Protein AF-A0A3D4JMH8-F1 (afdb_monomer)

Solvent-accessible surface area (backbone atoms only — not comparable to full-atom values): 23017 Å² total; per-residue (Å²): 132,85,78,59,63,65,58,55,50,51,52,48,51,66,68,70,44,74,54,68,67,54,54,30,59,76,67,73,50,52,75,71,54,49,52,52,48,52,53,50,50,53,49,49,52,51,52,51,32,57,75,72,70,37,49,74,92,42,66,59,25,31,51,51,42,47,49,59,51,32,78,76,44,38,76,38,65,66,57,52,50,53,48,39,54,59,50,28,42,64,40,81,80,59,52,75,80,43,86,83,57,48,74,66,53,54,50,53,32,47,54,55,27,52,53,48,39,49,54,52,50,54,49,50,50,54,51,48,53,39,32,51,49,50,54,49,50,62,58,55,62,74,52,91,83,69,71,52,96,61,91,53,69,68,62,46,53,53,50,52,59,58,51,68,76,29,74,75,53,86,75,100,59,94,49,62,40,29,53,55,24,49,45,54,48,51,28,47,30,67,42,32,74,77,46,30,25,34,40,61,43,51,54,44,46,46,54,73,75,38,36,71,49,40,56,70,36,76,87,45,76,82,65,67,70,66,61,81,40,74,47,89,72,72,82,86,62,80,78,62,65,57,54,56,40,51,51,33,54,51,54,50,45,53,52,40,50,66,73,47,67,82,40,89,68,44,40,62,70,46,23,35,47,49,53,21,73,31,26,62,61,37,61,44,43,66,74,76,48,85,81,60,87,82,60,47,66,44,68,36,56,52,48,65,69,56,29,44,95,63,49,58,71,88,73,48,64,77,86,46,65,93,65,53,67,67,60,46,37,67,79,36,42,74,58,46,52,53,49,60,72,62,61,42,73,70,56,45,51,52,52,46,52,37,43,43,74,69,48,78,59,64,71,65,27,58,72,39,88,64,21,95,80,37,51,69,61,38,40,53,51,50,50,55,52,40,31,52,53,53,37,50,54,54,42,58,56,46,55,56,54,50,72,130

Mean predicted aligned error: 7.85 Å

pLDDT: mean 87.48, std 12.64, range [29.75, 98.56]

Radius of gyration: 26.18 Å; Cα contacts (8 Å, |Δi|>4): 394; chains: 1; bounding box: 70×50×74 Å

Structure (mmCIF, N/CA/C/O backbone):
data_AF-A0A3D4JMH8-F1
#
_entry.id   AF-A0A3D4JMH8-F1
#
loop_
_atom_site.group_PDB
_atom_site.id
_atom_site.type_symbol
_atom_site.label_atom_id
_atom_site.label_alt_id
_atom_site.label_comp_id
_atom_site.label_asym_id
_atom_site.label_entity_id
_atom_site.label_seq_id
_atom_site.pdbx_PDB_ins_code
_atom_site.Cartn_x
_atom_site.Cartn_y
_atom_site.Cartn_z
_atom_site.occupancy
_atom_site.B_iso_or_equiv
_atom_site.auth_seq_id
_atom_site.auth_comp_id
_atom_site.auth_asym_id
_atom_site.auth_atom_id
_atom_site.pdbx_PDB_model_num
ATOM 1 N N . MET A 1 1 ? 44.170 19.935 -13.100 1.00 33.12 1 MET A N 1
ATOM 2 C CA . MET A 1 1 ? 43.776 18.674 -12.444 1.00 33.12 1 MET A CA 1
ATOM 3 C C . MET A 1 1 ? 42.295 18.791 -12.177 1.00 33.12 1 MET A C 1
ATOM 5 O O . MET A 1 1 ? 41.921 19.465 -11.226 1.00 33.12 1 MET A O 1
ATOM 9 N N . GLU A 1 2 ? 41.477 18.277 -13.092 1.00 29.75 2 GLU A N 1
ATOM 10 C CA . GLU A 1 2 ? 40.038 18.151 -12.862 1.00 29.75 2 GLU A CA 1
ATOM 11 C C . GLU A 1 2 ? 39.829 17.232 -11.661 1.00 29.75 2 GLU A C 1
ATOM 13 O O . GLU A 1 2 ? 40.366 16.126 -11.607 1.00 29.75 2 GLU A O 1
ATOM 18 N N . TYR A 1 3 ? 39.131 17.753 -10.658 1.00 35.09 3 TYR A N 1
ATOM 19 C CA . TYR A 1 3 ? 38.701 16.995 -9.496 1.00 35.09 3 TYR A CA 1
ATOM 20 C C . TYR A 1 3 ? 37.553 16.101 -9.965 1.00 35.09 3 TYR A C 1
ATOM 22 O O . TYR A 1 3 ? 36.456 16.589 -10.233 1.00 35.09 3 TYR A O 1
ATOM 30 N N . ASP A 1 4 ? 37.835 14.814 -10.148 1.00 43.47 4 ASP A N 1
ATOM 31 C CA . ASP A 1 4 ? 36.862 13.842 -10.635 1.00 43.47 4 ASP A CA 1
ATOM 32 C C . ASP A 1 4 ? 35.854 13.519 -9.521 1.00 43.47 4 ASP A C 1
ATOM 34 O O . ASP A 1 4 ? 36.053 12.633 -8.687 1.00 43.47 4 ASP A O 1
ATOM 38 N N . LEU A 1 5 ? 34.779 14.307 -9.476 1.00 36.25 5 LEU A N 1
ATOM 39 C CA . LEU A 1 5 ? 33.674 14.169 -8.527 1.00 36.25 5 LEU A CA 1
ATOM 40 C C . LEU A 1 5 ? 33.048 12.762 -8.591 1.00 36.25 5 LEU A C 1
ATOM 42 O O . LEU A 1 5 ? 32.576 12.255 -7.575 1.00 36.25 5 LEU A O 1
ATOM 46 N N . ASN A 1 6 ? 33.112 12.092 -9.750 1.00 43.91 6 ASN A N 1
ATOM 47 C CA . ASN A 1 6 ? 32.627 10.721 -9.902 1.00 43.91 6 ASN A CA 1
ATOM 48 C C . ASN A 1 6 ? 33.507 9.723 -9.147 1.00 43.91 6 ASN A C 1
ATOM 50 O O . ASN A 1 6 ? 32.989 8.768 -8.577 1.00 43.91 6 ASN A O 1
ATOM 54 N N . TYR A 1 7 ? 34.818 9.956 -9.076 1.00 49.31 7 TYR A N 1
ATOM 55 C CA . TYR A 1 7 ? 35.739 9.090 -8.344 1.00 49.31 7 TYR A CA 1
ATOM 56 C C . TYR A 1 7 ? 35.560 9.203 -6.821 1.00 49.31 7 TYR A C 1
ATOM 58 O O . TYR A 1 7 ? 35.633 8.196 -6.118 1.00 49.31 7 TYR A O 1
ATOM 66 N N . GLU A 1 8 ? 35.262 10.395 -6.298 1.00 41.50 8 GLU A N 1
ATOM 67 C CA . GLU A 1 8 ? 34.910 10.586 -4.881 1.00 41.50 8 GLU A CA 1
ATOM 68 C C . GLU A 1 8 ? 33.553 9.946 -4.545 1.00 41.50 8 GLU A C 1
ATOM 70 O O . GLU A 1 8 ? 33.460 9.254 -3.534 1.00 41.50 8 GLU A O 1
ATOM 75 N N . ILE A 1 9 ? 32.538 10.074 -5.414 1.00 48.47 9 ILE A N 1
ATOM 76 C CA . ILE A 1 9 ? 31.231 9.413 -5.243 1.00 48.47 9 ILE A CA 1
ATOM 77 C C . ILE A 1 9 ? 31.380 7.888 -5.277 1.00 48.47 9 ILE A C 1
ATOM 79 O O . ILE A 1 9 ? 30.885 7.217 -4.376 1.00 48.47 9 ILE A O 1
ATOM 83 N N . PHE A 1 10 ? 32.116 7.330 -6.244 1.00 46.47 10 PHE A N 1
ATOM 84 C CA . PHE A 1 10 ? 32.396 5.890 -6.300 1.00 46.47 10 PHE A CA 1
ATOM 85 C C . PHE A 1 10 ? 33.136 5.408 -5.054 1.00 46.47 10 PHE A C 1
ATOM 87 O O . PHE A 1 10 ? 32.767 4.395 -4.471 1.00 46.47 10 PHE A O 1
ATOM 94 N N . ARG A 1 11 ? 34.143 6.158 -4.593 1.00 37.44 11 ARG A N 1
ATOM 95 C CA . ARG A 1 11 ? 34.919 5.812 -3.399 1.00 37.44 11 ARG A CA 1
ATOM 96 C C . ARG A 1 11 ? 34.089 5.924 -2.113 1.00 37.44 11 ARG A C 1
ATOM 98 O O . ARG A 1 11 ? 34.354 5.175 -1.175 1.00 37.44 11 ARG A O 1
ATOM 105 N N . TYR A 1 12 ? 33.120 6.837 -2.048 1.00 40.03 12 TYR A N 1
ATOM 106 C CA . TYR A 1 12 ? 32.199 6.974 -0.915 1.00 40.03 12 TYR A CA 1
ATOM 107 C C . TYR A 1 12 ? 31.144 5.861 -0.922 1.00 40.03 12 TYR A C 1
ATOM 109 O O . TYR A 1 12 ? 30.914 5.235 0.107 1.00 40.03 12 TYR A O 1
ATOM 117 N N . VAL A 1 13 ? 30.587 5.533 -2.093 1.00 51.38 13 VAL A N 1
ATOM 118 C CA . VAL A 1 13 ? 29.658 4.408 -2.280 1.00 51.38 13 VAL A CA 1
ATOM 119 C C . VAL A 1 13 ? 30.342 3.076 -1.963 1.00 51.38 13 VAL A C 1
ATOM 121 O O . VAL A 1 13 ? 29.757 2.281 -1.239 1.00 51.38 13 VAL A O 1
ATOM 124 N N . ASP A 1 14 ? 31.588 2.849 -2.387 1.00 47.72 14 ASP A N 1
ATOM 125 C CA . ASP A 1 14 ? 32.359 1.632 -2.063 1.00 47.72 14 ASP A CA 1
ATOM 126 C C . ASP A 1 14 ? 32.824 1.559 -0.597 1.00 47.72 14 ASP A C 1
ATOM 128 O O . ASP A 1 14 ? 33.088 0.472 -0.080 1.00 47.72 14 ASP A O 1
ATOM 132 N N . LYS A 1 15 ? 32.966 2.701 0.091 1.00 43.69 15 LYS A N 1
ATOM 133 C CA . LYS A 1 15 ? 33.338 2.733 1.518 1.00 43.69 15 LYS A CA 1
ATOM 134 C C . LYS A 1 15 ? 32.143 2.578 2.458 1.00 43.69 15 LYS A C 1
ATOM 136 O O . LYS A 1 15 ? 32.326 2.008 3.531 1.00 43.69 15 LYS A O 1
ATOM 141 N N . GLU A 1 16 ? 30.967 3.065 2.062 1.00 44.97 16 GLU A N 1
ATOM 142 C CA . GLU A 1 16 ? 29.727 3.029 2.854 1.00 44.97 16 GLU A CA 1
ATOM 143 C C . GLU A 1 16 ? 28.804 1.853 2.486 1.00 44.97 16 GLU A C 1
ATOM 145 O O . GLU A 1 16 ? 27.922 1.496 3.264 1.00 44.97 16 GLU A O 1
ATOM 150 N N . THR A 1 17 ? 28.994 1.195 1.334 1.00 53.66 17 THR A N 1
ATOM 151 C CA . THR A 1 17 ? 28.324 -0.086 1.083 1.00 53.66 17 THR A CA 1
ATOM 152 C C . THR A 1 17 ? 28.982 -1.170 1.923 1.00 53.66 17 THR A C 1
ATOM 154 O O . THR A 1 17 ? 30.189 -1.399 1.842 1.00 53.66 17 THR A O 1
ATOM 157 N N . ASP A 1 18 ? 28.183 -1.881 2.725 1.00 54.19 18 ASP A N 1
ATOM 158 C CA . ASP A 1 18 ? 28.651 -3.074 3.427 1.00 54.19 18 ASP A CA 1
ATOM 159 C C . ASP A 1 18 ? 29.430 -3.956 2.449 1.00 54.19 18 ASP A C 1
ATOM 161 O O . ASP A 1 18 ? 28.927 -4.306 1.374 1.00 54.19 18 ASP A O 1
ATOM 165 N N . LYS A 1 19 ? 30.684 -4.276 2.793 1.00 62.28 19 LYS A N 1
ATOM 166 C CA . LYS A 1 19 ? 31.485 -5.233 2.025 1.00 62.28 19 LYS A CA 1
ATOM 167 C C . LYS A 1 19 ? 30.644 -6.488 1.820 1.00 62.28 19 LYS A C 1
ATOM 169 O O . LYS A 1 19 ? 29.988 -6.943 2.751 1.00 62.28 19 LYS A O 1
ATOM 174 N N . TYR A 1 20 ? 30.682 -7.052 0.623 1.00 61.94 20 TYR A N 1
ATOM 175 C CA . TYR A 1 20 ? 29.920 -8.241 0.246 1.00 61.94 20 TYR A CA 1
ATOM 176 C C . TYR A 1 20 ? 29.986 -9.379 1.275 1.00 61.94 20 TYR A C 1
ATOM 178 O O . TYR A 1 20 ? 28.976 -10.007 1.574 1.00 61.94 20 TYR A O 1
ATOM 186 N N . GLU A 1 21 ? 31.153 -9.567 1.888 1.00 66.88 21 GLU A N 1
ATOM 187 C CA . GLU A 1 21 ? 31.393 -10.516 2.979 1.00 66.88 21 GLU A CA 1
ATOM 188 C C . GLU A 1 21 ? 30.518 -10.224 4.212 1.00 66.88 21 GLU A C 1
ATOM 190 O O . GLU A 1 21 ? 29.874 -11.128 4.728 1.00 66.88 21 GLU A O 1
ATOM 195 N N . LYS A 1 22 ? 30.373 -8.953 4.615 1.00 68.06 22 LYS A N 1
ATOM 196 C CA . LYS A 1 22 ? 29.480 -8.548 5.714 1.00 68.06 22 LYS A CA 1
ATOM 197 C C . LYS A 1 22 ? 28.007 -8.791 5.396 1.00 68.06 22 LYS A C 1
ATOM 199 O O . LYS A 1 22 ? 27.240 -9.106 6.299 1.00 68.06 22 LYS A O 1
ATOM 204 N N . ILE A 1 23 ? 27.598 -8.632 4.134 1.00 68.00 23 ILE A N 1
ATOM 205 C CA . ILE A 1 23 ? 26.216 -8.900 3.709 1.00 68.00 23 ILE A CA 1
ATOM 206 C C . ILE A 1 23 ? 25.926 -10.402 3.798 1.00 68.00 23 ILE A C 1
ATOM 208 O O . ILE A 1 23 ? 24.862 -10.783 4.282 1.00 68.00 23 ILE A O 1
ATOM 212 N N . LEU A 1 24 ? 26.868 -11.248 3.370 1.00 71.62 24 LEU A N 1
ATOM 213 C CA . LEU A 1 24 ? 26.758 -12.702 3.504 1.00 71.62 24 LEU A CA 1
ATOM 214 C C . LEU A 1 24 ? 26.724 -13.132 4.975 1.00 71.62 24 LEU A C 1
ATOM 216 O O . LEU A 1 24 ? 25.839 -13.898 5.350 1.00 71.62 24 LEU A O 1
ATOM 220 N N . ASP A 1 25 ? 27.611 -12.579 5.807 1.00 73.19 25 ASP A N 1
ATOM 221 C CA . ASP A 1 25 ? 27.670 -12.861 7.246 1.00 73.19 25 ASP A CA 1
ATOM 222 C C . ASP A 1 25 ? 26.383 -12.430 7.962 1.00 73.19 25 ASP A C 1
ATOM 224 O O . ASP A 1 25 ? 25.819 -13.200 8.738 1.00 73.19 25 ASP A O 1
ATOM 228 N N . LYS A 1 26 ? 25.862 -11.232 7.657 1.00 75.44 26 LYS A N 1
ATOM 229 C CA . LYS A 1 26 ? 24.594 -10.722 8.210 1.00 75.44 26 LYS A CA 1
ATOM 230 C C . LYS A 1 26 ? 23.408 -11.620 7.857 1.00 75.44 26 LYS A C 1
ATOM 232 O O . LYS A 1 26 ? 22.503 -11.777 8.669 1.00 75.44 26 LYS A O 1
ATOM 237 N N . ASN A 1 27 ? 23.410 -12.187 6.653 1.00 73.00 27 ASN A N 1
ATOM 238 C CA . ASN A 1 27 ? 22.358 -13.087 6.189 1.00 73.00 27 ASN A CA 1
ATOM 239 C C . ASN A 1 27 ? 22.608 -14.555 6.573 1.00 73.00 27 ASN A C 1
ATOM 241 O O . ASN A 1 27 ? 21.738 -15.390 6.348 1.00 73.00 27 ASN A O 1
ATOM 245 N N . GLY A 1 28 ? 23.775 -14.887 7.136 1.00 79.69 28 GLY A N 1
ATOM 246 C CA . GLY A 1 28 ? 24.138 -16.250 7.523 1.00 79.69 28 GLY A CA 1
ATOM 247 C C . GLY A 1 28 ? 24.205 -17.243 6.357 1.00 79.69 28 GLY A C 1
ATOM 248 O O . GLY A 1 28 ? 23.985 -18.433 6.571 1.00 79.69 28 GLY A O 1
ATOM 249 N N . VAL A 1 29 ? 24.478 -16.776 5.131 1.00 81.06 29 VAL A N 1
ATOM 250 C CA . VAL A 1 29 ? 24.420 -17.592 3.902 1.00 81.06 29 VAL A CA 1
ATOM 251 C C . VAL A 1 29 ? 25.747 -17.627 3.157 1.00 81.06 29 VAL A C 1
ATOM 253 O O . VAL A 1 29 ? 26.489 -16.649 3.093 1.00 81.06 29 VAL A O 1
ATOM 256 N N . SER A 1 30 ? 26.023 -18.761 2.512 1.00 83.25 30 SER A N 1
ATOM 257 C CA . SER A 1 30 ? 27.174 -18.899 1.608 1.00 83.25 30 SER A CA 1
ATOM 258 C C . SER A 1 30 ? 26.861 -18.417 0.185 1.00 83.25 30 SER A C 1
ATOM 260 O O . SER A 1 30 ? 25.713 -18.415 -0.256 1.00 83.25 30 SER A O 1
ATOM 262 N N . ILE A 1 31 ? 27.894 -18.092 -0.598 1.00 82.25 31 ILE A N 1
ATOM 263 C CA . ILE A 1 31 ? 27.746 -17.685 -2.009 1.00 82.25 31 ILE A CA 1
ATOM 264 C C . ILE A 1 31 ? 26.979 -18.733 -2.831 1.00 82.25 31 ILE A C 1
ATOM 266 O O . ILE A 1 31 ? 26.093 -18.393 -3.617 1.00 82.25 31 ILE A O 1
ATOM 270 N N . ASP A 1 32 ? 27.325 -20.012 -2.680 1.00 85.06 32 ASP A N 1
ATOM 271 C CA . ASP A 1 32 ? 26.710 -21.089 -3.463 1.00 85.06 32 ASP A CA 1
ATOM 272 C C . ASP A 1 32 ? 25.274 -21.377 -3.024 1.00 85.06 32 ASP A C 1
ATOM 274 O O . ASP A 1 32 ? 24.436 -21.786 -3.829 1.00 85.06 32 ASP A O 1
ATOM 278 N N . GLU A 1 33 ? 24.953 -21.112 -1.762 1.00 87.25 33 GLU A N 1
ATOM 279 C CA . GLU A 1 33 ? 23.576 -21.102 -1.295 1.00 87.25 33 GLU A CA 1
ATOM 280 C C . GLU A 1 33 ? 22.768 -19.974 -1.931 1.00 87.25 33 GLU A C 1
ATOM 282 O O . GLU A 1 33 ? 21.701 -20.250 -2.480 1.00 87.25 33 GLU A O 1
ATOM 287 N N . VAL A 1 34 ? 23.291 -18.743 -1.963 1.00 87.69 34 VAL A N 1
ATOM 288 C CA . VAL A 1 34 ? 22.575 -17.624 -2.588 1.00 87.69 34 VAL A CA 1
ATOM 289 C C . VAL A 1 34 ? 22.338 -17.870 -4.076 1.00 87.69 34 VAL A C 1
ATOM 291 O O . VAL A 1 34 ? 21.231 -17.643 -4.552 1.00 87.69 34 VAL A O 1
ATOM 294 N N . LYS A 1 35 ? 23.318 -18.405 -4.816 1.00 87.94 35 LYS A N 1
ATOM 295 C CA . LYS A 1 35 ? 23.120 -18.771 -6.232 1.00 87.94 35 LYS A CA 1
ATOM 296 C C . LYS A 1 35 ? 21.971 -19.762 -6.413 1.00 87.94 35 LYS A C 1
ATOM 298 O O . LYS A 1 35 ? 21.085 -19.528 -7.227 1.00 87.94 35 LYS A O 1
ATOM 303 N N . ARG A 1 36 ? 21.940 -20.832 -5.608 1.00 91.69 36 ARG A N 1
ATOM 304 C CA . ARG A 1 36 ? 20.831 -21.800 -5.638 1.00 91.69 36 ARG A CA 1
ATOM 305 C C . ARG A 1 36 ? 19.498 -21.142 -5.292 1.00 91.69 36 ARG A C 1
ATOM 307 O O . ARG A 1 36 ? 18.471 -21.531 -5.841 1.00 91.69 36 ARG A O 1
ATOM 314 N N . ASN A 1 37 ? 19.499 -20.169 -4.387 1.00 94.00 37 ASN A N 1
ATOM 315 C CA . ASN A 1 37 ? 18.295 -19.440 -4.010 1.00 94.00 37 ASN A CA 1
ATOM 316 C C . ASN A 1 37 ? 17.816 -18.500 -5.127 1.00 94.00 37 ASN A C 1
ATOM 318 O O . ASN A 1 37 ? 16.617 -18.463 -5.380 1.00 94.00 37 ASN A O 1
ATOM 322 N N . ILE A 1 38 ? 18.723 -17.851 -5.866 1.00 93.56 38 ILE A N 1
ATOM 323 C CA . ILE A 1 38 ? 18.396 -17.085 -7.081 1.00 93.56 38 ILE A CA 1
ATOM 324 C C . ILE A 1 38 ? 17.719 -17.990 -8.118 1.00 93.56 38 ILE A C 1
ATOM 326 O O . ILE A 1 38 ? 16.661 -17.643 -8.642 1.00 93.56 38 ILE A O 1
ATOM 330 N N . ASP A 1 39 ? 18.284 -19.171 -8.383 1.00 94.12 39 ASP A N 1
ATOM 331 C CA . ASP A 1 39 ? 17.712 -20.110 -9.355 1.00 94.12 39 ASP A CA 1
ATOM 332 C C . ASP A 1 39 ? 16.325 -20.601 -8.914 1.00 94.12 39 ASP A C 1
ATOM 334 O O . ASP A 1 39 ? 15.383 -20.634 -9.709 1.00 94.12 39 ASP A O 1
ATOM 338 N N . LYS A 1 40 ? 16.163 -20.927 -7.625 1.00 96.31 40 LYS A N 1
ATOM 339 C CA . LYS A 1 40 ? 14.863 -21.296 -7.041 1.00 96.31 40 LYS A CA 1
ATOM 340 C C . LYS A 1 40 ? 13.850 -20.160 -7.133 1.00 96.31 40 LYS A C 1
ATOM 342 O O . LYS A 1 40 ? 12.694 -20.415 -7.458 1.00 96.31 40 LYS A O 1
ATOM 347 N N . PHE A 1 41 ? 14.270 -18.930 -6.856 1.00 97.06 41 PHE A N 1
ATOM 348 C CA . PHE A 1 41 ? 13.433 -17.739 -6.941 1.00 97.06 41 PHE A CA 1
ATOM 349 C C . PHE A 1 41 ? 12.915 -17.533 -8.365 1.00 97.06 41 PHE A C 1
ATOM 351 O O . PHE A 1 41 ? 11.703 -17.462 -8.572 1.00 97.06 41 PHE A O 1
ATOM 358 N N . LYS A 1 42 ? 13.811 -17.556 -9.359 1.00 95.69 42 LYS A N 1
ATOM 359 C CA . LYS A 1 42 ? 13.445 -17.464 -10.779 1.00 95.69 42 LYS A CA 1
ATOM 360 C C . LYS A 1 42 ? 12.526 -18.604 -11.203 1.00 95.69 42 LYS A C 1
ATOM 362 O O . LYS A 1 42 ? 11.529 -18.369 -11.876 1.00 95.69 42 LYS A O 1
ATOM 367 N N . CYS A 1 43 ? 12.823 -19.832 -10.778 1.00 97.19 43 CYS A N 1
ATOM 368 C CA . CYS A 1 43 ? 11.988 -20.997 -11.058 1.00 97.19 43 CYS A CA 1
ATOM 369 C C . CYS A 1 43 ? 10.575 -20.833 -10.477 1.00 97.19 43 CYS A C 1
ATOM 371 O O . CYS A 1 43 ? 9.593 -21.034 -11.189 1.00 97.19 43 CYS A O 1
ATOM 373 N N . LYS A 1 44 ? 10.457 -20.384 -9.221 1.00 98.00 44 LYS A N 1
ATOM 374 C CA . LYS A 1 44 ? 9.168 -20.108 -8.577 1.00 98.00 44 LYS A CA 1
ATOM 375 C C . LYS A 1 44 ? 8.396 -19.020 -9.322 1.00 98.00 44 LYS A C 1
ATOM 377 O O . LYS A 1 44 ? 7.230 -19.232 -9.640 1.00 98.00 44 LYS A O 1
ATOM 382 N N . PHE A 1 45 ? 9.034 -17.891 -9.628 1.00 97.81 45 PHE A N 1
ATOM 383 C CA . PHE A 1 45 ? 8.410 -16.803 -10.385 1.00 97.81 45 PHE A CA 1
ATOM 384 C C . PHE A 1 45 ? 7.903 -17.286 -11.753 1.00 97.81 45 PHE A C 1
ATOM 386 O O . PHE A 1 45 ? 6.757 -17.037 -12.128 1.00 97.81 45 PHE A O 1
ATOM 393 N N . ASN A 1 46 ? 8.722 -18.060 -12.465 1.00 96.94 46 ASN A N 1
ATOM 394 C CA . ASN A 1 46 ? 8.387 -18.632 -13.767 1.00 96.94 46 ASN A CA 1
ATOM 395 C C . ASN A 1 46 ? 7.223 -19.627 -13.707 1.00 96.94 46 ASN A C 1
ATOM 397 O O . ASN A 1 46 ? 6.326 -19.573 -14.541 1.00 96.94 46 ASN A O 1
ATOM 401 N N . MET A 1 47 ? 7.217 -20.508 -12.710 1.00 98.25 47 MET A N 1
ATOM 402 C CA . MET A 1 47 ? 6.138 -21.471 -12.502 1.00 98.25 47 MET A CA 1
ATOM 403 C C . MET A 1 47 ? 4.813 -20.766 -12.184 1.00 98.25 47 MET A C 1
ATOM 405 O O . MET A 1 47 ? 3.764 -21.160 -12.689 1.00 98.25 47 MET A O 1
ATOM 409 N N . LEU A 1 48 ? 4.844 -19.723 -11.347 1.00 98.44 48 LEU A N 1
ATOM 410 C CA . LEU A 1 48 ? 3.640 -18.978 -10.982 1.00 98.44 48 LEU A CA 1
ATOM 411 C C . LEU A 1 48 ? 3.097 -18.170 -12.164 1.00 98.44 48 LEU A C 1
ATOM 413 O O . LEU A 1 48 ? 1.907 -18.243 -12.452 1.00 98.44 48 LEU A O 1
ATOM 417 N N . THR A 1 49 ? 3.951 -17.446 -12.884 1.00 98.12 49 THR A N 1
ATOM 418 C CA . THR A 1 49 ? 3.522 -16.695 -14.077 1.00 98.12 49 THR A CA 1
ATOM 419 C C . THR A 1 49 ? 2.918 -17.616 -15.139 1.00 98.12 49 THR A C 1
ATOM 421 O O . THR A 1 49 ? 1.865 -17.301 -15.686 1.00 98.12 49 THR A O 1
ATOM 424 N N . GLU A 1 50 ? 3.490 -18.803 -15.357 1.00 98.00 50 GLU A N 1
ATOM 425 C CA . GLU A 1 50 ? 2.912 -19.819 -16.244 1.00 98.00 50 GLU A CA 1
ATOM 426 C C . GLU A 1 50 ? 1.554 -20.336 -15.744 1.00 98.00 50 GLU A C 1
ATOM 428 O O . GLU A 1 50 ? 0.589 -20.353 -16.508 1.00 98.00 50 GLU A O 1
ATOM 433 N N . LYS A 1 51 ? 1.442 -20.673 -14.450 1.00 98.19 51 LYS A N 1
ATOM 434 C CA . LYS A 1 51 ? 0.190 -21.130 -13.820 1.00 98.19 51 LYS A CA 1
ATOM 435 C C . LYS A 1 51 ? -0.974 -20.159 -14.049 1.00 98.19 51 LYS A C 1
ATOM 437 O O . LYS A 1 51 ? -2.099 -20.608 -14.258 1.00 98.19 51 LYS A O 1
ATOM 442 N N . TYR A 1 52 ? -0.721 -18.851 -13.996 1.00 98.12 52 TYR A N 1
ATOM 443 C CA . TYR A 1 52 ? -1.757 -17.823 -14.160 1.00 98.12 52 TYR A CA 1
ATOM 444 C C . TYR A 1 52 ? -1.891 -17.296 -15.597 1.00 98.12 52 TYR A C 1
ATOM 446 O O . TYR A 1 52 ? -2.765 -16.463 -15.859 1.00 98.12 52 TYR A O 1
ATOM 454 N N . GLY A 1 53 ? -1.080 -17.797 -16.536 1.00 97.19 53 GLY A N 1
ATOM 455 C CA . GLY A 1 53 ? -1.065 -17.336 -17.925 1.00 97.19 53 GLY A CA 1
ATOM 456 C C . GLY A 1 53 ? -0.627 -15.877 -18.057 1.00 97.19 53 GLY A C 1
ATOM 457 O O . GLY A 1 53 ? -1.217 -15.139 -18.838 1.00 97.19 53 GLY A O 1
ATOM 458 N N . ILE A 1 54 ? 0.343 -15.456 -17.245 1.00 98.00 54 ILE A N 1
ATOM 459 C CA . ILE A 1 54 ? 0.952 -14.124 -17.281 1.00 98.00 54 ILE A CA 1
ATOM 460 C C . ILE A 1 54 ? 2.074 -14.149 -18.321 1.00 98.00 54 ILE A C 1
ATOM 462 O O . ILE A 1 54 ? 3.010 -14.951 -18.229 1.00 98.00 54 ILE A O 1
ATOM 466 N N . GLY A 1 55 ? 1.963 -13.286 -19.328 1.00 94.69 55 GLY A N 1
ATOM 467 C CA . GLY A 1 55 ? 2.945 -13.130 -20.385 1.00 94.69 55 GLY A CA 1
ATOM 468 C C . GLY A 1 55 ? 4.281 -12.625 -19.849 1.00 94.69 55 GLY A C 1
ATOM 469 O O . GLY A 1 55 ? 4.344 -11.850 -18.902 1.00 94.69 55 GLY A O 1
ATOM 470 N N . ARG A 1 56 ? 5.371 -13.099 -20.457 1.00 91.25 56 ARG A N 1
ATOM 471 C CA . ARG A 1 56 ? 6.756 -12.796 -20.054 1.00 91.25 56 ARG A CA 1
ATOM 472 C C . ARG A 1 56 ? 7.609 -12.291 -21.216 1.00 91.25 56 ARG A C 1
ATOM 474 O O . ARG A 1 56 ? 8.832 -12.358 -21.149 1.00 91.25 56 ARG A O 1
ATOM 481 N N . LYS A 1 57 ? 6.990 -11.831 -22.313 1.00 90.06 57 LYS A N 1
ATOM 482 C CA . LYS A 1 57 ? 7.733 -11.319 -23.478 1.00 90.06 57 LYS A CA 1
ATOM 483 C C . LYS A 1 57 ? 8.577 -10.104 -23.093 1.00 90.06 57 LYS A C 1
ATOM 485 O O . LYS A 1 57 ? 9.703 -9.962 -23.555 1.00 90.06 57 LYS A O 1
ATOM 490 N N . ASN A 1 58 ? 8.011 -9.235 -22.263 1.00 90.69 58 ASN A N 1
ATOM 491 C CA . ASN A 1 58 ? 8.663 -8.067 -21.694 1.00 90.69 58 ASN A CA 1
ATOM 492 C C . ASN A 1 58 ? 8.006 -7.708 -20.349 1.00 90.69 58 ASN A C 1
ATOM 4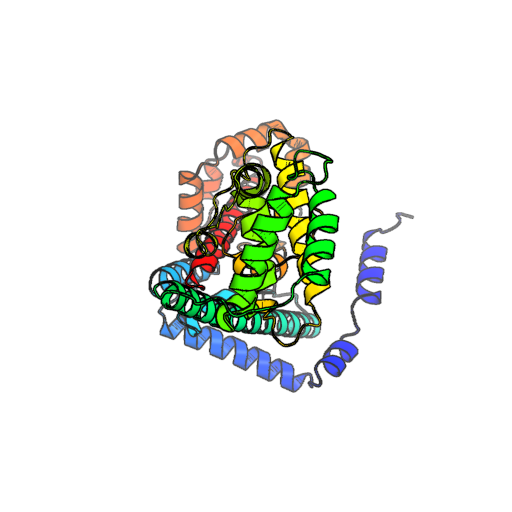94 O O . ASN A 1 58 ? 6.959 -8.253 -19.977 1.00 90.69 58 ASN A O 1
ATOM 498 N N . ILE A 1 59 ? 8.627 -6.784 -19.616 1.00 93.00 59 ILE A N 1
ATOM 499 C CA . ILE A 1 59 ? 8.162 -6.378 -18.288 1.00 93.00 59 ILE A CA 1
ATOM 500 C C . ILE A 1 59 ? 6.808 -5.657 -18.324 1.00 93.00 59 ILE A C 1
ATOM 502 O O . ILE A 1 59 ? 6.008 -5.850 -17.414 1.00 93.00 59 ILE A O 1
ATOM 506 N N . VAL A 1 60 ? 6.512 -4.891 -19.383 1.00 94.31 60 VAL A N 1
ATOM 507 C CA . VAL A 1 60 ? 5.232 -4.180 -19.536 1.00 94.31 60 VAL A CA 1
ATOM 508 C C . VAL A 1 60 ? 4.092 -5.188 -19.612 1.00 94.31 60 VAL A C 1
ATOM 510 O O . VAL A 1 60 ? 3.166 -5.108 -18.810 1.00 94.31 60 VAL A O 1
ATOM 513 N N . GLN A 1 61 ? 4.208 -6.196 -20.480 1.00 95.00 61 GLN A N 1
ATOM 514 C CA . GLN A 1 61 ? 3.256 -7.305 -20.558 1.00 95.00 61 GLN A CA 1
ATOM 515 C C . GLN A 1 61 ? 3.109 -8.022 -19.213 1.00 95.00 61 GLN A C 1
ATOM 517 O O . GLN A 1 61 ? 1.991 -8.243 -18.755 1.00 95.00 61 GLN A O 1
ATOM 522 N N . THR A 1 62 ? 4.229 -8.337 -18.556 1.00 96.69 62 THR A N 1
ATOM 523 C CA . THR A 1 62 ? 4.213 -9.064 -17.277 1.00 96.69 62 THR A CA 1
ATOM 524 C C . THR A 1 62 ? 3.458 -8.282 -16.197 1.00 96.69 62 THR A C 1
ATOM 526 O O . THR A 1 62 ? 2.630 -8.853 -15.486 1.00 96.69 62 THR A O 1
ATOM 529 N N . CYS A 1 63 ? 3.703 -6.973 -16.085 1.00 96.75 63 CYS A N 1
ATOM 530 C CA . CYS A 1 63 ? 2.998 -6.094 -15.152 1.00 96.75 63 CYS A CA 1
ATOM 531 C C . CYS A 1 63 ? 1.508 -5.974 -15.495 1.00 96.75 63 CYS A C 1
ATOM 533 O O . CYS A 1 63 ? 0.674 -6.149 -14.611 1.00 96.75 63 CYS A O 1
ATOM 535 N N . TYR A 1 64 ? 1.164 -5.729 -16.762 1.00 95.06 64 TYR A N 1
ATOM 536 C CA . TYR A 1 64 ? -0.227 -5.593 -17.207 1.00 95.06 64 TYR A CA 1
ATOM 537 C C . TYR A 1 64 ? -1.055 -6.846 -16.960 1.00 95.06 64 TYR A C 1
ATOM 539 O O . TYR A 1 64 ? -2.123 -6.774 -16.353 1.00 95.06 64 TYR A O 1
ATOM 547 N N . ASP A 1 65 ? -0.547 -8.001 -17.382 1.00 97.50 65 ASP A N 1
ATOM 548 C CA . ASP A 1 65 ? -1.235 -9.265 -17.161 1.00 97.50 65 ASP A CA 1
ATOM 549 C C . ASP A 1 65 ? -1.389 -9.520 -15.654 1.00 97.50 65 ASP A C 1
ATOM 551 O O . ASP A 1 65 ? -2.453 -9.945 -15.213 1.00 97.50 65 ASP A O 1
ATOM 555 N N . THR A 1 66 ? -0.379 -9.192 -14.839 1.00 98.12 66 THR A N 1
ATOM 556 C CA . THR A 1 66 ? -0.464 -9.302 -13.371 1.00 98.12 66 THR A CA 1
ATOM 557 C C . THR A 1 66 ? -1.564 -8.409 -12.788 1.00 98.12 66 THR A C 1
ATOM 559 O O . THR A 1 66 ? -2.349 -8.897 -11.973 1.00 98.12 66 THR A O 1
ATOM 562 N N . ILE A 1 67 ? -1.670 -7.145 -13.222 1.00 97.38 67 ILE A N 1
ATOM 563 C CA . ILE A 1 67 ? -2.746 -6.221 -12.814 1.00 97.38 67 ILE A CA 1
ATOM 564 C C . ILE A 1 67 ? -4.111 -6.844 -13.120 1.00 97.38 67 ILE A C 1
ATOM 566 O O . ILE A 1 67 ? -4.921 -7.007 -12.210 1.00 97.38 67 ILE A O 1
ATOM 570 N N . ILE A 1 68 ? -4.328 -7.296 -14.360 1.00 97.06 68 ILE A N 1
ATOM 571 C CA . ILE A 1 68 ? -5.596 -7.904 -14.795 1.00 97.06 68 ILE A CA 1
ATOM 572 C C . ILE A 1 68 ? -5.933 -9.144 -13.955 1.00 97.06 68 ILE A C 1
ATOM 574 O O . ILE A 1 68 ? -7.090 -9.376 -13.599 1.00 97.06 68 ILE A O 1
ATOM 578 N N . LYS A 1 69 ? -4.947 -9.984 -13.619 1.00 98.06 69 LYS A N 1
ATOM 579 C CA . LYS A 1 69 ? -5.197 -11.160 -12.769 1.00 98.06 69 LYS A CA 1
ATOM 580 C C . LYS A 1 69 ? -5.586 -10.758 -11.348 1.00 98.06 69 LYS A C 1
ATOM 582 O O . LYS A 1 69 ? -6.492 -11.374 -10.792 1.00 98.06 69 LYS A O 1
ATOM 587 N N . ILE A 1 70 ? -4.951 -9.733 -10.785 1.00 98.06 70 ILE A N 1
ATOM 588 C CA . ILE A 1 70 ? -5.261 -9.226 -9.443 1.00 98.06 70 ILE A CA 1
ATOM 589 C C . ILE A 1 70 ? -6.643 -8.577 -9.398 1.00 98.06 70 ILE A C 1
ATOM 591 O O . ILE A 1 70 ? -7.373 -8.820 -8.448 1.00 98.06 70 ILE A O 1
ATOM 595 N N . GLU A 1 71 ? -7.047 -7.824 -10.422 1.00 96.56 71 GLU A N 1
ATOM 596 C CA . GLU A 1 71 ? -8.403 -7.255 -10.503 1.00 96.56 71 GLU A CA 1
ATOM 597 C C . GLU A 1 71 ? -9.492 -8.330 -10.365 1.00 96.56 71 GLU A C 1
ATOM 599 O O . GLU A 1 71 ? -10.545 -8.086 -9.777 1.00 96.56 71 GLU A O 1
ATOM 604 N N . ASN A 1 72 ? -9.223 -9.536 -10.875 1.00 96.00 72 ASN A N 1
ATOM 605 C CA . ASN A 1 72 ? -10.146 -10.665 -10.805 1.00 96.00 72 ASN A CA 1
ATOM 606 C C . ASN A 1 72 ? -10.057 -11.456 -9.487 1.00 96.00 72 ASN A C 1
ATOM 608 O O . ASN A 1 72 ? -11.073 -11.982 -9.031 1.00 96.00 72 ASN A O 1
ATOM 612 N N . ASP A 1 73 ? -8.869 -11.577 -8.888 1.00 96.44 73 ASP A N 1
ATOM 613 C CA . ASP A 1 73 ? -8.642 -12.344 -7.653 1.00 96.44 73 ASP A CA 1
ATOM 614 C C . ASP A 1 73 ? -7.593 -11.662 -6.745 1.00 96.44 73 ASP A C 1
ATOM 616 O O . ASP A 1 73 ? -6.451 -12.125 -6.628 1.00 96.44 73 ASP A O 1
ATOM 620 N N . PRO A 1 74 ? -7.951 -10.542 -6.085 1.00 95.75 74 PRO A N 1
ATOM 621 C CA . PRO A 1 74 ? -6.978 -9.675 -5.417 1.00 95.75 74 PRO A CA 1
ATOM 622 C C . PRO A 1 74 ? -6.401 -10.260 -4.124 1.00 95.75 74 PRO A C 1
ATOM 624 O O . PRO A 1 74 ? -5.377 -9.789 -3.627 1.00 95.75 74 PRO A O 1
ATOM 627 N N . TYR A 1 75 ? -7.034 -11.306 -3.587 1.00 95.38 75 TYR A N 1
ATOM 628 C CA . TYR A 1 75 ? -6.627 -11.991 -2.357 1.00 95.38 75 TYR A CA 1
ATOM 629 C C . TYR A 1 75 ? -5.794 -13.252 -2.626 1.00 95.38 75 TYR A C 1
ATOM 631 O O . TYR A 1 75 ? -5.429 -13.981 -1.698 1.00 95.38 75 TYR A O 1
ATOM 639 N N . ASN A 1 76 ? -5.489 -13.532 -3.895 1.00 97.31 76 ASN A N 1
ATOM 640 C CA . ASN A 1 76 ? -4.672 -14.668 -4.271 1.00 97.31 76 ASN A CA 1
ATOM 641 C C . ASN A 1 76 ? -3.212 -14.457 -3.858 1.00 97.31 76 ASN A C 1
ATOM 643 O O . ASN A 1 76 ? -2.505 -13.611 -4.408 1.00 97.31 76 ASN A O 1
ATOM 647 N N . LYS A 1 77 ? -2.733 -15.287 -2.929 1.00 97.00 77 LYS A N 1
ATOM 648 C CA . LYS A 1 77 ? -1.369 -15.186 -2.391 1.00 97.00 77 LYS A CA 1
ATOM 649 C C . LYS A 1 77 ? -0.281 -15.344 -3.454 1.00 97.00 77 LYS A C 1
ATOM 651 O O . LYS A 1 77 ? 0.773 -14.724 -3.332 1.00 97.00 77 LYS A O 1
ATOM 656 N N . ASP A 1 78 ? -0.514 -16.148 -4.492 1.00 98.38 78 ASP A N 1
ATOM 657 C CA . ASP A 1 78 ? 0.469 -16.298 -5.566 1.00 98.38 78 ASP A CA 1
ATOM 658 C C . ASP A 1 78 ? 0.534 -15.034 -6.432 1.00 98.38 78 ASP A C 1
ATOM 660 O O . ASP A 1 78 ? 1.630 -14.603 -6.785 1.00 98.38 78 ASP A O 1
ATOM 664 N N . LEU A 1 79 ? -0.614 -14.424 -6.756 1.00 98.44 79 LEU A N 1
ATOM 665 C CA . LEU A 1 79 ? -0.662 -13.180 -7.535 1.00 98.44 79 LEU A CA 1
ATOM 666 C C . LEU A 1 79 ? -0.056 -12.007 -6.757 1.00 98.44 79 LEU A C 1
ATOM 668 O O . LEU A 1 79 ? 0.732 -11.248 -7.315 1.00 98.44 79 LEU A O 1
ATOM 672 N N . GLN A 1 80 ? -0.345 -11.906 -5.458 1.00 98.31 80 GLN A N 1
ATOM 673 C CA . GLN A 1 80 ? 0.282 -10.928 -4.563 1.00 98.31 80 GLN A CA 1
ATOM 674 C C . GLN A 1 80 ? 1.806 -11.124 -4.500 1.00 98.31 80 GLN A C 1
ATOM 676 O O . GLN A 1 80 ? 2.565 -10.160 -4.581 1.00 98.31 80 GLN A O 1
ATOM 681 N N . TYR A 1 81 ? 2.274 -12.377 -4.439 1.00 98.56 81 TYR A N 1
ATOM 682 C CA . TYR A 1 81 ? 3.703 -12.688 -4.488 1.00 98.56 81 TYR A CA 1
ATOM 683 C C . TYR A 1 81 ? 4.346 -12.295 -5.826 1.00 98.56 81 TYR A C 1
ATOM 685 O O . TYR A 1 81 ? 5.419 -11.692 -5.823 1.00 98.56 81 TYR A O 1
ATOM 693 N N . ILE A 1 82 ? 3.703 -12.600 -6.962 1.00 98.50 82 ILE A N 1
ATOM 694 C CA . ILE A 1 82 ? 4.164 -12.176 -8.296 1.00 98.50 82 ILE A CA 1
ATOM 695 C C . ILE A 1 82 ? 4.260 -10.648 -8.357 1.00 98.50 82 ILE A C 1
ATOM 697 O O . ILE A 1 82 ? 5.278 -10.114 -8.793 1.00 98.50 82 ILE A O 1
ATOM 701 N N . TYR A 1 83 ? 3.244 -9.941 -7.865 1.00 98.50 83 TYR A N 1
ATOM 702 C CA . TYR A 1 83 ? 3.252 -8.485 -7.805 1.00 98.50 83 TYR A CA 1
ATOM 703 C C . TYR A 1 83 ? 4.423 -7.950 -6.975 1.00 98.50 83 TYR A C 1
ATOM 705 O O . TYR A 1 83 ? 5.143 -7.072 -7.443 1.00 98.50 83 TYR A O 1
ATOM 713 N N . PHE A 1 84 ? 4.668 -8.485 -5.774 1.00 98.38 84 PHE A N 1
ATOM 714 C CA . PHE A 1 84 ? 5.793 -8.038 -4.946 1.00 98.38 84 PHE A CA 1
ATOM 715 C C . PHE A 1 84 ? 7.140 -8.339 -5.593 1.00 98.38 84 PHE A C 1
ATOM 717 O O . PHE A 1 84 ? 8.047 -7.512 -5.511 1.00 98.38 84 PHE A O 1
ATOM 724 N N . CYS A 1 85 ? 7.256 -9.470 -6.291 1.00 97.38 85 CYS A N 1
ATOM 725 C CA . CYS A 1 85 ? 8.431 -9.799 -7.087 1.00 97.38 85 CYS A CA 1
ATOM 726 C C . CYS A 1 85 ? 8.723 -8.715 -8.135 1.00 97.38 85 CYS A C 1
ATOM 728 O O . CYS A 1 85 ? 9.864 -8.271 -8.228 1.00 97.38 85 CYS A O 1
ATOM 730 N N . LEU A 1 86 ? 7.697 -8.252 -8.858 1.00 96.62 86 LEU A N 1
ATOM 731 C CA . LEU A 1 86 ? 7.807 -7.173 -9.844 1.00 96.62 86 LEU A CA 1
ATOM 732 C C . LEU A 1 86 ? 8.110 -5.822 -9.181 1.00 96.62 86 LEU A C 1
ATOM 734 O O . LEU A 1 86 ? 9.080 -5.165 -9.546 1.00 96.62 86 LEU A O 1
ATOM 738 N N . ALA A 1 87 ? 7.322 -5.428 -8.178 1.00 96.50 87 ALA A N 1
ATOM 739 C CA . ALA A 1 87 ? 7.409 -4.129 -7.505 1.00 96.50 87 ALA A CA 1
ATOM 740 C C . ALA A 1 87 ? 8.746 -3.881 -6.798 1.00 96.50 87 ALA A C 1
ATOM 742 O O . ALA A 1 87 ? 9.141 -2.735 -6.586 1.00 96.50 87 ALA A O 1
ATOM 743 N N . THR A 1 88 ? 9.450 -4.952 -6.436 1.00 95.31 88 THR A N 1
ATOM 744 C CA . THR A 1 88 ? 10.750 -4.896 -5.760 1.00 95.31 88 THR A CA 1
ATOM 745 C C . THR A 1 88 ? 11.910 -5.296 -6.670 1.00 95.31 88 THR A C 1
ATOM 747 O O . THR A 1 88 ? 13.012 -5.512 -6.171 1.00 95.31 88 THR A O 1
ATOM 750 N N . ASP A 1 89 ? 11.701 -5.402 -7.986 1.00 92.94 89 ASP A N 1
ATOM 751 C CA . ASP A 1 89 ? 12.707 -5.965 -8.881 1.00 92.94 89 ASP A CA 1
ATOM 752 C C . ASP A 1 89 ? 13.956 -5.093 -9.034 1.00 92.94 89 ASP A C 1
ATOM 754 O O . ASP A 1 89 ? 13.921 -3.982 -9.561 1.00 92.94 89 ASP A O 1
ATOM 758 N N . PHE A 1 90 ? 15.095 -5.651 -8.627 1.00 87.81 90 PHE A N 1
ATOM 759 C CA . PHE A 1 90 ? 16.426 -5.084 -8.838 1.00 87.81 90 PHE A CA 1
ATOM 760 C C . PHE A 1 90 ? 17.094 -5.725 -10.056 1.00 87.81 90 PHE A C 1
ATOM 762 O O . PHE A 1 90 ? 18.266 -6.087 -9.987 1.00 87.81 90 PHE A O 1
ATOM 769 N N . GLY A 1 91 ? 16.310 -5.923 -11.124 1.00 87.19 91 GLY A N 1
ATOM 770 C CA . GLY A 1 91 ? 16.640 -6.611 -12.377 1.00 87.19 91 GLY A CA 1
ATOM 771 C C . GLY A 1 91 ? 17.133 -8.049 -12.222 1.00 87.19 91 GLY A C 1
ATOM 772 O O . GLY A 1 91 ? 17.949 -8.523 -13.011 1.00 87.19 91 GLY A O 1
ATOM 773 N N . ILE A 1 92 ? 16.638 -8.755 -11.201 1.00 89.81 92 ILE A N 1
ATOM 774 C CA . ILE A 1 92 ? 16.781 -10.215 -11.117 1.00 89.81 92 ILE A CA 1
ATOM 775 C C . ILE A 1 92 ? 15.760 -10.885 -12.036 1.00 89.81 92 ILE A C 1
ATOM 777 O O . ILE A 1 92 ? 16.057 -11.935 -12.605 1.00 89.81 92 ILE A O 1
ATOM 781 N N . ILE A 1 93 ? 14.569 -10.294 -12.167 1.00 91.12 93 ILE A N 1
ATOM 782 C CA . ILE A 1 93 ? 13.513 -10.748 -13.076 1.00 91.12 93 ILE A CA 1
ATOM 783 C C . ILE A 1 93 ? 13.655 -10.039 -14.419 1.00 91.12 93 ILE A C 1
ATOM 785 O O . ILE A 1 93 ? 13.709 -10.692 -15.460 1.00 91.12 93 ILE A O 1
ATOM 789 N N . ASN A 1 94 ? 13.728 -8.709 -14.397 1.00 88.88 94 ASN A N 1
ATOM 790 C CA . ASN A 1 94 ? 13.851 -7.896 -15.591 1.00 88.88 94 ASN A CA 1
ATOM 791 C C . ASN A 1 94 ? 15.322 -7.611 -15.917 1.00 88.88 94 ASN A C 1
ATOM 793 O O . ASN A 1 94 ? 15.919 -6.636 -15.465 1.00 88.88 94 ASN A O 1
ATOM 797 N N . GLU A 1 95 ? 15.910 -8.479 -16.732 1.00 84.00 95 GLU A N 1
ATOM 798 C CA . GLU A 1 95 ? 17.347 -8.494 -17.017 1.00 84.00 95 GLU A CA 1
ATOM 799 C C . GLU A 1 95 ? 17.821 -7.450 -18.056 1.00 84.00 95 GLU A C 1
ATOM 801 O O . GLU A 1 95 ? 18.982 -7.504 -18.467 1.00 84.00 95 GLU A O 1
ATOM 806 N N . ILE A 1 96 ? 16.976 -6.480 -18.447 1.00 79.31 96 ILE A N 1
ATOM 807 C CA . ILE A 1 96 ? 17.222 -5.500 -19.535 1.00 79.31 96 ILE A CA 1
ATOM 808 C C . ILE A 1 96 ? 18.565 -4.758 -19.411 1.00 79.31 96 ILE A C 1
ATOM 810 O O . ILE A 1 96 ? 19.199 -4.491 -20.425 1.00 79.31 96 ILE A O 1
ATOM 814 N N . ASN A 1 97 ? 19.020 -4.450 -18.193 1.00 75.56 97 ASN A N 1
ATOM 815 C CA . ASN A 1 97 ? 20.288 -3.749 -17.933 1.00 75.56 97 ASN A CA 1
ATOM 816 C C . ASN A 1 97 ? 21.259 -4.592 -17.080 1.00 75.56 97 ASN A C 1
ATOM 818 O O . ASN A 1 97 ? 22.033 -4.052 -16.292 1.00 75.56 97 ASN A O 1
ATOM 822 N N . SER A 1 98 ? 21.174 -5.926 -17.174 1.00 72.25 98 SER A N 1
ATOM 823 C CA . SER A 1 98 ? 21.900 -6.855 -16.288 1.00 72.25 98 SER A CA 1
ATOM 824 C C . SER A 1 98 ? 23.132 -7.530 -16.911 1.00 72.25 98 SER A C 1
ATOM 826 O O . SER A 1 98 ? 23.819 -8.304 -16.230 1.00 72.25 98 SER A O 1
ATOM 828 N N . SER A 1 99 ? 23.420 -7.255 -18.189 1.00 71.56 99 SER A N 1
ATOM 829 C CA . SER A 1 99 ? 24.518 -7.866 -18.957 1.00 71.56 99 SER A CA 1
ATOM 830 C C . SER A 1 99 ? 25.887 -7.633 -18.322 1.00 71.56 99 SER A C 1
ATOM 832 O O . SER A 1 99 ? 26.692 -8.562 -18.257 1.00 71.56 99 SER A O 1
ATOM 834 N N . ASP A 1 100 ? 26.106 -6.441 -17.770 1.00 70.62 100 ASP A N 1
ATOM 835 C CA . ASP A 1 100 ? 27.392 -6.037 -17.194 1.00 70.62 100 ASP A CA 1
ATOM 836 C C . ASP A 1 100 ? 27.493 -6.289 -15.686 1.00 70.62 100 ASP A C 1
ATOM 838 O O . ASP A 1 100 ? 28.486 -5.934 -15.046 1.00 70.62 100 ASP A O 1
ATOM 842 N N . TRP A 1 101 ? 26.478 -6.916 -15.081 1.00 80.31 101 TRP A N 1
ATOM 843 C CA . TRP A 1 101 ? 26.481 -7.114 -13.639 1.00 80.31 101 TRP A CA 1
ATOM 844 C C . TRP A 1 101 ? 27.478 -8.171 -13.202 1.00 80.31 101 TRP A C 1
ATOM 846 O O . TRP A 1 101 ? 27.427 -9.340 -13.607 1.00 80.31 101 TRP A O 1
ATOM 856 N N . THR A 1 102 ? 28.324 -7.780 -12.255 1.00 82.44 102 THR A N 1
ATOM 857 C CA . THR A 1 102 ? 29.206 -8.705 -11.559 1.00 82.44 102 THR A CA 1
ATOM 858 C C . THR A 1 102 ? 28.389 -9.724 -10.758 1.00 82.44 102 THR A C 1
ATOM 860 O O . THR A 1 102 ? 27.229 -9.515 -10.390 1.00 82.44 102 THR A O 1
ATOM 863 N N . LYS A 1 103 ? 29.011 -10.863 -10.435 1.00 80.06 103 LYS A N 1
ATOM 864 C CA . LYS A 1 103 ? 28.394 -11.888 -9.571 1.00 80.06 103 LYS A CA 1
ATOM 865 C C . LYS A 1 103 ? 27.983 -11.319 -8.209 1.00 80.06 103 LYS A C 1
ATOM 867 O O . LYS A 1 103 ? 26.961 -11.718 -7.658 1.00 80.06 103 LYS A O 1
ATOM 872 N N . GLU A 1 104 ? 28.774 -10.385 -7.693 1.00 80.31 104 GLU A N 1
ATOM 873 C CA . GLU A 1 104 ? 28.513 -9.683 -6.442 1.00 80.31 104 GLU A CA 1
ATOM 874 C C . GLU A 1 104 ? 27.258 -8.806 -6.534 1.00 80.31 104 GLU A C 1
ATOM 876 O O . GLU A 1 104 ? 26.392 -8.902 -5.666 1.00 80.31 104 GLU A O 1
ATOM 881 N N . GLN A 1 105 ? 27.112 -8.020 -7.606 1.00 83.38 105 GLN A N 1
ATOM 882 C CA . GLN A 1 105 ? 25.925 -7.187 -7.831 1.00 83.38 105 GLN A CA 1
ATOM 883 C C . GLN A 1 105 ? 24.649 -8.032 -7.915 1.00 83.38 105 GLN A C 1
ATOM 885 O O . GLN A 1 105 ? 23.664 -7.713 -7.254 1.00 83.38 105 GLN A O 1
ATOM 890 N N . LYS A 1 106 ? 24.684 -9.167 -8.630 1.00 85.44 106 LYS A N 1
ATOM 891 C CA . LYS A 1 106 ? 23.540 -10.097 -8.717 1.00 85.44 106 LYS A CA 1
ATOM 892 C C . LYS A 1 106 ? 23.116 -10.630 -7.347 1.00 85.44 106 LYS A C 1
ATOM 894 O O . LYS A 1 106 ? 21.928 -10.706 -7.054 1.00 85.44 106 LYS A O 1
ATOM 899 N N . ILE A 1 107 ? 24.079 -10.970 -6.493 1.00 85.56 107 ILE A N 1
ATOM 900 C CA . ILE A 1 107 ? 23.799 -11.470 -5.143 1.00 85.56 107 ILE A CA 1
ATOM 901 C C . ILE A 1 107 ? 23.254 -10.362 -4.238 1.00 85.56 107 ILE A C 1
ATOM 903 O O . ILE A 1 107 ? 22.254 -10.585 -3.561 1.00 85.56 107 ILE A O 1
ATOM 907 N N . ARG A 1 108 ? 23.854 -9.165 -4.256 1.00 86.12 108 ARG A N 1
ATOM 908 C CA . ARG A 1 108 ? 23.358 -8.012 -3.486 1.00 86.12 108 ARG A CA 1
ATOM 909 C C . ARG A 1 108 ? 21.924 -7.647 -3.888 1.00 86.12 108 ARG A C 1
ATOM 911 O O . ARG A 1 108 ? 21.080 -7.467 -3.014 1.00 86.12 108 ARG A O 1
ATOM 918 N N . ASN A 1 109 ? 21.644 -7.591 -5.190 1.00 88.38 109 ASN A N 1
ATOM 919 C CA . ASN A 1 109 ? 20.316 -7.283 -5.722 1.00 88.38 109 ASN A CA 1
ATOM 920 C C . ASN A 1 109 ? 19.287 -8.342 -5.316 1.00 88.38 109 ASN A C 1
ATOM 922 O O . ASN A 1 109 ? 18.207 -7.981 -4.856 1.00 88.38 109 ASN A O 1
ATOM 926 N N . TYR A 1 110 ? 19.639 -9.629 -5.403 1.00 91.94 110 TYR A N 1
ATOM 927 C CA . TYR A 1 110 ? 18.763 -10.709 -4.954 1.00 91.94 110 TYR A CA 1
ATOM 928 C C . TYR A 1 110 ? 18.445 -10.626 -3.460 1.00 91.94 110 TYR A C 1
ATOM 930 O O . TYR A 1 110 ? 17.276 -10.685 -3.096 1.00 91.94 110 TYR A O 1
ATOM 938 N N . LEU A 1 111 ? 19.458 -10.481 -2.597 1.00 90.31 111 LEU A N 1
ATOM 939 C CA . LEU A 1 111 ? 19.240 -10.414 -1.148 1.00 90.31 111 LEU A CA 1
ATOM 940 C C . LEU A 1 111 ? 18.343 -9.222 -0.796 1.00 90.31 111 LEU A C 1
ATOM 942 O O . LEU A 1 111 ? 17.335 -9.389 -0.119 1.00 90.31 111 LEU A O 1
ATOM 946 N N . ARG A 1 112 ? 18.625 -8.047 -1.373 1.00 90.19 112 ARG A N 1
ATOM 947 C CA . ARG A 1 112 ? 17.804 -6.845 -1.191 1.00 90.19 112 ARG A CA 1
ATOM 948 C C . ARG A 1 112 ? 16.362 -7.030 -1.669 1.00 90.19 112 ARG A C 1
ATOM 950 O O . ARG A 1 112 ? 15.441 -6.565 -1.002 1.00 90.19 112 ARG A O 1
ATOM 957 N N . GLN A 1 113 ? 16.161 -7.655 -2.828 1.00 93.25 113 GLN A N 1
ATOM 958 C CA . GLN A 1 113 ? 14.828 -7.941 -3.359 1.00 93.25 113 GLN A CA 1
ATOM 959 C C . GLN A 1 113 ? 14.081 -8.924 -2.458 1.00 93.25 113 GLN A C 1
ATOM 961 O O . GLN A 1 113 ? 12.937 -8.674 -2.094 1.00 93.25 113 GLN A O 1
ATOM 966 N N . ASN A 1 114 ? 14.736 -10.011 -2.054 1.00 94.94 114 ASN A N 1
ATOM 967 C CA . ASN A 1 114 ? 14.155 -11.033 -1.193 1.00 94.94 114 ASN A CA 1
ATOM 968 C C . ASN A 1 114 ? 13.734 -10.463 0.170 1.00 94.94 114 ASN A C 1
ATOM 970 O O . ASN A 1 114 ? 12.620 -10.729 0.612 1.00 94.94 114 ASN A O 1
ATOM 974 N N . ASP A 1 115 ? 14.574 -9.631 0.790 1.00 94.12 115 ASP A N 1
ATOM 975 C CA . ASP A 1 115 ? 14.252 -8.957 2.053 1.00 94.12 115 ASP A CA 1
ATOM 976 C C . ASP A 1 115 ? 13.007 -8.073 1.910 1.00 94.12 115 ASP A C 1
ATOM 978 O O . ASP A 1 115 ? 12.084 -8.163 2.716 1.00 94.12 115 ASP A O 1
ATOM 982 N N . ARG A 1 116 ? 12.927 -7.282 0.832 1.00 95.94 116 ARG A N 1
ATOM 983 C CA . ARG A 1 116 ? 11.777 -6.405 0.549 1.00 95.94 116 ARG A CA 1
ATOM 984 C C . ARG A 1 116 ? 10.496 -7.181 0.259 1.00 95.94 116 ARG A C 1
ATOM 986 O O . ARG A 1 116 ? 9.424 -6.751 0.673 1.00 95.94 116 ARG A O 1
ATOM 993 N N . ILE A 1 117 ? 10.587 -8.312 -0.444 1.00 97.81 117 ILE A N 1
ATOM 994 C CA . ILE A 1 117 ? 9.436 -9.193 -0.679 1.00 97.81 117 ILE A CA 1
ATOM 995 C C . ILE A 1 117 ? 8.915 -9.733 0.652 1.00 97.81 117 ILE A C 1
ATOM 997 O O . ILE A 1 117 ? 7.710 -9.690 0.880 1.00 97.81 117 ILE A O 1
ATOM 1001 N N . ASN A 1 118 ? 9.800 -10.216 1.528 1.00 97.38 118 ASN A N 1
ATOM 1002 C CA . ASN A 1 118 ? 9.398 -10.739 2.833 1.00 97.38 118 ASN A CA 1
ATOM 1003 C C . ASN A 1 118 ? 8.776 -9.642 3.702 1.00 97.38 118 ASN A C 1
ATOM 1005 O O . ASN A 1 118 ? 7.694 -9.846 4.236 1.00 97.38 118 ASN A O 1
ATOM 1009 N N . GLU A 1 119 ? 9.376 -8.450 3.735 1.00 97.62 119 GLU A N 1
ATOM 1010 C CA . GLU A 1 119 ? 8.820 -7.300 4.454 1.00 97.62 119 GLU A CA 1
ATOM 1011 C C . GLU A 1 119 ? 7.409 -6.930 3.958 1.00 97.62 119 GLU A C 1
ATOM 1013 O O . GLU A 1 119 ? 6.521 -6.647 4.761 1.00 97.62 119 GLU A O 1
ATOM 1018 N N . LEU A 1 120 ? 7.165 -6.973 2.642 1.00 98.31 120 LEU A N 1
ATOM 1019 C CA . LEU A 1 120 ? 5.837 -6.726 2.068 1.00 98.31 120 LEU A CA 1
ATOM 1020 C C . LEU A 1 120 ? 4.834 -7.846 2.366 1.00 98.31 120 LEU A C 1
ATOM 1022 O O . LEU A 1 120 ? 3.660 -7.556 2.597 1.00 98.31 120 LEU A O 1
ATOM 1026 N N . LEU A 1 121 ? 5.270 -9.108 2.368 1.00 98.06 121 LEU A N 1
ATOM 1027 C CA . LEU A 1 121 ? 4.424 -10.250 2.725 1.00 98.06 121 LEU A CA 1
ATOM 1028 C C . LEU A 1 121 ? 4.016 -10.204 4.200 1.00 98.06 121 LEU A C 1
ATOM 1030 O O . LEU A 1 121 ? 2.835 -10.381 4.500 1.00 98.06 121 LEU A O 1
ATOM 1034 N N . ASP A 1 122 ? 4.963 -9.925 5.096 1.00 97.62 122 ASP A N 1
ATOM 1035 C CA . ASP A 1 122 ? 4.718 -9.798 6.533 1.00 97.62 122 ASP A CA 1
ATOM 1036 C C . ASP A 1 122 ? 3.774 -8.626 6.808 1.00 97.62 122 ASP A C 1
ATOM 1038 O O . ASP A 1 122 ? 2.754 -8.781 7.484 1.00 97.62 122 ASP A O 1
ATOM 1042 N N . PHE A 1 123 ? 4.044 -7.471 6.188 1.00 97.38 123 PHE A N 1
ATOM 1043 C CA . PHE A 1 123 ? 3.176 -6.304 6.289 1.00 97.38 123 PHE A CA 1
ATOM 1044 C C . PHE A 1 123 ? 1.758 -6.610 5.790 1.00 97.38 123 PHE A C 1
ATOM 1046 O O . PHE A 1 123 ? 0.785 -6.321 6.485 1.00 97.38 123 PHE A O 1
ATOM 1053 N N . LEU A 1 124 ? 1.610 -7.238 4.618 1.00 97.75 124 LEU A N 1
ATOM 1054 C CA . LEU A 1 124 ? 0.298 -7.608 4.083 1.00 97.75 124 LEU A CA 1
ATOM 1055 C C . LEU A 1 124 ? -0.429 -8.628 4.976 1.00 97.75 124 LEU A C 1
ATOM 1057 O O . LEU A 1 124 ? -1.651 -8.553 5.110 1.00 97.75 124 LEU A O 1
ATOM 1061 N N . SER A 1 125 ? 0.291 -9.561 5.606 1.00 96.69 125 SER A N 1
ATOM 1062 C CA . SER A 1 125 ? -0.296 -10.501 6.570 1.00 96.69 125 SER A CA 1
ATOM 1063 C C . SER A 1 125 ? -0.924 -9.755 7.747 1.00 96.69 125 SER A C 1
ATOM 1065 O O . SER A 1 125 ? -2.105 -9.954 8.030 1.00 96.69 125 SER A O 1
ATOM 1067 N N . ILE A 1 126 ? -0.181 -8.824 8.353 1.00 96.81 126 ILE A N 1
ATOM 1068 C CA . ILE A 1 126 ? -0.663 -7.988 9.464 1.00 96.81 126 ILE A CA 1
ATOM 1069 C C . ILE A 1 126 ? -1.880 -7.154 9.034 1.00 96.81 126 ILE A C 1
ATOM 1071 O O . ILE A 1 126 ? -2.881 -7.080 9.748 1.00 96.81 126 ILE A O 1
ATOM 1075 N N . GLN A 1 127 ? -1.844 -6.558 7.837 1.00 97.06 127 GLN A N 1
ATOM 1076 C CA . GLN A 1 127 ? -2.976 -5.785 7.312 1.00 97.06 127 GLN A CA 1
ATOM 1077 C C . GLN A 1 127 ? -4.236 -6.649 7.121 1.00 97.06 127 GLN A C 1
ATOM 1079 O O . GLN A 1 127 ? -5.339 -6.208 7.444 1.00 97.06 127 GLN A O 1
ATOM 1084 N N . ASN A 1 128 ? -4.094 -7.885 6.637 1.00 95.81 128 ASN A N 1
ATOM 1085 C CA . ASN A 1 128 ? -5.220 -8.810 6.484 1.00 95.81 128 ASN A CA 1
ATOM 1086 C C . ASN A 1 128 ? -5.795 -9.253 7.836 1.00 95.81 128 ASN A C 1
ATOM 1088 O O . ASN A 1 128 ? -7.014 -9.299 8.000 1.00 95.81 128 ASN A O 1
ATOM 1092 N N . GLU A 1 129 ? -4.943 -9.526 8.824 1.00 97.00 129 GLU A N 1
ATOM 1093 C CA . GLU A 1 129 ? -5.390 -9.831 10.187 1.00 97.00 129 GLU A CA 1
ATOM 1094 C C . GLU A 1 129 ? -6.185 -8.665 10.787 1.00 97.00 129 GLU A C 1
ATOM 1096 O O . GLU A 1 129 ? -7.277 -8.856 11.328 1.00 97.00 129 GLU A O 1
ATOM 1101 N N . ASN A 1 130 ? -5.690 -7.437 10.629 1.00 97.81 130 ASN A N 1
ATOM 1102 C CA . ASN A 1 130 ? -6.358 -6.241 11.133 1.00 97.81 130 ASN A CA 1
ATOM 1103 C C . ASN A 1 130 ? -7.652 -5.905 10.369 1.00 97.81 130 ASN A C 1
ATOM 1105 O O . ASN A 1 130 ? -8.622 -5.442 10.974 1.00 97.81 130 ASN A O 1
ATOM 1109 N N . SER A 1 131 ? -7.731 -6.218 9.075 1.00 96.94 131 SER A N 1
ATOM 1110 C CA . SER A 1 131 ? -8.982 -6.177 8.307 1.00 96.94 131 SER A CA 1
ATOM 1111 C C . SER A 1 131 ? -10.048 -7.117 8.894 1.00 96.94 131 SER A C 1
ATOM 1113 O O . SER A 1 131 ? -11.204 -6.723 9.095 1.00 96.94 131 SER A O 1
ATOM 1115 N N . GLU A 1 132 ? -9.676 -8.347 9.256 1.00 96.12 132 GLU A N 1
ATOM 1116 C CA . GLU A 1 132 ? -10.602 -9.291 9.889 1.00 96.12 132 GLU A CA 1
ATOM 1117 C C . GLU A 1 132 ? -11.024 -8.839 11.298 1.00 96.12 132 GLU A C 1
ATOM 1119 O O . GLU A 1 132 ? -12.207 -8.953 11.660 1.00 96.12 132 GLU A O 1
ATOM 1124 N N . LYS A 1 133 ? -10.109 -8.237 12.074 1.00 96.69 133 LYS A N 1
ATOM 1125 C CA . LYS A 1 133 ? -10.441 -7.581 13.355 1.00 96.69 133 LYS A CA 1
ATOM 1126 C C . LYS A 1 133 ? -11.459 -6.454 13.153 1.00 96.69 133 LYS A C 1
ATOM 1128 O O . LYS A 1 133 ? -12.472 -6.419 13.855 1.00 96.69 133 LYS A O 1
ATOM 1133 N N . LEU A 1 134 ? -11.276 -5.600 12.141 1.00 96.88 134 LEU A N 1
ATOM 1134 C CA . LEU A 1 134 ? -12.216 -4.524 11.802 1.00 96.88 134 LEU A CA 1
ATOM 1135 C C . LEU A 1 134 ? -13.605 -5.075 11.462 1.00 96.88 134 LEU A C 1
ATOM 1137 O O . LEU A 1 134 ? -14.623 -4.576 11.952 1.00 96.88 134 LEU A O 1
ATOM 1141 N N . ASN A 1 135 ? -13.666 -6.131 10.651 1.00 94.56 135 ASN A N 1
ATOM 1142 C CA . ASN A 1 135 ? -14.921 -6.784 10.285 1.00 94.56 135 ASN A CA 1
ATOM 1143 C C . ASN A 1 135 ? -15.622 -7.413 11.495 1.00 94.56 135 ASN A C 1
ATOM 1145 O O . ASN A 1 135 ? -16.851 -7.333 11.615 1.00 94.56 135 ASN A O 1
ATOM 1149 N N . THR A 1 136 ? -14.858 -8.010 12.407 1.00 94.12 136 THR A N 1
ATOM 1150 C CA . THR A 1 136 ? -15.363 -8.567 13.667 1.00 94.12 136 THR A CA 1
ATOM 1151 C C . THR A 1 136 ? -15.926 -7.470 14.565 1.00 94.12 136 THR A C 1
ATOM 1153 O O . THR A 1 136 ? -17.077 -7.564 15.000 1.00 94.12 136 THR A O 1
ATOM 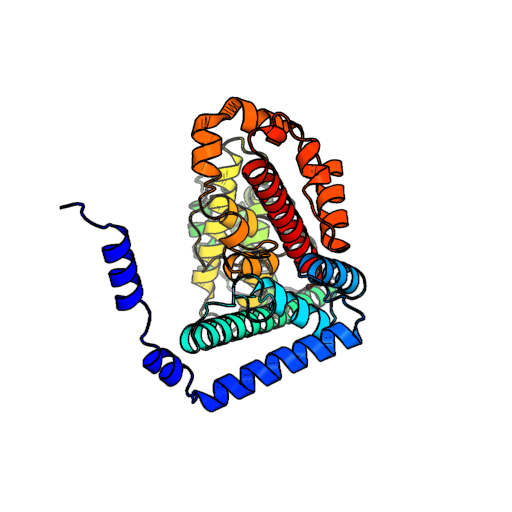1156 N N . LEU A 1 137 ? -15.186 -6.375 14.744 1.00 94.62 137 LEU A N 1
ATOM 1157 C CA . LEU A 1 137 ? -15.613 -5.218 15.524 1.00 94.62 137 LEU A CA 1
ATOM 1158 C C . LEU A 1 137 ? -16.892 -4.588 14.946 1.00 94.62 137 LEU A C 1
ATOM 1160 O O . LEU A 1 137 ? -17.860 -4.345 15.668 1.00 94.62 137 LEU A O 1
ATOM 1164 N N . ARG A 1 138 ? -16.975 -4.401 13.623 1.00 93.94 138 ARG A N 1
ATOM 1165 C CA . ARG A 1 138 ? -18.185 -3.878 12.958 1.00 93.94 138 ARG A CA 1
ATOM 1166 C C . ARG A 1 138 ? -19.409 -4.782 13.135 1.00 93.94 138 ARG A C 1
ATOM 1168 O O . ARG A 1 138 ? -20.537 -4.284 13.169 1.00 93.94 138 ARG A O 1
ATOM 1175 N N . LYS A 1 139 ? -19.221 -6.105 13.220 1.00 92.31 139 LYS A N 1
ATOM 1176 C CA . LYS A 1 139 ? -20.301 -7.056 13.543 1.00 92.31 139 LYS A CA 1
ATOM 1177 C C . LYS A 1 139 ? -20.711 -6.945 15.012 1.00 92.31 139 LYS A C 1
ATOM 1179 O O . LYS A 1 139 ? -21.911 -6.963 15.283 1.00 92.31 139 LYS A O 1
ATOM 1184 N N . HIS A 1 140 ? -19.746 -6.807 15.921 1.00 91.44 140 HIS A N 1
ATOM 1185 C CA . HIS A 1 140 ? -19.974 -6.640 17.360 1.00 91.44 140 HIS A CA 1
ATOM 1186 C C . HIS A 1 140 ? -20.807 -5.392 17.672 1.00 91.44 140 HIS A C 1
ATOM 1188 O O . HIS A 1 1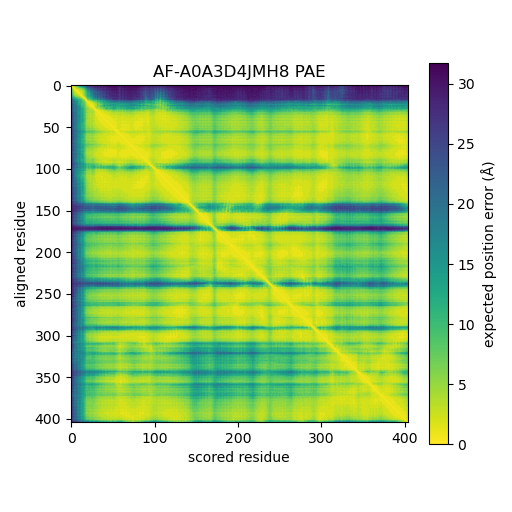40 ? -21.836 -5.490 18.337 1.00 91.44 140 HIS A O 1
ATOM 1194 N N . LEU A 1 141 ? -20.474 -4.263 17.040 1.00 90.19 141 LEU A N 1
ATOM 1195 C CA . LEU A 1 141 ? -21.183 -2.980 17.155 1.00 90.19 141 LEU A CA 1
ATOM 1196 C C . LEU A 1 141 ? -22.651 -2.986 16.679 1.00 90.19 141 LEU A C 1
ATOM 1198 O O . LEU A 1 141 ? -23.325 -1.958 16.731 1.00 90.19 141 LEU A O 1
ATOM 1202 N N . LYS A 1 142 ? -23.177 -4.115 16.185 1.00 85.19 142 LYS A N 1
ATOM 1203 C CA . LYS A 1 142 ? -24.620 -4.286 15.933 1.00 85.19 142 LYS A CA 1
ATOM 1204 C C . LYS A 1 142 ? -25.411 -4.584 17.212 1.00 85.19 142 LYS A C 1
ATOM 1206 O O . LYS A 1 142 ? -26.634 -4.478 17.187 1.00 85.19 142 LYS A O 1
ATOM 1211 N N . LYS A 1 143 ? -24.742 -5.001 18.290 1.00 78.69 143 LYS A N 1
ATOM 1212 C CA . LYS A 1 143 ? -25.347 -5.313 19.590 1.00 78.69 143 LYS A CA 1
ATOM 1213 C C . LYS A 1 143 ? -25.229 -4.113 20.531 1.00 78.69 143 LYS A C 1
ATOM 1215 O O . LYS A 1 143 ? -24.355 -3.268 20.357 1.00 78.69 143 LYS A O 1
ATOM 1220 N N . ALA A 1 144 ? -26.113 -4.045 21.525 1.00 74.00 144 ALA A N 1
ATOM 1221 C CA . ALA A 1 144 ? -25.987 -3.062 22.595 1.00 74.00 144 ALA A CA 1
ATOM 1222 C C . ALA A 1 144 ? -24.762 -3.390 23.461 1.00 74.00 144 ALA A C 1
ATOM 1224 O O . ALA A 1 144 ? -24.584 -4.539 23.868 1.00 74.00 144 ALA A O 1
ATOM 1225 N N . VAL A 1 145 ? -23.947 -2.375 23.736 1.00 72.62 145 VAL A N 1
ATOM 1226 C CA . VAL A 1 145 ? -22.806 -2.445 24.653 1.00 72.62 145 VAL A CA 1
ATOM 1227 C C . VAL A 1 145 ? -23.247 -1.854 25.989 1.00 72.62 145 VAL A C 1
ATOM 1229 O O . VAL A 1 145 ? -23.807 -0.757 26.026 1.00 72.62 145 VAL A O 1
ATOM 1232 N N . TYR A 1 146 ? -23.032 -2.592 27.076 1.00 70.56 146 TYR A N 1
ATOM 1233 C CA . TYR A 1 146 ? -23.437 -2.183 28.420 1.00 70.56 146 TYR A CA 1
ATOM 1234 C C . TYR A 1 146 ? -22.247 -1.605 29.183 1.00 70.56 146 TYR A C 1
ATOM 1236 O O . TYR A 1 146 ? -21.195 -2.236 29.261 1.00 70.56 146 TYR A O 1
ATOM 1244 N N . SER A 1 147 ? -22.432 -0.426 29.774 1.00 73.50 147 SER A N 1
ATOM 1245 C CA . SER A 1 147 ? -21.396 0.223 30.575 1.00 73.50 147 SER A CA 1
ATOM 1246 C C . SER A 1 147 ? -21.234 -0.457 31.938 1.00 73.50 147 SER A C 1
ATOM 1248 O O . SER A 1 147 ? -22.213 -0.724 32.638 1.00 73.50 147 SER A O 1
ATOM 1250 N N . LYS A 1 148 ? -19.984 -0.704 32.322 1.00 77.19 148 LYS A N 1
ATOM 1251 C CA . LYS A 1 148 ? -19.549 -1.051 33.675 1.00 77.19 148 LYS A CA 1
ATOM 1252 C C . LYS A 1 148 ? -19.161 0.233 34.411 1.00 77.19 148 LYS A C 1
ATOM 1254 O O . LYS A 1 148 ? -18.911 1.264 33.793 1.00 77.19 148 LYS A O 1
ATOM 1259 N N . ASN A 1 149 ? -19.108 0.166 35.738 1.00 72.19 149 ASN A N 1
ATOM 1260 C CA . ASN A 1 149 ? -18.599 1.276 36.536 1.00 72.19 149 ASN A CA 1
ATOM 1261 C C . ASN A 1 149 ? -17.063 1.243 36.487 1.00 72.19 149 ASN A C 1
ATOM 1263 O O . ASN A 1 149 ? -16.460 0.345 37.074 1.00 72.19 149 ASN A O 1
ATOM 1267 N N . ILE A 1 150 ? -16.459 2.155 35.724 1.00 78.00 150 ILE A N 1
ATOM 1268 C CA . ILE A 1 150 ? -15.011 2.241 35.488 1.00 78.00 150 ILE A CA 1
ATOM 1269 C C . ILE A 1 150 ? -14.549 3.641 35.876 1.00 78.00 150 ILE A C 1
ATOM 1271 O O . ILE A 1 150 ? -15.214 4.624 35.557 1.00 78.00 150 ILE A O 1
ATOM 1275 N N . GLU A 1 151 ? -13.418 3.721 36.569 1.00 80.75 151 GLU A N 1
ATOM 1276 C CA . GLU A 1 151 ? -12.764 4.983 36.895 1.00 80.75 151 GLU A CA 1
ATOM 1277 C C . GLU A 1 151 ? -11.776 5.359 35.783 1.00 80.75 151 GLU A C 1
ATOM 1279 O O . GLU A 1 151 ? -10.871 4.592 35.468 1.00 80.75 151 GLU A O 1
ATOM 1284 N N . CYS A 1 152 ? -11.973 6.534 35.180 1.00 81.38 152 CYS A N 1
ATOM 1285 C CA . CYS A 1 152 ? -11.173 7.046 34.060 1.00 81.38 152 CYS A CA 1
ATOM 1286 C C . CYS A 1 152 ? -10.589 8.442 34.350 1.00 81.38 152 CYS A C 1
ATOM 1288 O O . CYS A 1 152 ? -10.279 9.175 33.418 1.00 81.38 152 CYS A O 1
ATOM 1290 N N . SER A 1 153 ? -10.491 8.856 35.618 1.00 81.81 153 SER A N 1
ATOM 1291 C CA . SER A 1 153 ? -10.175 10.240 36.016 1.00 81.81 153 SER A CA 1
ATOM 1292 C C . SER A 1 153 ? -8.806 10.723 35.517 1.00 81.81 153 SER A C 1
ATOM 1294 O O . SER A 1 153 ? -8.730 11.769 34.874 1.00 81.81 153 SER A O 1
ATOM 1296 N N . GLU A 1 154 ? -7.746 9.946 35.745 1.00 86.44 154 GLU A N 1
ATOM 1297 C CA . GLU A 1 154 ? -6.381 10.283 35.309 1.00 86.44 154 GLU A CA 1
ATOM 1298 C C . GLU A 1 154 ? -6.250 10.276 33.774 1.00 86.44 154 GLU A C 1
ATOM 1300 O O . GLU A 1 154 ? -5.718 11.213 33.177 1.00 86.44 154 GLU A O 1
ATOM 1305 N N . GLU A 1 155 ? -6.805 9.250 33.119 1.00 91.62 155 GLU A N 1
ATOM 1306 C CA . GLU A 1 155 ? -6.827 9.113 31.655 1.00 91.62 155 GLU A CA 1
ATOM 1307 C C . GLU A 1 155 ? -7.584 10.279 30.992 1.00 91.62 155 GLU A C 1
ATOM 1309 O O . GLU A 1 155 ? -7.121 10.863 30.009 1.00 91.62 155 GLU A O 1
ATOM 1314 N N . LEU A 1 156 ? -8.726 10.671 31.564 1.00 91.75 156 LEU A N 1
ATOM 1315 C CA . LEU A 1 156 ? -9.532 11.801 31.111 1.00 91.75 156 LEU A CA 1
ATOM 1316 C C . LEU A 1 156 ? -8.744 13.112 31.149 1.00 91.75 156 LEU A C 1
ATOM 1318 O O . LEU A 1 156 ? -8.804 13.891 30.193 1.00 91.75 156 LEU A O 1
ATOM 1322 N N . GLU A 1 157 ? -8.036 13.377 32.248 1.00 89.94 157 GLU A N 1
ATOM 1323 C CA . GLU A 1 157 ? -7.242 14.595 32.403 1.00 89.94 157 GLU A CA 1
ATOM 1324 C C . GLU A 1 157 ? -6.118 14.669 31.380 1.00 89.94 157 GLU A C 1
ATOM 1326 O O . GLU A 1 157 ? -5.974 15.699 30.716 1.00 89.94 157 GLU A O 1
ATOM 1331 N N . LEU A 1 158 ? -5.395 13.566 31.190 1.00 91.81 158 LEU A N 1
ATOM 1332 C CA . LEU A 1 158 ? -4.322 13.476 30.211 1.00 91.81 158 LEU A CA 1
ATOM 1333 C C . LEU A 1 158 ? -4.828 13.735 28.785 1.00 91.81 158 LEU A C 1
ATOM 1335 O O . LEU A 1 158 ? -4.276 14.577 28.073 1.00 91.81 158 LEU A O 1
ATOM 1339 N N . ILE A 1 159 ? -5.911 13.068 28.369 1.00 92.50 159 ILE A N 1
ATOM 1340 C CA . ILE A 1 159 ? -6.467 13.248 27.020 1.00 92.50 159 ILE A CA 1
ATOM 1341 C C . ILE A 1 159 ? -6.956 14.686 26.824 1.00 92.50 159 ILE A C 1
ATOM 1343 O O . ILE A 1 159 ? -6.714 15.266 25.767 1.00 92.50 159 ILE A O 1
ATOM 1347 N N . CYS A 1 160 ? -7.611 15.286 27.825 1.00 88.81 160 CYS A N 1
ATOM 1348 C CA . CYS A 1 160 ? -8.053 16.680 27.743 1.00 88.81 160 CYS A CA 1
ATOM 1349 C C . CYS A 1 160 ? -6.873 17.643 27.562 1.00 88.81 160 CYS A C 1
ATOM 1351 O O . CYS A 1 160 ? -6.938 18.518 26.700 1.00 88.81 160 CYS A O 1
ATOM 1353 N N . GLN A 1 161 ? -5.803 17.474 28.346 1.00 88.50 161 GLN A N 1
ATOM 1354 C CA . GLN A 1 161 ? -4.613 18.326 28.273 1.00 88.50 161 GLN A CA 1
ATOM 1355 C C . GLN A 1 161 ? -3.950 18.259 26.899 1.00 88.50 161 GLN A C 1
ATOM 1357 O O . GLN A 1 161 ? -3.585 19.290 26.341 1.00 88.50 161 GLN A O 1
ATOM 1362 N N . ILE A 1 162 ? -3.821 17.058 26.335 1.00 90.31 162 ILE A N 1
ATOM 1363 C CA . ILE A 1 162 ? -3.206 16.871 25.019 1.00 90.31 162 ILE A CA 1
ATOM 1364 C C . ILE A 1 162 ? -4.114 17.422 23.926 1.00 90.31 162 ILE A C 1
ATOM 1366 O O . ILE A 1 162 ? -3.645 18.129 23.044 1.00 90.31 162 ILE A O 1
ATOM 1370 N N . ALA A 1 163 ? -5.417 17.149 23.988 1.00 88.44 163 ALA A N 1
ATOM 1371 C CA . ALA A 1 163 ? -6.372 17.627 22.996 1.00 88.44 163 ALA A CA 1
ATOM 1372 C C . ALA A 1 163 ? -6.411 19.167 22.905 1.00 88.44 163 ALA A C 1
ATOM 1374 O O . ALA A 1 163 ? -6.542 19.711 21.813 1.00 88.44 163 ALA A O 1
ATOM 1375 N N . GLN A 1 164 ? -6.231 19.872 24.027 1.00 86.19 164 GLN A N 1
ATOM 1376 C CA . GLN A 1 164 ? -6.157 21.339 24.079 1.00 86.19 164 GLN A CA 1
ATOM 1377 C C . GLN A 1 164 ? -4.913 21.935 23.400 1.00 86.19 164 GLN A C 1
ATOM 1379 O O . GLN A 1 164 ? -4.899 23.131 23.120 1.00 86.19 164 GLN A O 1
ATOM 1384 N N . GLN A 1 165 ? -3.879 21.136 23.126 1.00 87.44 165 GLN A N 1
ATOM 1385 C CA . GLN A 1 165 ? -2.660 21.598 22.448 1.00 87.44 165 GLN A CA 1
ATOM 1386 C C . GLN A 1 165 ? -2.809 21.663 20.921 1.00 87.44 165 GLN A C 1
ATOM 1388 O O . GLN A 1 165 ? -1.881 22.091 20.241 1.00 87.44 165 GLN A O 1
ATOM 1393 N N . HIS A 1 166 ? -3.949 21.225 20.380 1.00 88.25 166 HIS A N 1
ATOM 1394 C CA . HIS A 1 166 ? -4.135 20.970 18.954 1.00 88.25 166 HIS A CA 1
ATOM 1395 C C . HIS A 1 166 ? -5.097 21.953 18.277 1.00 88.25 166 HIS A C 1
ATOM 1397 O O . HIS A 1 166 ? -6.147 22.291 18.817 1.00 88.25 166 HIS A O 1
ATOM 1403 N N . ASP A 1 167 ? -4.786 22.346 17.039 1.00 82.31 167 ASP A N 1
ATOM 1404 C CA . ASP A 1 167 ? -5.493 23.385 16.270 1.00 82.31 167 ASP A CA 1
ATOM 1405 C C . ASP A 1 167 ? -6.959 23.048 15.946 1.00 82.31 167 ASP A C 1
ATOM 1407 O O . ASP A 1 167 ? -7.772 23.942 15.697 1.00 82.31 167 ASP A O 1
ATOM 1411 N N . PHE A 1 168 ? -7.329 21.762 15.930 1.00 77.88 168 PHE A N 1
ATOM 1412 C CA . PHE A 1 168 ? -8.727 21.369 15.721 1.00 77.88 168 PHE A CA 1
ATOM 1413 C C . PHE A 1 168 ? -9.613 21.677 16.940 1.00 77.88 168 PHE A C 1
ATOM 1415 O O . PHE A 1 168 ? -10.843 21.715 16.811 1.00 77.88 168 PHE A O 1
ATOM 1422 N N . PHE A 1 169 ? -9.015 21.943 18.106 1.00 79.50 169 PHE A N 1
ATOM 1423 C CA . PHE A 1 169 ? -9.713 22.394 19.301 1.00 79.50 169 PHE A CA 1
ATOM 1424 C C . PHE A 1 169 ? -9.908 23.911 19.281 1.00 79.50 169 PHE A C 1
ATOM 1426 O O . PHE A 1 169 ? -9.003 24.704 19.517 1.00 79.50 169 PHE A O 1
ATOM 1433 N N . ASN A 1 170 ? -11.146 24.331 19.027 1.00 63.03 170 ASN A N 1
ATOM 1434 C CA . ASN A 1 170 ? -11.526 25.733 19.123 1.00 63.03 170 ASN A CA 1
ATOM 1435 C C . ASN A 1 170 ? -11.987 26.005 20.564 1.00 63.03 170 ASN A C 1
ATOM 1437 O O . ASN A 1 170 ? -13.030 25.482 20.944 1.00 63.03 170 ASN A O 1
ATOM 1441 N N . GLU A 1 171 ? -11.237 26.823 21.316 1.00 59.62 171 GLU A N 1
ATOM 1442 C CA . GLU A 1 171 ? -11.550 27.456 22.626 1.00 59.62 171 GLU A CA 1
ATOM 1443 C C . GLU A 1 171 ? -10.739 26.951 23.851 1.00 59.62 171 GLU A C 1
ATOM 1445 O O . GLU A 1 171 ? -10.846 25.807 24.285 1.00 59.62 171 GLU A O 1
ATOM 1450 N N . ASN A 1 172 ? -9.986 27.886 24.460 1.00 53.00 172 ASN A N 1
ATOM 1451 C CA . ASN A 1 172 ? -9.092 27.749 25.630 1.00 53.00 172 ASN A CA 1
ATOM 1452 C C . ASN A 1 172 ? -9.818 27.777 26.996 1.00 53.00 172 ASN A C 1
ATOM 1454 O O . ASN A 1 172 ? -9.368 28.439 27.928 1.00 53.00 172 ASN A O 1
ATOM 1458 N N . THR A 1 173 ? -10.967 27.122 27.148 1.00 50.97 173 THR A N 1
ATOM 1459 C CA . THR A 1 173 ? -11.712 27.183 28.425 1.00 50.97 173 THR A CA 1
ATOM 1460 C C . THR A 1 173 ? -11.953 25.810 29.025 1.00 50.97 173 THR A C 1
ATOM 1462 O O . THR A 1 173 ? -12.044 24.820 28.299 1.00 50.97 173 THR A O 1
ATOM 1465 N N . GLU A 1 174 ? -12.022 25.759 30.361 1.00 60.81 174 GLU A N 1
ATOM 1466 C CA . GLU A 1 174 ? -12.482 24.615 31.155 1.00 60.81 174 GLU A CA 1
ATOM 1467 C C . GLU A 1 174 ? -13.844 24.144 30.633 1.00 60.81 174 GLU A C 1
ATOM 1469 O O . GLU A 1 174 ? -14.908 24.610 31.040 1.00 60.81 174 GLU A O 1
ATOM 1474 N N . ASN A 1 175 ? -13.813 23.250 29.650 1.00 73.44 175 ASN A N 1
ATOM 1475 C CA . ASN A 1 175 ? -15.009 22.781 28.986 1.00 73.44 175 ASN A CA 1
ATOM 1476 C C . ASN A 1 175 ? -15.530 21.556 29.742 1.00 73.44 175 ASN A C 1
ATOM 1478 O O . ASN A 1 175 ? -15.197 20.415 29.416 1.00 73.44 175 ASN A O 1
ATOM 1482 N N . ASN A 1 176 ? -16.341 21.804 30.773 1.00 86.12 176 ASN A N 1
ATOM 1483 C CA . ASN A 1 176 ? -16.992 20.742 31.545 1.00 86.12 176 ASN A CA 1
ATOM 1484 C C . ASN A 1 176 ? -17.833 19.822 30.642 1.00 86.12 176 ASN A C 1
ATOM 1486 O O . ASN A 1 176 ? -17.812 18.612 30.833 1.00 86.12 176 ASN A O 1
ATOM 1490 N N . ILE A 1 177 ? -18.457 20.361 29.584 1.00 89.38 177 ILE A N 1
ATOM 1491 C CA . ILE A 1 177 ? -19.220 19.571 28.602 1.00 89.38 177 ILE A CA 1
ATOM 1492 C C . ILE A 1 177 ? -18.314 18.555 27.892 1.00 89.38 177 ILE A C 1
ATOM 1494 O O . ILE A 1 177 ? -18.676 17.386 27.765 1.00 89.38 177 ILE A O 1
ATOM 1498 N N . LEU A 1 178 ? -17.122 18.973 27.454 1.00 88.75 178 LEU A N 1
ATOM 1499 C CA . LEU A 1 178 ? -16.131 18.078 26.855 1.00 88.75 178 LEU A CA 1
ATOM 1500 C C . LEU A 1 178 ? -15.707 16.994 27.841 1.00 88.75 178 LEU A C 1
ATOM 1502 O O . LEU A 1 178 ? -15.670 15.827 27.456 1.00 88.75 178 LEU A O 1
ATOM 1506 N N . ARG A 1 179 ? -15.376 17.377 29.080 1.00 90.88 179 ARG A N 1
ATOM 1507 C CA . ARG A 1 179 ? -14.928 16.436 30.114 1.00 90.88 179 ARG A CA 1
ATOM 1508 C C . ARG A 1 179 ? -15.999 15.387 30.394 1.00 90.88 179 ARG A C 1
ATOM 1510 O O . ARG A 1 179 ? -15.685 14.203 30.371 1.00 90.88 179 ARG A O 1
ATOM 1517 N N . ASP A 1 180 ? -17.252 15.799 30.559 1.00 92.19 180 ASP A N 1
ATOM 1518 C CA . ASP A 1 180 ? -18.373 14.893 30.821 1.00 92.19 180 ASP A CA 1
ATOM 1519 C C . ASP A 1 180 ? -18.625 13.945 29.639 1.00 92.19 180 ASP A C 1
ATOM 1521 O O . ASP A 1 180 ? -18.733 12.728 29.816 1.00 92.19 180 ASP A O 1
ATOM 1525 N N . ASN A 1 181 ? -18.647 14.480 28.413 1.00 93.62 181 ASN A N 1
ATOM 1526 C CA . ASN A 1 181 ? -18.846 13.686 27.200 1.00 93.62 181 ASN A CA 1
ATOM 1527 C C . ASN A 1 181 ? -17.690 12.700 26.955 1.00 93.62 181 ASN A C 1
ATOM 1529 O O . ASN A 1 181 ? -17.919 11.550 26.573 1.00 93.62 181 ASN A O 1
ATOM 1533 N N . LEU A 1 182 ? -16.443 13.133 27.161 1.00 93.88 182 LEU A N 1
ATOM 1534 C CA . LEU A 1 182 ? -15.261 12.286 27.008 1.00 93.88 182 LEU A CA 1
ATOM 1535 C C . LEU A 1 182 ? -15.196 11.227 28.111 1.00 93.88 182 LEU A C 1
ATOM 1537 O O . LEU A 1 182 ? -14.901 10.076 27.812 1.00 93.88 182 LEU A O 1
ATOM 1541 N N . ASN A 1 183 ? -15.547 11.564 29.352 1.00 93.75 183 ASN A N 1
ATOM 1542 C CA . ASN A 1 183 ? -15.623 10.594 30.441 1.00 93.75 183 ASN A CA 1
ATOM 1543 C C . ASN A 1 183 ? -16.648 9.493 30.131 1.00 93.75 183 ASN A C 1
ATOM 1545 O O . ASN A 1 183 ? -16.347 8.307 30.242 1.00 93.75 183 ASN A O 1
ATOM 1549 N N . ALA A 1 184 ? -17.838 9.870 29.648 1.00 93.06 184 ALA A N 1
ATOM 1550 C CA . ALA A 1 184 ? -18.850 8.908 29.216 1.00 93.06 184 ALA A CA 1
ATOM 1551 C C . ALA A 1 184 ? -18.352 8.005 28.071 1.00 93.06 184 ALA A C 1
ATOM 1553 O O . ALA A 1 184 ? -18.640 6.805 28.055 1.00 93.06 184 ALA A O 1
ATOM 1554 N N . LEU A 1 185 ? -17.582 8.562 27.130 1.00 95.06 185 LEU A N 1
ATOM 1555 C CA . LEU A 1 185 ? -16.949 7.803 26.053 1.00 95.06 185 LEU A CA 1
ATOM 1556 C C . LEU A 1 185 ? -15.901 6.814 26.585 1.00 95.06 185 LEU A C 1
ATOM 1558 O O . LEU A 1 185 ? -15.937 5.647 26.200 1.00 95.06 185 LEU A O 1
ATOM 1562 N N . LEU A 1 186 ? -14.999 7.252 27.467 1.00 94.75 186 LEU A N 1
ATOM 1563 C CA . LEU A 1 186 ? -13.946 6.411 28.046 1.00 94.75 186 LEU A CA 1
ATOM 1564 C C . LEU A 1 186 ? -14.532 5.254 28.854 1.00 94.75 186 LEU A C 1
ATOM 1566 O O . LEU A 1 186 ? -14.142 4.108 28.639 1.00 94.75 186 LEU A O 1
ATOM 1570 N N . ILE A 1 187 ? -15.541 5.528 29.687 1.00 93.12 187 ILE A N 1
ATOM 1571 C CA . ILE A 1 187 ? -16.270 4.493 30.428 1.00 93.12 187 ILE A CA 1
ATOM 1572 C C . ILE A 1 187 ? -16.884 3.484 29.456 1.00 93.12 187 ILE A C 1
ATOM 1574 O O . ILE A 1 187 ? -16.758 2.278 29.661 1.00 93.12 187 ILE A O 1
ATOM 1578 N N . HIS A 1 188 ? -17.529 3.947 28.382 1.00 92.38 188 HIS A N 1
ATOM 1579 C CA . HIS A 1 188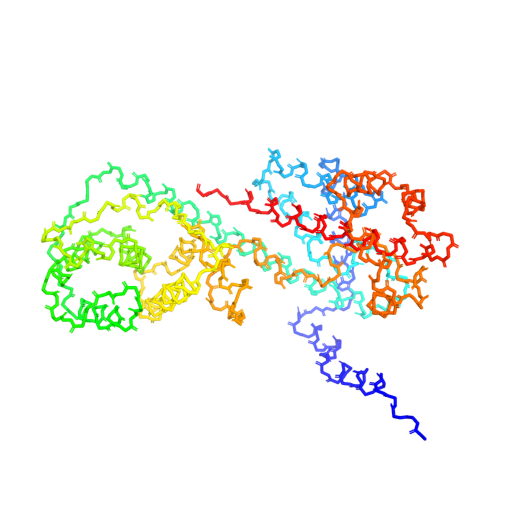 ? -18.132 3.048 27.402 1.00 92.38 188 HIS A CA 1
ATOM 1580 C C . HIS A 1 188 ? -17.099 2.165 26.695 1.00 92.38 188 HIS A C 1
ATOM 1582 O O . HIS A 1 188 ? -17.318 0.963 26.572 1.00 92.38 188 HIS A O 1
ATOM 1588 N N . ILE A 1 189 ? -15.976 2.745 26.258 1.00 93.44 189 ILE A N 1
ATOM 1589 C CA . ILE A 1 189 ? -14.901 2.003 25.591 1.00 93.44 189 ILE A CA 1
ATOM 1590 C C . ILE A 1 189 ? -14.280 0.986 26.553 1.00 93.44 189 ILE A C 1
ATOM 1592 O O . ILE A 1 189 ? -14.183 -0.186 26.210 1.00 93.44 189 ILE A O 1
ATOM 1596 N N . GLY A 1 190 ? -13.916 1.404 27.768 1.00 90.75 190 GLY A N 1
ATOM 1597 C CA . GLY A 1 190 ? -13.297 0.526 28.764 1.00 90.75 190 GLY A CA 1
ATOM 1598 C C . GLY A 1 190 ? -14.219 -0.592 29.260 1.00 90.75 190 GLY A C 1
ATOM 1599 O O . GLY A 1 190 ? -13.753 -1.602 29.783 1.00 90.75 190 GLY A O 1
ATOM 1600 N N . SER A 1 191 ? -15.536 -0.440 29.096 1.00 90.25 191 SER A N 1
ATOM 1601 C CA . SER A 1 191 ? -16.524 -1.445 29.511 1.00 90.25 191 SER A CA 1
ATOM 1602 C C . SER A 1 191 ? -16.593 -2.656 28.588 1.00 90.25 191 SER A C 1
ATOM 1604 O O . SER A 1 191 ? -17.110 -3.702 28.999 1.00 90.25 191 SER A O 1
ATOM 1606 N N . ASP A 1 192 ? -16.070 -2.525 27.371 1.00 91.50 192 ASP A N 1
ATOM 1607 C CA . ASP A 1 192 ? -16.120 -3.530 26.323 1.00 91.50 192 ASP A CA 1
ATOM 1608 C C . ASP A 1 192 ? -14.706 -3.896 25.876 1.00 91.50 192 ASP A C 1
ATOM 1610 O O . ASP A 1 192 ? -13.976 -3.065 25.346 1.00 91.50 192 ASP A O 1
ATOM 1614 N N . GLU A 1 193 ? -14.316 -5.154 26.073 1.00 90.88 193 GLU A N 1
ATOM 1615 C CA . GLU A 1 193 ? -12.957 -5.618 25.771 1.00 90.88 193 GLU A CA 1
ATOM 1616 C C . GLU A 1 193 ? -12.579 -5.403 24.297 1.00 90.88 193 GLU A C 1
ATOM 1618 O O . GLU A 1 193 ? -11.437 -5.054 24.015 1.00 90.88 193 GLU A O 1
ATOM 1623 N N . ILE A 1 194 ? -13.533 -5.530 23.364 1.00 92.44 194 ILE A N 1
ATOM 1624 C CA . ILE A 1 194 ? -13.292 -5.364 21.921 1.00 92.44 194 ILE A CA 1
ATOM 1625 C C . ILE A 1 194 ? -13.143 -3.883 21.558 1.00 92.44 194 ILE A C 1
ATOM 1627 O O . ILE A 1 194 ? -12.371 -3.532 20.668 1.00 92.44 194 ILE A O 1
ATOM 1631 N N . LEU A 1 195 ? -13.887 -2.987 22.210 1.00 94.12 195 LEU A N 1
ATOM 1632 C CA . LEU A 1 195 ? -13.694 -1.550 21.995 1.00 94.12 195 LEU A CA 1
ATOM 1633 C C . LEU A 1 195 ? -12.412 -1.060 22.651 1.00 94.12 195 LEU A C 1
ATOM 1635 O O . LEU A 1 195 ? -11.720 -0.223 22.070 1.00 94.12 195 LEU A O 1
ATOM 1639 N N . ASN A 1 196 ? -12.085 -1.594 23.827 1.00 94.38 196 ASN A N 1
ATOM 1640 C CA . ASN A 1 196 ? -10.899 -1.211 24.567 1.00 94.38 196 ASN A CA 1
ATOM 1641 C C . ASN A 1 196 ? -9.627 -1.453 23.749 1.00 94.38 196 ASN A C 1
ATOM 1643 O O . ASN A 1 196 ? -8.784 -0.566 23.711 1.00 94.38 196 ASN A O 1
ATOM 1647 N N . THR A 1 197 ? -9.534 -2.554 22.990 1.00 96.06 197 THR A N 1
ATOM 1648 C CA . THR A 1 197 ? -8.369 -2.803 22.118 1.00 96.06 197 THR A CA 1
ATOM 1649 C C . THR A 1 197 ? -8.141 -1.712 21.071 1.00 96.06 197 THR A C 1
ATOM 1651 O O . THR A 1 197 ? -7.017 -1.538 20.620 1.00 96.06 197 THR A O 1
ATOM 1654 N N . ALA A 1 198 ? -9.182 -0.967 20.685 1.00 97.06 198 ALA A N 1
ATOM 1655 C CA . ALA A 1 198 ? -9.125 0.097 19.680 1.00 97.06 198 ALA A CA 1
ATOM 1656 C C . ALA A 1 198 ? -9.231 1.513 20.277 1.00 97.06 198 ALA A C 1
ATOM 1658 O O . ALA A 1 198 ? -9.476 2.479 19.544 1.00 97.06 198 ALA A O 1
ATOM 1659 N N . LYS A 1 199 ? -9.101 1.651 21.604 1.00 96.44 199 LYS A N 1
ATOM 1660 C CA . LYS A 1 199 ? -9.355 2.900 22.335 1.00 96.44 199 LYS A CA 1
ATOM 1661 C C . LYS A 1 199 ? -8.621 4.121 21.745 1.00 96.44 199 LYS A C 1
ATOM 1663 O O . LYS A 1 199 ? -9.317 5.111 21.491 1.00 96.44 199 LYS A O 1
ATOM 1668 N N . PRO A 1 200 ? -7.306 4.080 21.437 1.00 97.56 200 PRO A N 1
ATOM 1669 C CA . PRO A 1 200 ? -6.595 5.229 20.867 1.00 97.56 200 PRO A CA 1
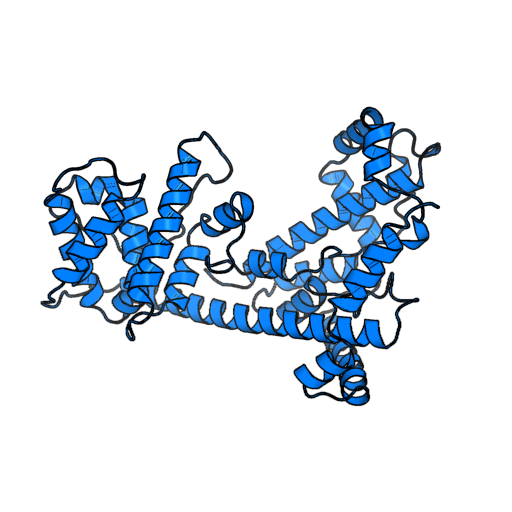ATOM 1670 C C . PRO A 1 200 ? -7.237 5.738 19.573 1.00 97.56 200 PRO A C 1
ATOM 1672 O O . PRO A 1 200 ? -7.504 6.931 19.427 1.00 97.56 200 PRO A O 1
ATOM 1675 N N . TYR A 1 201 ? -7.569 4.827 18.651 1.00 98.00 201 TYR A N 1
ATOM 1676 C CA . TYR A 1 201 ? -8.221 5.184 17.393 1.00 98.00 201 TYR A CA 1
ATOM 1677 C C . TYR A 1 201 ? -9.625 5.763 17.609 1.00 98.00 201 TYR A C 1
ATOM 1679 O O . TYR A 1 201 ? -10.000 6.734 16.947 1.00 98.00 201 TYR A O 1
ATOM 1687 N N . ILE A 1 202 ? -10.409 5.199 18.536 1.00 97.75 202 ILE A N 1
ATOM 1688 C CA . ILE A 1 202 ? -11.760 5.697 18.828 1.00 97.75 202 ILE A CA 1
ATOM 1689 C C . ILE A 1 202 ? -11.694 7.124 19.384 1.00 97.75 202 ILE A C 1
ATOM 1691 O O . ILE A 1 202 ? -12.425 7.990 18.897 1.00 97.75 202 ILE A O 1
ATOM 1695 N N . ILE A 1 203 ? -10.812 7.382 20.357 1.00 97.19 203 ILE A N 1
ATOM 1696 C CA . ILE A 1 203 ? -10.596 8.719 20.933 1.00 97.19 203 ILE A CA 1
ATOM 1697 C C . ILE A 1 203 ? -10.214 9.701 19.825 1.00 97.19 203 ILE A C 1
ATOM 1699 O O . ILE A 1 203 ? -10.874 10.730 19.659 1.00 97.19 203 ILE A O 1
ATOM 1703 N N . TYR A 1 204 ? -9.205 9.347 19.026 1.00 97.12 204 TYR A N 1
ATOM 1704 C CA . TYR A 1 204 ? -8.762 10.132 17.880 1.00 97.12 204 TYR A CA 1
ATOM 1705 C C . TYR A 1 204 ? -9.922 10.489 16.945 1.00 97.12 204 TYR A C 1
ATOM 1707 O O . TYR A 1 204 ? -10.180 11.663 16.666 1.00 97.12 204 TYR A O 1
ATOM 1715 N N . ALA A 1 205 ? -10.654 9.485 16.471 1.00 96.38 205 ALA A N 1
ATOM 1716 C CA . ALA A 1 205 ? -11.690 9.674 15.472 1.00 96.38 205 ALA A CA 1
ATOM 1717 C C . ALA A 1 205 ? -12.881 10.471 16.016 1.00 96.38 205 ALA A C 1
ATOM 1719 O O . ALA A 1 205 ? -13.455 11.285 15.293 1.00 96.38 205 ALA A O 1
ATOM 1720 N N . VAL A 1 206 ? -13.265 10.275 17.280 1.00 95.88 206 VAL A N 1
ATOM 1721 C CA . VAL A 1 206 ? -14.341 11.062 17.893 1.00 95.88 206 VAL A CA 1
ATOM 1722 C C . VAL A 1 206 ? -13.909 12.516 18.062 1.00 95.88 206 VAL A C 1
ATOM 1724 O O . VAL A 1 206 ? -14.634 13.415 17.627 1.00 95.88 206 VAL A O 1
ATOM 1727 N N . LEU A 1 207 ? -12.737 12.763 18.648 1.00 93.75 207 LEU A N 1
ATOM 1728 C CA . LEU A 1 207 ? -12.298 14.120 18.971 1.00 93.75 207 LEU A CA 1
ATOM 1729 C C . LEU A 1 207 ? -11.944 14.946 17.737 1.00 93.75 207 LEU A C 1
ATOM 1731 O O . LEU A 1 207 ? -12.176 16.149 17.759 1.00 93.75 207 LEU A O 1
ATOM 1735 N N . THR A 1 208 ? -11.480 14.334 16.647 1.00 92.19 208 THR A N 1
ATOM 1736 C CA . THR A 1 208 ? -11.161 15.056 15.399 1.00 92.19 208 THR A CA 1
ATOM 1737 C C . THR A 1 208 ? -12.358 15.212 14.456 1.00 92.19 208 THR A C 1
ATOM 1739 O O . THR A 1 208 ? -12.434 16.184 13.708 1.00 92.19 208 THR A O 1
ATOM 1742 N N . ARG A 1 209 ? -13.331 14.286 14.473 1.00 91.12 209 ARG A N 1
ATOM 1743 C CA . ARG A 1 209 ? -14.484 14.312 13.542 1.00 91.12 209 ARG A CA 1
ATOM 1744 C C . ARG A 1 209 ? -15.756 14.885 14.160 1.00 91.12 209 ARG A C 1
ATOM 1746 O O . ARG A 1 209 ? -16.678 15.256 13.430 1.00 91.12 209 ARG A O 1
ATOM 1753 N N . LYS A 1 210 ? -15.858 14.899 15.492 1.00 91.56 210 LYS A N 1
ATOM 1754 C CA . LYS A 1 210 ? -17.040 15.346 16.253 1.00 91.56 210 LYS A CA 1
ATOM 1755 C C . LYS A 1 210 ? -16.699 16.422 17.288 1.00 91.56 210 LYS A C 1
ATOM 1757 O O . LYS A 1 210 ? -17.504 16.642 18.191 1.00 91.56 210 LYS A O 1
ATOM 1762 N N . THR A 1 211 ? -15.578 17.131 17.131 1.00 89.19 211 THR A N 1
ATOM 1763 C CA . THR A 1 211 ? -15.056 18.129 18.087 1.00 89.19 211 THR A CA 1
ATOM 1764 C C . THR A 1 211 ? -16.131 19.103 18.562 1.00 89.19 211 THR A C 1
ATOM 1766 O O . THR A 1 211 ? -16.422 19.176 19.751 1.00 89.19 211 THR A O 1
ATOM 1769 N N . GLY A 1 212 ? -16.828 19.764 17.631 1.00 88.62 212 GLY A N 1
ATOM 1770 C CA . GLY A 1 212 ? -17.865 20.736 17.984 1.00 88.62 212 GLY A CA 1
ATOM 1771 C C . GLY A 1 212 ? -19.052 20.136 18.749 1.00 88.62 212 GLY A C 1
ATOM 1772 O O . GLY A 1 212 ? -19.625 20.811 19.597 1.00 88.62 212 GLY A O 1
ATOM 1773 N N . MET A 1 213 ? -19.413 18.872 18.494 1.00 91.62 213 MET A N 1
ATOM 1774 C CA . MET A 1 213 ? -20.468 18.191 19.258 1.00 91.62 213 MET A CA 1
ATOM 1775 C C . MET A 1 213 ? -19.979 17.825 20.659 1.00 91.62 213 MET A C 1
ATOM 1777 O O . MET A 1 213 ? -20.682 18.106 21.625 1.00 91.62 213 MET A O 1
ATOM 1781 N N . MET A 1 214 ? -18.765 17.278 20.764 1.00 91.62 214 MET A N 1
ATOM 1782 C CA . MET A 1 214 ? -18.127 16.947 22.041 1.00 91.62 214 MET A CA 1
ATOM 1783 C C . MET A 1 214 ? -17.975 18.179 22.942 1.00 91.62 214 MET A C 1
ATOM 1785 O O . MET A 1 214 ? -18.155 18.063 24.147 1.00 91.62 214 MET A O 1
ATOM 1789 N N . GLN A 1 215 ? -17.696 19.354 22.366 1.00 88.88 215 GLN A N 1
ATOM 1790 C CA . GLN A 1 215 ? -17.476 20.597 23.111 1.00 88.88 215 GLN A CA 1
ATOM 1791 C C . GLN A 1 215 ? -18.753 21.368 23.479 1.00 88.88 215 GLN A C 1
ATOM 1793 O O . GLN A 1 215 ? -18.719 22.145 24.428 1.00 88.88 215 GLN A O 1
ATOM 1798 N N . LYS A 1 216 ? -19.844 21.245 22.707 1.00 89.06 216 LYS A N 1
ATOM 1799 C CA . LYS A 1 216 ? -20.997 22.169 22.813 1.00 89.06 216 LYS A CA 1
ATOM 1800 C C . LYS A 1 216 ? -22.311 21.508 23.203 1.00 89.06 216 LYS A C 1
ATOM 1802 O O . LYS A 1 216 ? -23.246 22.211 23.574 1.00 89.06 216 LYS A O 1
ATOM 1807 N N . ARG A 1 217 ? -22.430 20.185 23.073 1.00 91.25 217 ARG A N 1
ATOM 1808 C CA . ARG A 1 217 ? -23.679 19.467 23.339 1.00 91.25 217 ARG A CA 1
ATOM 1809 C C . ARG A 1 217 ? -23.543 18.640 24.608 1.00 91.25 217 ARG A C 1
ATOM 1811 O O . ARG A 1 217 ? -22.828 17.645 24.615 1.00 91.25 217 ARG A O 1
ATOM 1818 N N . GLU A 1 218 ? -24.266 19.031 25.649 1.00 91.81 218 GLU A N 1
ATOM 1819 C CA . GLU A 1 218 ? -24.372 18.258 26.888 1.00 91.81 218 GLU A CA 1
ATOM 1820 C C . GLU A 1 218 ? -24.887 16.841 26.619 1.00 91.81 218 GLU A C 1
ATOM 1822 O O . GLU A 1 218 ? -25.806 16.642 25.813 1.00 91.81 218 GLU A O 1
ATOM 1827 N N . ASN A 1 219 ? -24.304 15.863 27.317 1.00 91.88 219 ASN A N 1
ATOM 1828 C CA . ASN A 1 219 ? -24.664 14.447 27.228 1.00 91.88 219 ASN A CA 1
ATOM 1829 C C . ASN A 1 219 ? -24.599 13.898 25.792 1.00 91.88 219 ASN A C 1
ATOM 1831 O O . ASN A 1 219 ? -25.397 13.044 25.390 1.00 91.88 219 ASN A O 1
ATOM 1835 N N . PHE A 1 220 ? -23.685 14.426 24.976 1.00 94.06 220 PHE A N 1
ATOM 1836 C CA . PHE A 1 220 ? -23.472 13.918 23.633 1.00 94.06 220 PHE A CA 1
ATOM 1837 C C . PHE A 1 220 ? -22.739 12.583 23.693 1.00 94.06 220 PHE A C 1
ATOM 1839 O O . PHE A 1 220 ? -21.677 12.461 24.295 1.00 94.06 220 PHE A O 1
ATOM 1846 N N . PHE A 1 221 ? -23.285 11.597 22.985 1.00 92.50 221 PHE A N 1
ATOM 1847 C CA . PHE A 1 221 ? -22.651 10.302 22.815 1.00 92.50 221 PHE A CA 1
ATOM 1848 C C . PHE A 1 221 ? -22.441 10.010 21.321 1.00 92.50 221 PHE A C 1
ATOM 1850 O O . PHE A 1 221 ? -23.409 10.048 20.548 1.00 92.50 221 PHE A O 1
ATOM 1857 N N . PRO A 1 222 ? -21.201 9.748 20.871 1.00 92.31 222 PRO A N 1
ATOM 1858 C CA . PRO A 1 222 ? -20.917 9.512 19.464 1.00 92.31 222 PRO A CA 1
ATOM 1859 C C . PRO A 1 222 ? -21.455 8.155 18.997 1.00 92.31 222 PRO A C 1
ATOM 1861 O O . PRO A 1 222 ? -21.464 7.162 19.721 1.00 92.31 222 PRO A O 1
ATOM 1864 N N . ASN A 1 223 ? -21.843 8.076 17.724 1.00 91.69 223 ASN A N 1
ATOM 1865 C CA . ASN A 1 223 ? -22.145 6.795 17.094 1.00 91.69 223 ASN A CA 1
ATOM 1866 C C . ASN A 1 223 ? -20.837 6.044 16.784 1.00 91.69 223 ASN A C 1
ATOM 1868 O O . ASN A 1 223 ? -20.228 6.275 15.736 1.00 91.69 223 ASN A O 1
ATOM 1872 N N . ILE A 1 224 ? -20.434 5.119 17.660 1.00 92.31 224 ILE A N 1
ATOM 1873 C CA . ILE A 1 224 ? -19.192 4.337 17.520 1.00 92.31 224 ILE A CA 1
ATOM 1874 C C . ILE A 1 224 ? -19.147 3.558 16.199 1.00 92.31 224 ILE A C 1
ATOM 1876 O O . ILE A 1 224 ? -18.101 3.466 15.568 1.00 92.31 224 ILE A O 1
ATOM 1880 N N . LYS A 1 225 ? -20.285 3.086 15.676 1.00 91.19 225 LYS A N 1
ATOM 1881 C CA . LYS A 1 225 ? -20.314 2.419 14.363 1.00 91.19 225 LYS A CA 1
ATOM 1882 C C . LYS A 1 225 ? -19.824 3.329 13.232 1.00 91.19 225 LYS A C 1
ATOM 1884 O O . LYS A 1 225 ? -19.176 2.846 12.309 1.00 91.19 225 LYS A O 1
ATOM 1889 N N . SER A 1 226 ? -20.119 4.628 13.303 1.00 90.81 226 SER A N 1
ATOM 1890 C CA . SER A 1 226 ? -19.666 5.602 12.298 1.00 90.81 226 SER A CA 1
ATOM 1891 C C . SER A 1 226 ? -18.176 5.937 12.404 1.00 90.81 226 SER A C 1
ATOM 1893 O O . SER A 1 226 ? -17.586 6.384 11.427 1.00 90.81 226 SER A O 1
ATOM 1895 N N . VAL A 1 227 ? -17.548 5.688 13.559 1.00 93.44 227 VAL A N 1
ATOM 1896 C CA . VAL A 1 227 ? -16.103 5.889 13.753 1.00 93.44 227 VAL A CA 1
ATOM 1897 C C . VAL A 1 227 ? -15.293 4.933 12.873 1.00 93.44 227 VAL A C 1
ATOM 1899 O O . VAL A 1 227 ? -14.299 5.340 12.282 1.00 93.44 227 VAL A O 1
ATOM 1902 N N . PHE A 1 228 ? -15.771 3.699 12.702 1.00 95.25 228 PHE A N 1
ATOM 1903 C CA . PHE A 1 228 ? -15.119 2.660 11.897 1.00 95.25 228 PHE A CA 1
ATOM 1904 C C . PHE A 1 228 ? -15.537 2.660 10.416 1.00 95.25 228 PHE A C 1
ATOM 1906 O O . PHE A 1 228 ? -15.422 1.640 9.726 1.00 95.25 228 PHE A O 1
ATOM 1913 N N . GLN A 1 229 ? -16.062 3.784 9.927 1.00 92.69 229 GLN A N 1
ATOM 1914 C CA . GLN A 1 229 ? -16.325 4.033 8.510 1.00 92.69 229 GLN A CA 1
ATOM 1915 C C . GLN A 1 229 ? -15.246 4.950 7.936 1.00 92.69 229 GLN A C 1
ATOM 1917 O O . GLN A 1 229 ? -14.654 5.748 8.664 1.00 92.69 229 GLN A O 1
ATOM 1922 N N . TYR A 1 230 ? -15.012 4.839 6.627 1.00 93.69 230 TYR A N 1
ATOM 1923 C CA . TYR A 1 230 ? -14.038 5.678 5.940 1.00 93.69 230 TYR A CA 1
ATOM 1924 C C . TYR A 1 230 ? -14.424 7.157 6.050 1.00 93.69 230 TYR A C 1
ATOM 1926 O O . TYR A 1 230 ? -15.530 7.555 5.672 1.00 93.69 230 TYR A O 1
ATOM 1934 N N . GLN A 1 231 ? -13.508 7.971 6.566 1.00 91.44 231 GLN A N 1
ATOM 1935 C CA . GLN A 1 231 ? -13.671 9.410 6.675 1.00 91.44 231 GLN A CA 1
ATOM 1936 C C . GLN A 1 231 ? -13.033 10.092 5.467 1.00 91.44 231 GLN A C 1
ATOM 1938 O O . GLN A 1 231 ? -11.822 10.045 5.263 1.00 91.44 231 GLN A O 1
ATOM 1943 N N . ILE A 1 232 ? -13.861 10.788 4.693 1.00 86.94 232 ILE A N 1
ATOM 1944 C CA . ILE A 1 232 ? -13.407 11.564 3.541 1.00 86.94 232 ILE A CA 1
ATOM 1945 C C . ILE A 1 232 ? -12.810 12.888 4.036 1.00 86.94 232 ILE A C 1
ATOM 1947 O O . ILE A 1 232 ? -13.454 13.625 4.788 1.00 86.94 232 ILE A O 1
ATOM 1951 N N . TYR A 1 233 ? -11.599 13.200 3.575 1.00 82.06 233 TYR A N 1
ATOM 1952 C CA . TYR A 1 233 ? -10.974 14.521 3.674 1.00 82.06 233 TYR A CA 1
ATOM 1953 C C . TYR A 1 233 ? -10.578 14.983 2.268 1.00 82.06 233 TYR A C 1
ATOM 1955 O O . TYR A 1 233 ? -10.200 14.166 1.430 1.00 82.06 233 TYR A O 1
ATOM 1963 N N . ASN A 1 234 ? -10.653 16.289 1.999 1.00 81.75 234 ASN A N 1
ATOM 1964 C CA . ASN A 1 234 ? -10.243 16.848 0.711 1.00 81.75 234 ASN A CA 1
ATOM 1965 C C . ASN A 1 234 ? -8.747 17.194 0.726 1.00 81.75 234 ASN A C 1
ATOM 1967 O O . ASN A 1 234 ? -8.360 18.361 0.797 1.00 81.75 234 ASN A O 1
ATOM 1971 N N . ILE A 1 235 ? -7.918 16.150 0.684 1.00 79.31 235 ILE A N 1
ATOM 1972 C CA . ILE A 1 235 ? -6.460 16.254 0.822 1.00 79.31 235 ILE A CA 1
ATOM 1973 C C . ILE A 1 235 ? -5.771 16.930 -0.376 1.00 79.31 235 ILE A C 1
ATOM 1975 O O . ILE A 1 235 ? -4.637 17.377 -0.244 1.00 79.31 235 ILE A O 1
ATOM 1979 N N . TYR A 1 236 ? -6.464 17.060 -1.514 1.00 73.38 236 TYR A N 1
ATOM 1980 C CA . TYR A 1 236 ? -5.932 17.659 -2.744 1.00 73.38 236 TYR A CA 1
ATOM 1981 C C . TYR A 1 236 ? -6.273 19.150 -2.904 1.00 73.38 236 TYR A C 1
ATOM 1983 O O . TYR A 1 236 ? -5.695 19.828 -3.752 1.00 73.38 236 TYR A O 1
ATOM 1991 N N . SER A 1 237 ? -7.189 19.692 -2.092 1.00 70.31 237 SER A N 1
ATOM 1992 C CA . SER A 1 237 ? -7.499 21.126 -2.076 1.00 70.31 237 SER A CA 1
ATOM 1993 C C . SER A 1 237 ? -6.789 21.816 -0.909 1.00 70.31 237 SER A C 1
ATOM 1995 O O . SER A 1 237 ? -7.161 21.622 0.253 1.00 70.31 237 SER A O 1
ATOM 1997 N N . ASN A 1 238 ? -5.781 22.643 -1.197 1.00 63.44 238 ASN A N 1
ATOM 1998 C CA . ASN A 1 238 ? -5.065 23.391 -0.165 1.00 63.44 238 ASN A CA 1
ATOM 1999 C C . ASN A 1 238 ? -5.510 24.861 -0.130 1.00 63.44 238 ASN A C 1
ATOM 2001 O O . ASN A 1 238 ? -5.202 25.636 -1.030 1.00 63.44 238 ASN A O 1
ATOM 2005 N N . ASN A 1 239 ? -6.208 25.255 0.934 1.00 61.44 239 ASN A N 1
ATOM 2006 C CA . ASN A 1 239 ? -6.520 26.652 1.253 1.00 61.44 239 ASN A CA 1
ATOM 2007 C C . ASN A 1 239 ? -5.713 27.172 2.466 1.00 61.44 239 ASN A C 1
ATOM 2009 O O . ASN A 1 239 ? -6.118 28.144 3.100 1.00 61.44 239 ASN A O 1
ATOM 2013 N N . GLY A 1 240 ? -4.615 26.502 2.841 1.00 65.88 240 GLY A N 1
ATOM 2014 C CA . GLY A 1 240 ? -3.780 26.793 4.014 1.00 65.88 240 GLY A CA 1
ATOM 2015 C C . GLY A 1 240 ? -4.398 26.342 5.342 1.00 65.88 240 GLY A C 1
ATOM 2016 O O . GLY A 1 240 ? -3.737 25.693 6.143 1.00 65.88 240 GLY A O 1
ATOM 2017 N N . LYS A 1 241 ? -5.694 26.594 5.555 1.00 70.94 241 LYS A N 1
ATOM 2018 C CA . LYS A 1 241 ? -6.414 26.208 6.782 1.00 70.94 241 LYS A CA 1
ATOM 2019 C C . LYS A 1 241 ? -6.546 24.689 6.945 1.00 70.94 241 LYS A C 1
ATOM 2021 O O . LYS A 1 241 ? -6.458 24.177 8.057 1.00 70.94 241 LYS A O 1
ATOM 2026 N N . ASN A 1 242 ? -6.740 23.969 5.842 1.00 78.81 242 ASN A N 1
ATOM 2027 C CA . ASN A 1 242 ? -6.831 22.508 5.864 1.00 78.81 242 ASN A CA 1
ATOM 2028 C C . ASN A 1 242 ? -5.494 21.846 6.233 1.00 78.81 242 ASN A C 1
ATOM 2030 O O . ASN A 1 242 ? -5.506 20.813 6.892 1.00 78.81 242 ASN A O 1
ATOM 2034 N N . PHE A 1 243 ? -4.365 22.452 5.848 1.00 83.56 243 PHE A N 1
ATOM 2035 C CA . PHE A 1 243 ? -3.028 21.902 6.083 1.00 83.56 243 PHE A CA 1
ATOM 2036 C C . PHE A 1 243 ? -2.730 21.774 7.582 1.00 83.56 243 PHE A C 1
ATOM 2038 O O . PHE A 1 243 ? -2.496 20.669 8.064 1.00 83.56 243 PHE A O 1
ATOM 2045 N N . ASN A 1 244 ? -2.838 22.880 8.327 1.00 84.88 244 ASN A N 1
ATOM 2046 C CA . ASN A 1 244 ? -2.585 22.893 9.774 1.00 84.88 244 ASN A CA 1
ATOM 2047 C C . ASN A 1 244 ? -3.526 21.939 10.517 1.00 84.88 244 ASN A C 1
ATOM 2049 O O . ASN A 1 244 ? -3.111 21.202 11.406 1.00 84.88 244 ASN A O 1
ATOM 2053 N N . ASN A 1 245 ? -4.794 21.892 10.101 1.00 87.94 245 ASN A N 1
ATOM 2054 C CA . ASN A 1 245 ? -5.766 20.990 10.701 1.00 87.94 245 ASN A CA 1
ATOM 2055 C C . ASN A 1 245 ? -5.410 19.509 10.473 1.00 87.94 245 ASN A C 1
ATOM 2057 O O . ASN A 1 245 ? -5.564 18.702 11.386 1.00 87.94 245 ASN A O 1
ATOM 2061 N N . TYR A 1 246 ? -4.953 19.130 9.274 1.00 90.75 246 TYR A N 1
ATOM 2062 C CA . TYR A 1 246 ? -4.541 17.751 8.985 1.00 90.75 246 TYR A CA 1
ATOM 2063 C C . TYR A 1 246 ? -3.282 17.367 9.753 1.00 90.75 246 TYR A C 1
ATOM 2065 O O . TYR A 1 246 ? -3.274 16.307 10.379 1.00 90.75 246 TYR A O 1
ATOM 2073 N N . GLN A 1 247 ? -2.284 18.252 9.784 1.00 90.19 247 GLN A N 1
ATOM 2074 C CA . GLN A 1 247 ? -1.078 18.062 10.585 1.00 90.19 247 GLN A CA 1
ATOM 2075 C C . GLN A 1 247 ? -1.422 17.847 12.064 1.00 90.19 247 GLN A C 1
ATOM 2077 O O . GLN A 1 247 ? -1.046 16.828 12.634 1.00 90.19 247 GLN A O 1
ATOM 2082 N N . SER A 1 248 ? -2.232 18.731 12.651 1.00 91.56 248 SER A N 1
ATOM 2083 C CA . SER A 1 248 ? -2.642 18.624 14.053 1.00 91.56 248 SER A CA 1
ATOM 2084 C C . SER A 1 248 ? -3.447 17.347 14.343 1.00 91.56 248 SER A C 1
ATOM 2086 O O . SER A 1 248 ? -3.268 16.720 15.384 1.00 91.56 248 SER A O 1
ATOM 2088 N N . CYS A 1 249 ? -4.289 16.880 13.410 1.00 93.19 249 CYS A N 1
ATOM 2089 C CA . CYS A 1 249 ? -4.955 15.581 13.559 1.00 93.19 249 CYS A CA 1
ATOM 2090 C C . CYS A 1 249 ? -3.948 14.417 13.621 1.00 93.19 249 CYS A C 1
ATOM 2092 O O . CYS A 1 249 ? -4.132 13.498 14.418 1.00 93.19 249 CYS A O 1
ATOM 2094 N N . ILE A 1 250 ? -2.911 14.430 12.779 1.00 93.69 250 ILE A N 1
ATOM 2095 C CA . ILE A 1 250 ? -1.883 13.378 12.748 1.00 93.69 250 ILE A CA 1
ATOM 2096 C C . ILE A 1 250 ? -1.049 13.405 14.029 1.00 93.69 250 ILE A C 1
ATOM 2098 O O . ILE A 1 250 ? -0.891 12.366 14.662 1.00 93.69 250 ILE A O 1
ATOM 2102 N N . GLU A 1 251 ? -0.584 14.582 14.447 1.00 93.38 251 GLU A N 1
ATOM 2103 C CA . GLU A 1 251 ? 0.183 14.761 15.687 1.00 93.38 251 GLU A CA 1
ATOM 2104 C C . GLU A 1 251 ? -0.624 14.320 16.915 1.00 93.38 251 GLU A C 1
ATOM 2106 O O . GLU A 1 251 ? -0.096 13.675 17.819 1.00 93.38 251 GLU A O 1
ATOM 2111 N N . PHE A 1 252 ? -1.933 14.591 16.936 1.00 95.62 252 PHE A N 1
ATOM 2112 C CA . PHE A 1 252 ? -2.799 14.105 18.004 1.00 95.62 252 PHE A CA 1
ATOM 2113 C C . PHE A 1 252 ? -2.881 12.579 18.051 1.00 95.62 252 PHE A C 1
ATOM 2115 O O . PHE A 1 252 ? -2.816 11.996 19.135 1.00 95.62 252 PHE A O 1
ATOM 2122 N N . TYR A 1 253 ? -3.005 11.920 16.896 1.00 96.12 253 TYR A N 1
ATOM 2123 C CA . TYR A 1 253 ? -2.976 10.461 16.854 1.00 96.12 253 TYR A CA 1
ATOM 2124 C C . TYR A 1 253 ? -1.618 9.919 17.316 1.00 96.12 253 TYR A C 1
ATOM 2126 O O . TYR A 1 253 ? -1.586 9.007 18.135 1.00 96.12 253 TYR A O 1
ATOM 2134 N N . ASP A 1 254 ? -0.511 10.516 16.871 1.00 94.69 254 ASP A N 1
ATOM 2135 C CA . ASP A 1 254 ? 0.840 10.136 17.295 1.00 94.69 254 ASP A CA 1
ATOM 2136 C C . ASP A 1 254 ? 1.035 10.252 18.819 1.00 94.69 254 ASP A C 1
ATOM 2138 O O . ASP A 1 254 ? 1.538 9.328 19.461 1.00 94.69 254 ASP A O 1
ATOM 2142 N N . HIS A 1 255 ? 0.537 11.327 19.438 1.00 95.00 255 HIS A N 1
ATOM 2143 C CA . HIS A 1 255 ? 0.540 11.464 20.896 1.00 95.00 255 HIS A CA 1
ATOM 2144 C C . HIS A 1 255 ? -0.245 10.343 21.583 1.00 95.00 255 HIS A C 1
ATOM 2146 O O . HIS A 1 255 ? 0.249 9.762 22.548 1.00 95.00 255 HIS A O 1
ATOM 2152 N N . LEU A 1 256 ? -1.436 9.997 21.081 1.00 96.06 256 LEU A N 1
ATOM 2153 C CA . LEU A 1 256 ? -2.212 8.881 21.625 1.00 96.06 256 LEU A CA 1
ATOM 2154 C C . LEU A 1 256 ? -1.447 7.559 21.493 1.00 96.06 256 LEU A C 1
ATOM 2156 O O . LEU A 1 256 ? -1.376 6.810 22.462 1.00 96.06 256 LEU A O 1
ATOM 2160 N N . ARG A 1 257 ? -0.810 7.285 20.349 1.00 95.19 257 ARG A N 1
ATOM 2161 C CA . ARG A 1 257 ? -0.002 6.066 20.177 1.00 95.19 257 ARG A CA 1
ATOM 2162 C C . ARG A 1 257 ? 1.078 5.947 21.248 1.00 95.19 257 ARG A C 1
ATOM 2164 O O . ARG A 1 257 ? 1.232 4.879 21.826 1.00 95.19 257 ARG A O 1
ATOM 2171 N N . ARG A 1 258 ? 1.784 7.040 21.551 1.00 93.06 258 ARG A N 1
ATOM 2172 C CA . ARG A 1 258 ? 2.850 7.057 22.567 1.00 93.06 258 ARG A CA 1
ATOM 2173 C C . ARG A 1 258 ? 2.331 6.837 23.986 1.00 93.06 258 ARG A C 1
ATOM 2175 O O . ARG A 1 258 ? 2.996 6.163 24.760 1.00 93.06 258 ARG A O 1
ATOM 2182 N N . ILE A 1 259 ? 1.156 7.372 24.321 1.00 93.81 259 ILE A N 1
ATOM 2183 C CA . ILE A 1 259 ? 0.523 7.163 25.637 1.00 93.81 259 ILE A CA 1
ATOM 2184 C C . ILE A 1 259 ? 0.162 5.692 25.839 1.00 93.81 259 ILE A C 1
ATOM 2186 O O . ILE A 1 259 ? 0.396 5.138 26.907 1.00 93.81 259 ILE A O 1
ATOM 2190 N N . TYR A 1 260 ? -0.404 5.070 24.805 1.00 94.81 260 TYR A N 1
ATOM 2191 C CA . TYR A 1 260 ? -0.969 3.726 24.887 1.00 94.81 260 TYR A CA 1
ATOM 2192 C C . TYR A 1 260 ? 0.002 2.609 24.468 1.00 94.81 260 TYR A C 1
ATOM 2194 O O . TYR A 1 260 ? -0.381 1.442 24.497 1.00 94.81 260 TYR A O 1
ATOM 2202 N N . ALA A 1 261 ? 1.248 2.934 24.103 1.00 90.56 261 ALA A N 1
ATOM 2203 C CA . ALA A 1 261 ? 2.211 1.989 23.525 1.00 90.56 261 ALA A CA 1
ATOM 2204 C C . ALA A 1 261 ? 2.486 0.759 24.410 1.00 90.56 261 ALA A C 1
ATOM 2206 O O . ALA A 1 261 ? 2.620 -0.350 23.896 1.00 90.56 261 ALA A O 1
ATOM 2207 N N . ASP A 1 262 ? 2.528 0.948 25.732 1.00 90.56 262 ASP A N 1
ATOM 2208 C CA . ASP A 1 262 ? 2.843 -0.108 26.703 1.00 90.56 262 ASP A CA 1
ATOM 2209 C C . ASP A 1 262 ? 1.593 -0.767 27.324 1.00 90.56 262 ASP A C 1
ATOM 2211 O O . ASP A 1 262 ? 1.694 -1.658 28.179 1.00 90.56 262 ASP A O 1
ATOM 2215 N N . GLU A 1 263 ? 0.387 -0.355 26.918 1.00 91.81 263 GLU A N 1
ATOM 2216 C CA . GLU A 1 263 ? -0.846 -0.909 27.468 1.00 91.81 263 GLU A CA 1
ATOM 2217 C C . GLU A 1 263 ? -1.177 -2.278 26.860 1.00 91.81 263 GLU A C 1
ATOM 2219 O O . GLU A 1 263 ? -1.641 -2.401 25.731 1.00 91.81 263 GLU A O 1
ATOM 2224 N N . LYS A 1 264 ? -1.049 -3.336 27.670 1.00 88.88 264 LYS A N 1
ATOM 2225 C CA . LYS A 1 264 ? -1.271 -4.737 27.249 1.00 88.88 264 LYS A CA 1
ATOM 2226 C C . LYS A 1 264 ? -2.647 -5.039 26.645 1.00 88.88 264 LYS A C 1
ATOM 2228 O O . LYS A 1 264 ? -2.790 -6.040 25.952 1.00 88.88 264 LYS A O 1
ATOM 2233 N N . ASN A 1 265 ? -3.658 -4.233 26.965 1.00 91.56 265 ASN A N 1
ATOM 2234 C CA . ASN A 1 265 ? -5.035 -4.437 26.509 1.00 91.56 265 ASN A CA 1
ATOM 2235 C C . ASN A 1 265 ? -5.375 -3.600 25.267 1.00 91.56 265 ASN A C 1
ATOM 2237 O O . ASN A 1 265 ? -6.537 -3.588 24.855 1.00 91.56 265 ASN A O 1
ATOM 2241 N N . ILE A 1 266 ? -4.395 -2.884 24.711 1.00 96.19 266 ILE A N 1
ATOM 2242 C CA . ILE A 1 266 ? -4.521 -2.073 23.506 1.00 96.19 266 ILE A CA 1
ATOM 2243 C C . ILE A 1 266 ? -3.818 -2.789 22.355 1.00 96.19 266 ILE A C 1
ATOM 2245 O O . ILE A 1 266 ? -2.695 -3.268 22.484 1.00 96.19 266 ILE A O 1
ATOM 2249 N N . ASP A 1 267 ? -4.494 -2.859 21.214 1.00 97.12 267 ASP A N 1
ATOM 2250 C CA . ASP A 1 267 ? -3.948 -3.406 19.977 1.00 97.12 267 ASP A CA 1
ATOM 2251 C C . ASP A 1 267 ? -3.514 -2.235 19.088 1.00 97.12 267 ASP A C 1
ATOM 2253 O O . ASP A 1 267 ? -4.307 -1.676 18.319 1.00 97.12 267 ASP A O 1
ATOM 2257 N N . MET A 1 268 ? -2.261 -1.803 19.261 1.00 96.31 268 MET A N 1
ATOM 2258 C CA . MET A 1 268 ? -1.720 -0.653 18.534 1.00 96.31 268 MET A CA 1
ATOM 2259 C C . MET A 1 268 ? -1.628 -0.907 17.028 1.00 96.31 268 MET A C 1
ATOM 2261 O O . MET A 1 268 ? -1.970 -0.012 16.258 1.00 96.31 268 MET A O 1
ATOM 2265 N N . ASP A 1 269 ? -1.289 -2.126 16.602 1.00 96.12 269 ASP A N 1
ATOM 2266 C CA . ASP A 1 269 ? -1.263 -2.493 15.181 1.00 96.12 269 ASP A CA 1
ATOM 2267 C C . ASP A 1 269 ? -2.653 -2.347 14.548 1.00 96.12 269 ASP A C 1
ATOM 2269 O O . ASP A 1 269 ? -2.799 -1.843 13.431 1.00 96.12 269 ASP A O 1
ATOM 2273 N N . PHE A 1 270 ? -3.703 -2.750 15.269 1.00 97.81 270 PHE A N 1
ATOM 2274 C CA . PHE A 1 270 ? -5.078 -2.573 14.815 1.00 97.81 270 PHE A CA 1
ATOM 2275 C C . PHE A 1 270 ? -5.515 -1.100 14.794 1.00 97.81 270 PHE A C 1
ATOM 2277 O O . PHE A 1 270 ? -6.218 -0.677 13.868 1.00 97.81 270 PHE A O 1
ATOM 2284 N N . CYS A 1 271 ? -5.094 -0.299 15.777 1.00 98.06 271 CYS A N 1
ATOM 2285 C CA . CYS A 1 271 ? -5.341 1.145 15.780 1.00 98.06 271 CYS A CA 1
ATOM 2286 C C . CYS A 1 271 ? -4.676 1.822 14.574 1.00 98.06 271 CYS A C 1
ATOM 2288 O O . CYS A 1 271 ? -5.329 2.584 13.856 1.00 98.06 271 CYS A O 1
ATOM 2290 N N . ASP A 1 272 ? -3.415 1.482 14.314 1.00 97.50 272 ASP A N 1
ATOM 2291 C CA . ASP A 1 272 ? -2.605 2.008 13.218 1.00 97.50 272 ASP A CA 1
ATOM 2292 C C . ASP A 1 272 ? -3.190 1.619 11.860 1.00 97.50 272 ASP A C 1
ATOM 2294 O O . ASP A 1 272 ? -3.329 2.461 10.967 1.00 97.50 272 ASP A O 1
ATOM 2298 N N . PHE A 1 273 ? -3.655 0.373 11.739 1.00 97.88 273 PHE A N 1
ATOM 2299 C CA . PHE A 1 273 ? -4.435 -0.080 10.594 1.00 97.88 273 PHE A CA 1
ATOM 2300 C C . PHE A 1 273 ? -5.688 0.777 10.380 1.00 97.88 273 PHE A C 1
ATOM 2302 O O . PHE A 1 273 ? -5.935 1.229 9.260 1.00 97.88 273 PHE A O 1
ATOM 2309 N N . CYS A 1 274 ? -6.476 1.020 11.432 1.00 97.81 274 CYS A N 1
ATOM 2310 C CA . CYS A 1 274 ? -7.693 1.827 11.345 1.00 97.81 274 CYS A CA 1
ATOM 2311 C C . CYS A 1 274 ? -7.390 3.283 10.967 1.00 97.81 274 CYS A C 1
ATOM 2313 O O . CYS A 1 274 ? -8.130 3.875 10.180 1.00 97.81 274 CYS A O 1
ATOM 2315 N N . PHE A 1 275 ? -6.316 3.868 11.497 1.00 97.31 275 PHE A N 1
ATOM 2316 C CA . PHE A 1 275 ? -5.889 5.224 11.159 1.00 97.31 275 PHE A CA 1
ATOM 2317 C C . PHE A 1 275 ? -5.527 5.353 9.675 1.00 97.31 275 PHE A C 1
ATOM 2319 O O . PHE A 1 275 ? -6.073 6.221 8.985 1.00 97.31 275 PHE A O 1
ATOM 2326 N N . ALA A 1 276 ? -4.674 4.450 9.181 1.00 96.19 276 ALA A N 1
ATOM 2327 C CA . ALA A 1 276 ? -4.185 4.468 7.806 1.00 96.19 276 ALA A CA 1
ATOM 2328 C C . ALA A 1 276 ? -5.270 4.120 6.775 1.00 96.19 276 ALA A C 1
ATOM 2330 O O . ALA A 1 276 ? -5.347 4.756 5.730 1.00 96.19 276 ALA A O 1
ATOM 2331 N N . ASN A 1 277 ? -6.128 3.134 7.061 1.00 96.38 277 ASN A N 1
ATOM 2332 C CA . ASN A 1 277 ? -7.069 2.592 6.072 1.00 96.38 277 ASN A CA 1
ATOM 2333 C C . ASN A 1 277 ? -8.477 3.211 6.131 1.00 96.38 277 ASN A C 1
ATOM 2335 O O . ASN A 1 277 ? -9.258 3.052 5.195 1.00 96.38 277 ASN A O 1
ATOM 2339 N N . LEU A 1 278 ? -8.840 3.918 7.209 1.00 96.25 278 LEU A N 1
ATOM 2340 C CA . LEU A 1 278 ? -10.154 4.572 7.335 1.00 96.25 278 LEU A CA 1
ATOM 2341 C C . LEU A 1 278 ? -10.089 6.093 7.168 1.00 96.25 278 LEU A C 1
ATOM 2343 O O . LEU A 1 278 ? -11.081 6.779 7.427 1.00 96.25 278 LEU A O 1
ATOM 2347 N N . SER A 1 279 ? -8.947 6.634 6.745 1.00 93.50 279 SER A N 1
ATOM 2348 C CA . SER A 1 279 ? -8.825 8.028 6.330 1.00 93.50 279 SER A CA 1
ATOM 2349 C C . SER A 1 279 ? -7.633 8.233 5.386 1.00 93.50 279 SER A C 1
ATOM 2351 O O . SER A 1 279 ? -6.625 7.551 5.526 1.00 93.50 279 SER A O 1
ATOM 2353 N N . PRO A 1 280 ? -7.680 9.224 4.485 1.00 92.62 280 PRO A N 1
ATOM 2354 C CA . PRO A 1 280 ? -6.562 9.588 3.617 1.00 92.62 280 PRO A CA 1
ATOM 2355 C C . PRO A 1 280 ? -5.460 10.411 4.318 1.00 92.62 280 PRO A C 1
ATOM 2357 O O . PRO A 1 280 ? -4.575 10.928 3.643 1.00 92.62 280 PRO A O 1
ATOM 2360 N N . LEU A 1 281 ? -5.508 10.607 5.644 1.00 92.94 281 LEU A N 1
ATOM 2361 C CA . LEU A 1 281 ? -4.570 11.505 6.337 1.00 92.94 281 LEU A CA 1
ATOM 2362 C C . LEU A 1 281 ? -3.142 10.952 6.400 1.00 92.94 281 LEU A C 1
ATOM 2364 O O . LEU A 1 281 ? -2.196 11.727 6.296 1.00 92.94 281 LEU A O 1
ATOM 2368 N N . SER A 1 282 ? -2.986 9.630 6.497 1.00 92.25 282 SER A N 1
ATOM 2369 C CA . SER A 1 282 ? -1.677 8.980 6.358 1.00 92.25 282 SER A CA 1
ATOM 2370 C C . SER A 1 282 ? -1.053 9.273 4.986 1.00 92.25 282 SER A C 1
ATOM 2372 O O . SER A 1 282 ? 0.084 9.732 4.894 1.00 92.25 282 SER A O 1
ATOM 2374 N N . GLU A 1 283 ? -1.827 9.121 3.908 1.00 90.50 283 GLU A N 1
ATOM 2375 C CA . GLU A 1 283 ? -1.333 9.419 2.561 1.00 90.50 283 GLU A CA 1
ATOM 2376 C C . GLU A 1 283 ? -1.028 10.900 2.355 1.00 90.50 283 GLU A C 1
ATOM 2378 O O . GLU A 1 283 ? -0.039 11.241 1.707 1.00 90.50 283 GLU A O 1
ATOM 2383 N N . TRP A 1 284 ? -1.834 11.787 2.943 1.00 91.94 284 TRP A N 1
ATOM 2384 C CA . TRP A 1 284 ? -1.538 13.215 2.957 1.00 91.94 284 TRP A CA 1
ATOM 2385 C C . TRP A 1 284 ? -0.196 13.505 3.644 1.00 91.94 284 TRP A C 1
ATOM 2387 O O . TRP A 1 284 ? 0.614 14.248 3.092 1.00 91.94 284 TRP A O 1
ATOM 2397 N N . TYR A 1 285 ? 0.089 12.875 4.787 1.00 91.44 285 TYR A N 1
ATOM 2398 C CA . TYR A 1 285 ? 1.364 13.045 5.486 1.00 91.44 285 TYR A CA 1
ATOM 2399 C C . TYR A 1 285 ? 2.548 12.685 4.582 1.00 91.44 285 TYR A C 1
ATOM 2401 O O . TYR A 1 285 ? 3.445 13.498 4.373 1.00 91.44 285 TYR A O 1
ATOM 2409 N N . TYR A 1 286 ? 2.516 11.507 3.957 1.00 89.56 286 TYR A N 1
ATOM 2410 C CA . TYR A 1 286 ? 3.599 11.069 3.073 1.00 89.56 286 TYR A CA 1
ATOM 2411 C C . TYR A 1 286 ? 3.728 11.873 1.776 1.00 89.56 286 TYR A C 1
ATOM 2413 O O . TYR A 1 286 ? 4.780 11.829 1.136 1.00 89.56 286 TYR A O 1
ATOM 2421 N N . ALA A 1 287 ? 2.675 12.575 1.359 1.00 87.06 287 ALA A N 1
ATOM 2422 C CA . ALA A 1 287 ? 2.703 13.429 0.179 1.00 87.06 287 ALA A CA 1
ATOM 2423 C C . ALA A 1 287 ? 3.248 14.838 0.466 1.00 87.06 287 ALA A C 1
ATOM 2425 O O . ALA A 1 287 ? 3.833 15.446 -0.432 1.00 87.06 287 ALA A O 1
ATOM 2426 N N . TYR A 1 288 ? 3.050 15.367 1.679 1.00 86.88 288 TYR A N 1
ATOM 2427 C CA . TYR A 1 288 ? 3.275 16.789 1.970 1.00 86.88 288 TYR A CA 1
ATOM 2428 C C . TYR A 1 288 ? 4.215 17.082 3.149 1.00 86.88 288 TYR A C 1
ATOM 2430 O O . TYR A 1 288 ? 4.666 18.221 3.283 1.00 86.88 288 TYR A O 1
ATOM 2438 N N . CYS A 1 289 ? 4.534 16.096 3.985 1.00 84.94 289 CYS A N 1
ATOM 2439 C CA . CYS A 1 289 ? 5.430 16.239 5.132 1.00 84.94 289 CYS A CA 1
ATOM 2440 C C . CYS A 1 289 ? 6.782 15.554 4.881 1.00 84.94 289 CYS A C 1
ATOM 2442 O O . CYS A 1 289 ? 6.945 14.770 3.944 1.00 84.94 289 CYS A O 1
ATOM 2444 N N . GLN A 1 290 ? 7.773 15.854 5.729 1.00 78.00 290 GLN A N 1
ATOM 2445 C CA . GLN A 1 290 ? 9.009 15.068 5.762 1.00 78.00 290 GLN A CA 1
ATOM 2446 C C . GLN A 1 290 ? 8.666 13.650 6.234 1.00 78.00 290 GLN A C 1
ATOM 2448 O O . GLN A 1 290 ? 8.064 13.534 7.300 1.00 78.00 290 GLN A O 1
ATOM 2453 N N . PRO A 1 291 ? 8.997 12.594 5.470 1.00 70.38 291 PRO A N 1
ATOM 2454 C CA . PRO A 1 291 ? 8.574 11.247 5.820 1.00 70.38 291 PRO A CA 1
ATOM 2455 C C . PRO A 1 291 ? 9.180 10.777 7.147 1.00 70.38 291 PRO A C 1
ATOM 2457 O O . PRO A 1 291 ? 10.387 10.560 7.236 1.00 70.38 291 PRO A O 1
ATOM 2460 N N . ASP A 1 292 ? 8.325 10.563 8.142 1.00 75.62 292 ASP A N 1
ATOM 2461 C CA . ASP A 1 292 ? 8.594 9.716 9.301 1.00 75.62 292 ASP A CA 1
ATOM 2462 C C . ASP A 1 292 ? 8.023 8.307 9.051 1.00 75.62 292 ASP A C 1
ATOM 2464 O O . ASP A 1 292 ? 6.860 8.132 8.662 1.00 75.62 292 ASP A O 1
ATOM 2468 N N . PHE A 1 293 ? 8.863 7.287 9.225 1.00 72.56 293 PHE A N 1
ATOM 2469 C CA . PHE A 1 293 ? 8.479 5.885 9.044 1.00 72.56 293 PHE A CA 1
ATOM 2470 C C . PHE A 1 293 ? 7.643 5.347 10.211 1.00 72.56 293 PHE A C 1
ATOM 2472 O O . PHE A 1 293 ? 7.117 4.241 10.103 1.00 72.56 293 PHE A O 1
ATOM 2479 N N . GLU A 1 294 ? 7.498 6.112 11.294 1.00 83.44 294 GLU A N 1
ATOM 2480 C CA . GLU A 1 294 ? 6.652 5.743 12.426 1.00 83.44 294 GLU A CA 1
ATOM 2481 C C . GLU A 1 294 ? 5.163 5.973 12.156 1.00 83.44 294 GLU A C 1
ATOM 2483 O O . GLU A 1 294 ? 4.337 5.305 12.780 1.00 83.44 294 GLU A O 1
ATOM 2488 N N . ILE A 1 295 ? 4.792 6.874 11.236 1.00 90.50 295 ILE A N 1
ATOM 2489 C CA . ILE A 1 295 ? 3.383 7.122 10.902 1.00 90.50 295 ILE A CA 1
ATOM 2490 C C . ILE A 1 295 ? 2.786 5.881 10.216 1.00 90.50 295 ILE A C 1
ATOM 2492 O O . ILE A 1 295 ? 3.381 5.342 9.283 1.00 90.50 295 ILE A O 1
ATOM 2496 N N . PRO A 1 296 ? 1.600 5.397 10.630 1.00 94.50 296 PRO A N 1
ATOM 2497 C CA . PRO A 1 296 ? 0.992 4.237 9.988 1.00 94.50 296 PRO A CA 1
ATOM 2498 C C . PRO A 1 296 ? 0.738 4.487 8.511 1.00 94.50 296 PRO A C 1
ATOM 2500 O O . PRO A 1 296 ? 0.286 5.570 8.149 1.00 94.50 296 PRO A O 1
ATOM 2503 N N . MET A 1 297 ? 0.963 3.485 7.667 1.00 94.00 297 MET A N 1
ATOM 2504 C CA . MET A 1 297 ? 0.812 3.587 6.215 1.00 94.00 297 MET A CA 1
ATOM 2505 C C . MET A 1 297 ? -0.073 2.482 5.649 1.00 94.00 297 MET A C 1
ATOM 2507 O O . MET A 1 297 ? -0.241 1.431 6.265 1.00 94.00 297 MET A O 1
ATOM 2511 N N . ILE A 1 298 ? -0.622 2.711 4.458 1.00 94.69 298 ILE A N 1
ATOM 2512 C CA . ILE A 1 298 ? -1.321 1.677 3.685 1.00 94.69 298 ILE A CA 1
ATOM 2513 C C . ILE A 1 298 ? -0.334 0.864 2.833 1.00 94.69 298 ILE A C 1
ATOM 2515 O O . ILE A 1 298 ? 0.822 1.249 2.635 1.00 94.69 298 ILE A O 1
ATOM 2519 N N . ILE A 1 299 ? -0.796 -0.264 2.285 1.00 95.69 299 ILE A N 1
ATOM 2520 C CA . ILE A 1 299 ? 0.040 -1.178 1.491 1.00 95.69 299 ILE A CA 1
ATOM 2521 C C . ILE A 1 299 ? 0.696 -0.504 0.278 1.00 95.69 299 ILE A C 1
ATOM 2523 O O . ILE A 1 299 ? 1.889 -0.698 0.047 1.00 95.69 299 ILE A O 1
ATOM 2527 N N . SER A 1 300 ? -0.035 0.336 -0.461 1.00 94.81 300 SER A N 1
ATOM 2528 C CA . SER A 1 300 ? 0.493 1.025 -1.647 1.00 94.81 300 SER A CA 1
ATOM 2529 C C . SER A 1 300 ? 1.651 1.960 -1.294 1.00 94.81 300 SER A C 1
ATOM 2531 O O . SER A 1 300 ? 2.662 1.998 -1.998 1.00 94.81 300 SER A O 1
ATOM 2533 N N . ARG A 1 301 ? 1.568 2.650 -0.152 1.00 94.31 301 ARG A N 1
ATOM 2534 C CA . ARG A 1 301 ? 2.641 3.499 0.371 1.00 94.31 301 ARG A CA 1
ATOM 2535 C C . ARG A 1 301 ? 3.855 2.699 0.814 1.00 94.31 301 ARG A C 1
ATOM 2537 O O . ARG A 1 301 ? 4.978 3.088 0.491 1.00 94.31 301 ARG A O 1
ATOM 2544 N N . LYS A 1 302 ? 3.643 1.560 1.480 1.00 95.31 302 LYS A N 1
ATOM 2545 C CA . LYS A 1 302 ? 4.731 0.647 1.852 1.00 95.31 302 LYS A CA 1
ATOM 2546 C C . LYS A 1 302 ? 5.472 0.137 0.613 1.00 95.31 302 LYS A C 1
ATOM 2548 O O . LYS A 1 302 ? 6.699 0.190 0.562 1.00 95.31 302 LYS A O 1
ATOM 2553 N N . ILE A 1 303 ? 4.737 -0.262 -0.427 1.00 95.62 303 ILE A N 1
ATOM 2554 C CA . ILE A 1 303 ? 5.311 -0.642 -1.727 1.00 95.62 303 ILE A CA 1
ATOM 2555 C C . ILE A 1 303 ? 6.078 0.531 -2.343 1.00 95.62 303 ILE A C 1
ATOM 2557 O O . ILE A 1 303 ? 7.203 0.350 -2.800 1.00 95.62 303 ILE A O 1
ATOM 2561 N N . TYR A 1 304 ? 5.517 1.743 -2.327 1.00 92.44 304 TYR A N 1
ATOM 2562 C CA . TYR A 1 304 ? 6.177 2.930 -2.872 1.00 92.44 304 TYR A CA 1
ATOM 2563 C C . TYR A 1 304 ? 7.524 3.235 -2.195 1.00 92.44 304 TYR A C 1
ATOM 2565 O O . TYR A 1 304 ? 8.448 3.702 -2.857 1.00 92.44 304 TYR A O 1
ATOM 2573 N N . GLN A 1 305 ? 7.666 2.955 -0.898 1.00 90.62 305 GLN A N 1
ATOM 2574 C CA . GLN A 1 305 ? 8.935 3.113 -0.177 1.00 90.62 305 GLN A CA 1
ATOM 2575 C C . GLN A 1 305 ? 9.931 1.981 -0.476 1.00 90.62 305 GLN A C 1
ATOM 2577 O O . GLN A 1 305 ? 11.142 2.206 -0.546 1.00 90.62 305 GLN A O 1
ATOM 2582 N N . LEU A 1 306 ? 9.430 0.757 -0.664 1.00 92.19 306 LEU A N 1
ATOM 2583 C CA . LEU A 1 306 ? 10.247 -0.436 -0.893 1.00 92.19 306 LEU A CA 1
ATOM 2584 C C . LEU A 1 306 ? 10.507 -0.745 -2.369 1.00 92.19 306 LEU A C 1
ATOM 2586 O O . LEU A 1 306 ? 11.273 -1.665 -2.663 1.00 92.19 306 LEU A O 1
ATOM 2590 N N . LYS A 1 307 ? 9.943 -0.000 -3.319 1.00 90.81 307 LYS A N 1
ATOM 2591 C CA . LYS A 1 307 ? 10.291 -0.160 -4.735 1.00 90.81 307 LYS A CA 1
ATOM 2592 C C . LYS A 1 307 ? 11.702 0.380 -5.025 1.00 90.81 307 LYS A C 1
ATOM 2594 O O . LYS A 1 307 ? 12.206 1.254 -4.310 1.00 90.81 307 LYS A O 1
ATOM 2599 N N . PRO A 1 308 ? 12.402 -0.134 -6.045 1.00 88.31 308 PRO A N 1
ATOM 2600 C CA . PRO A 1 308 ? 13.563 0.543 -6.605 1.00 88.31 308 PRO A CA 1
ATOM 2601 C C . PRO A 1 308 ? 13.158 1.876 -7.249 1.00 88.31 308 PRO A C 1
ATOM 2603 O O . PRO A 1 308 ? 12.034 2.039 -7.724 1.00 88.31 308 PRO A O 1
ATOM 2606 N N . MET A 1 309 ? 14.095 2.825 -7.329 1.00 82.06 309 MET A N 1
ATOM 2607 C CA . MET A 1 309 ? 13.866 4.083 -8.059 1.00 82.06 309 MET A CA 1
ATOM 2608 C C . MET A 1 309 ? 13.513 3.842 -9.528 1.00 82.06 309 MET A C 1
ATOM 2610 O O . MET A 1 309 ? 12.722 4.578 -10.100 1.00 82.06 309 MET A O 1
ATOM 2614 N N . SER A 1 310 ? 14.062 2.779 -10.106 1.00 71.12 310 SER A N 1
ATOM 2615 C CA . SER A 1 310 ? 13.887 2.397 -11.500 1.00 71.12 310 SER A CA 1
ATOM 2616 C C . SER A 1 310 ? 12.663 1.514 -11.766 1.00 71.12 310 SER A C 1
ATOM 2618 O O . SER A 1 310 ? 12.611 0.890 -12.813 1.00 71.12 310 SER A O 1
ATOM 2620 N N . PHE A 1 311 ? 11.726 1.343 -10.827 1.00 82.06 311 PHE A N 1
ATOM 2621 C CA . PHE A 1 311 ? 10.586 0.438 -11.028 1.00 82.06 311 PHE A CA 1
ATOM 2622 C C . PHE A 1 311 ? 9.376 1.124 -11.695 1.00 82.06 311 PHE A C 1
ATOM 2624 O O . PHE A 1 311 ? 8.927 2.139 -11.157 1.00 82.06 311 PHE A O 1
ATOM 2631 N N . PRO A 1 312 ? 8.747 0.528 -12.731 1.00 86.00 312 PRO A N 1
ATOM 2632 C CA . PRO A 1 312 ? 9.261 -0.562 -13.563 1.00 86.00 312 PRO A CA 1
ATOM 2633 C C . PRO A 1 312 ? 10.272 -0.023 -14.584 1.00 86.00 312 PRO A C 1
ATOM 2635 O O . PRO A 1 312 ? 10.073 1.050 -15.134 1.00 86.00 312 PRO A O 1
ATOM 2638 N N . MET A 1 313 ? 11.329 -0.788 -14.856 1.00 85.88 313 MET A N 1
ATOM 2639 C CA . MET A 1 313 ? 12.378 -0.391 -15.802 1.00 85.88 313 MET A CA 1
ATOM 2640 C C . MET A 1 313 ? 12.029 -0.939 -17.182 1.00 85.88 313 MET A C 1
ATOM 2642 O O . MET A 1 313 ? 12.145 -2.143 -17.390 1.00 85.88 313 MET A O 1
ATOM 2646 N N . ILE A 1 314 ? 11.584 -0.115 -18.125 1.00 89.81 314 ILE A N 1
ATOM 2647 C CA . ILE A 1 314 ? 11.027 -0.634 -19.392 1.00 89.81 314 ILE A CA 1
ATOM 2648 C C . ILE A 1 314 ? 11.960 -0.464 -20.597 1.00 89.81 314 ILE A C 1
ATOM 2650 O O . ILE A 1 314 ? 11.645 -0.958 -21.678 1.00 89.81 314 ILE A O 1
ATOM 2654 N N . PHE A 1 315 ? 13.114 0.184 -20.417 1.00 85.62 315 PHE A N 1
ATOM 2655 C CA . PHE A 1 315 ? 14.098 0.419 -21.476 1.00 85.62 315 PHE A CA 1
ATOM 2656 C C . PHE A 1 315 ? 15.547 0.175 -21.021 1.00 85.62 315 PHE A C 1
ATOM 2658 O O . PHE A 1 315 ? 15.870 0.141 -19.830 1.00 85.62 315 PHE A O 1
ATOM 2665 N N . CYS A 1 316 ? 16.435 -0.019 -22.000 1.00 84.12 316 CYS A N 1
ATOM 2666 C CA . CYS A 1 316 ? 17.867 -0.207 -21.777 1.00 84.12 316 CYS A CA 1
ATOM 2667 C C . CYS A 1 316 ? 18.600 1.140 -21.775 1.00 84.12 316 CYS A C 1
ATOM 2669 O O . CYS A 1 316 ? 18.448 1.919 -22.718 1.00 84.12 316 CYS A O 1
ATOM 2671 N N . TYR A 1 317 ? 19.412 1.412 -20.748 1.00 80.62 317 TYR A N 1
ATOM 2672 C CA . TYR A 1 317 ? 20.135 2.683 -20.628 1.00 80.62 317 TYR A CA 1
ATOM 2673 C C . TYR A 1 317 ? 21.190 2.860 -21.722 1.00 80.62 317 TYR A C 1
ATOM 2675 O O . TYR A 1 317 ? 21.372 3.972 -22.218 1.00 80.62 317 TYR A O 1
ATOM 2683 N N . ASP A 1 318 ? 21.837 1.776 -22.154 1.00 83.12 318 ASP A N 1
ATOM 2684 C CA . ASP A 1 318 ? 22.907 1.836 -23.154 1.00 83.12 318 ASP A CA 1
ATOM 2685 C C . ASP A 1 318 ? 22.405 2.354 -24.507 1.00 83.12 318 ASP A C 1
ATOM 2687 O O . ASP A 1 318 ? 23.099 3.131 -25.175 1.00 83.12 318 ASP A O 1
ATOM 2691 N N . ASN A 1 319 ? 21.159 2.020 -24.865 1.00 85.00 319 ASN A N 1
ATOM 2692 C CA . ASN A 1 319 ? 20.497 2.501 -26.084 1.00 85.00 319 ASN A CA 1
ATOM 2693 C C . ASN A 1 319 ? 20.368 4.034 -26.114 1.00 85.00 319 ASN A C 1
ATOM 2695 O O . ASN A 1 319 ? 20.382 4.641 -27.189 1.00 85.00 319 ASN A O 1
ATOM 2699 N N . TYR A 1 320 ? 20.299 4.659 -24.937 1.00 86.88 320 TYR A N 1
ATOM 2700 C CA . TYR A 1 320 ? 20.133 6.100 -24.744 1.00 86.88 320 TYR A CA 1
ATOM 2701 C C . TYR A 1 320 ? 21.346 6.741 -24.061 1.00 86.88 320 TYR A C 1
ATOM 2703 O O . TYR A 1 320 ? 21.258 7.858 -23.550 1.00 86.88 320 TYR A O 1
ATOM 2711 N N . SER A 1 321 ? 22.503 6.072 -24.094 1.00 82.44 321 SER A N 1
ATOM 2712 C CA . SER A 1 321 ? 23.760 6.625 -23.591 1.00 82.44 321 SER A CA 1
ATOM 2713 C C . SER A 1 321 ? 24.047 8.001 -24.213 1.00 82.44 321 SER A C 1
ATOM 2715 O O . SER A 1 321 ? 23.928 8.211 -25.424 1.00 82.44 321 SER A O 1
ATOM 2717 N N . GLY A 1 322 ? 24.366 8.976 -23.357 1.00 82.62 322 GLY A N 1
ATOM 2718 C CA . GLY A 1 322 ? 24.568 10.375 -23.750 1.00 82.62 322 GLY A CA 1
ATOM 2719 C C . GLY A 1 322 ? 23.289 11.208 -23.922 1.00 82.62 322 GLY A C 1
ATOM 2720 O O . GLY A 1 322 ? 23.392 12.376 -24.290 1.00 82.62 322 GLY A O 1
ATOM 2721 N N . CYS A 1 323 ? 22.102 10.651 -23.653 1.00 87.69 323 CYS A N 1
ATOM 2722 C CA . CYS A 1 323 ? 20.855 11.412 -23.583 1.00 87.69 323 CYS A CA 1
ATOM 2723 C C . CYS A 1 323 ? 20.534 11.770 -22.126 1.00 87.69 323 CYS A C 1
ATOM 2725 O O . CYS A 1 323 ? 20.117 10.911 -21.354 1.00 87.69 323 CYS A O 1
ATOM 2727 N N . ASP A 1 324 ? 20.679 13.043 -21.756 1.00 89.25 324 ASP A N 1
ATOM 2728 C CA . ASP A 1 324 ? 20.175 13.566 -20.481 1.00 89.25 324 ASP A CA 1
ATOM 2729 C C . ASP A 1 324 ? 18.865 14.327 -20.724 1.00 89.25 324 ASP A C 1
ATOM 2731 O O . ASP A 1 324 ? 18.846 15.424 -21.294 1.00 89.25 324 ASP A O 1
ATOM 2735 N N . LEU A 1 325 ? 17.744 13.734 -20.302 1.00 88.19 325 LEU A N 1
ATOM 2736 C CA . LEU A 1 325 ? 16.423 14.327 -20.493 1.00 88.19 325 LEU A CA 1
ATOM 2737 C C . LEU A 1 325 ? 16.235 15.619 -19.678 1.00 88.19 325 LEU A C 1
ATOM 2739 O O . LEU A 1 325 ? 15.516 16.516 -20.122 1.00 88.19 325 LEU A O 1
ATOM 2743 N N . ASN A 1 326 ? 16.904 15.760 -18.529 1.00 89.69 326 ASN A N 1
ATOM 2744 C CA . ASN A 1 326 ? 16.858 16.978 -17.718 1.00 89.69 326 ASN A CA 1
ATOM 2745 C C . ASN A 1 326 ? 17.632 18.109 -18.396 1.00 89.69 326 ASN A C 1
ATOM 2747 O O . ASN A 1 326 ? 17.124 19.229 -18.512 1.00 89.69 326 ASN A O 1
ATOM 2751 N N . GLU A 1 327 ? 18.831 17.815 -18.899 1.00 93.06 327 GLU A N 1
ATOM 2752 C CA . GLU A 1 327 ? 19.616 18.773 -19.677 1.00 93.06 327 GLU A CA 1
ATOM 2753 C C . GLU A 1 327 ? 18.865 19.186 -20.952 1.00 93.06 327 GLU A C 1
ATOM 2755 O O . GLU A 1 327 ? 18.772 20.376 -21.278 1.00 93.06 327 GLU A O 1
ATOM 2760 N N . PHE A 1 328 ? 18.257 18.218 -21.644 1.00 93.44 328 PHE A N 1
ATOM 2761 C CA . PHE A 1 328 ? 17.432 18.470 -22.818 1.00 93.44 328 PHE A CA 1
ATOM 2762 C C . PHE A 1 328 ? 16.221 19.345 -22.489 1.00 93.44 328 PHE A C 1
ATOM 2764 O O . PHE A 1 328 ? 15.987 20.329 -23.193 1.00 93.44 328 PHE A O 1
ATOM 2771 N N . LYS A 1 329 ? 15.487 19.051 -21.406 1.00 93.44 329 LYS A N 1
ATOM 2772 C CA . LYS A 1 329 ? 14.363 19.871 -20.927 1.00 93.44 329 LYS A CA 1
ATOM 2773 C C . LYS A 1 329 ? 14.809 21.301 -20.637 1.00 93.44 329 LYS A C 1
ATOM 2775 O O . LYS A 1 329 ? 14.106 22.239 -21.007 1.00 93.4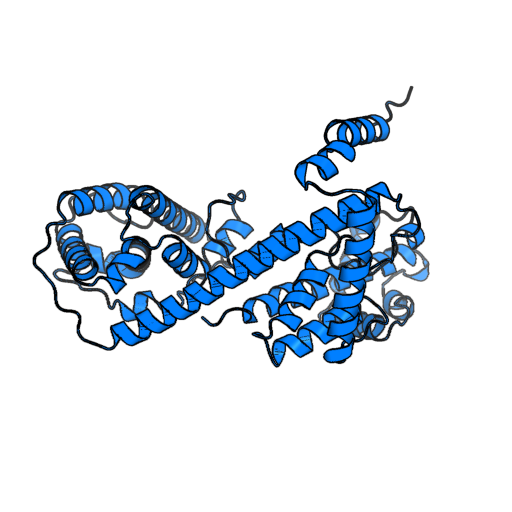4 329 LYS A O 1
ATOM 2780 N N . HIS A 1 330 ? 15.983 21.488 -20.036 1.00 94.50 330 HIS A N 1
ATOM 2781 C CA . HIS A 1 330 ? 16.522 22.815 -19.751 1.00 94.50 330 HIS A CA 1
ATOM 2782 C C . HIS A 1 330 ? 16.860 23.592 -21.035 1.00 94.50 330 HIS A C 1
ATOM 2784 O O . HIS A 1 330 ? 16.405 24.723 -21.220 1.00 94.50 330 HIS A O 1
ATOM 2790 N N . LYS A 1 331 ? 17.603 22.976 -21.963 1.00 95.44 331 LYS A N 1
ATOM 2791 C CA . LYS A 1 331 ? 18.032 23.613 -23.222 1.00 95.44 331 LYS A CA 1
ATOM 2792 C C . LYS A 1 331 ? 16.886 23.821 -24.217 1.00 95.44 331 LYS A C 1
ATOM 2794 O O . LYS A 1 331 ? 16.878 24.804 -24.954 1.00 95.44 331 LYS A O 1
ATOM 2799 N N . ASN A 1 332 ? 15.902 22.922 -24.226 1.00 95.19 332 ASN A N 1
ATOM 2800 C CA . ASN A 1 332 ? 14.814 22.870 -25.204 1.00 95.19 332 ASN A CA 1
ATOM 2801 C C . ASN A 1 332 ? 13.426 23.019 -24.559 1.00 95.19 332 ASN A C 1
ATOM 2803 O O . ASN A 1 332 ? 12.453 22.455 -25.058 1.00 95.19 332 ASN A O 1
ATOM 2807 N N . TYR A 1 333 ? 13.296 23.807 -23.485 1.00 94.62 333 TYR A N 1
ATOM 2808 C CA . TYR A 1 333 ? 12.071 23.874 -22.668 1.00 94.62 333 TYR A CA 1
ATOM 2809 C C . TYR A 1 333 ? 10.777 24.095 -23.469 1.00 94.62 333 TYR A C 1
ATOM 2811 O O . TYR A 1 333 ? 9.753 23.488 -23.171 1.00 94.62 333 TYR A O 1
ATOM 2819 N N . LYS A 1 334 ? 10.802 24.931 -24.522 1.00 95.69 334 LYS A N 1
ATOM 2820 C CA . LYS A 1 334 ? 9.620 25.178 -25.370 1.00 95.69 334 LYS A CA 1
ATOM 2821 C C . LYS A 1 334 ? 9.192 23.933 -26.138 1.00 95.69 334 LYS A C 1
ATOM 2823 O O . LYS A 1 334 ? 8.001 23.738 -26.351 1.00 95.69 334 LYS A O 1
ATOM 2828 N N . LEU A 1 335 ? 10.157 23.148 -26.612 1.00 94.31 335 LEU A N 1
ATOM 2829 C CA . LEU A 1 335 ? 9.899 21.906 -27.331 1.00 94.31 335 LEU A CA 1
ATOM 2830 C C . LEU A 1 335 ? 9.418 20.831 -26.360 1.00 94.31 335 LEU A C 1
ATOM 2832 O O . LEU A 1 335 ? 8.379 20.234 -26.605 1.00 94.31 335 LEU A O 1
ATOM 2836 N N . TYR A 1 336 ? 10.103 20.678 -25.225 1.00 93.50 336 TYR A N 1
ATOM 2837 C CA . TYR A 1 336 ? 9.707 19.742 -24.176 1.00 93.50 336 TYR A CA 1
ATOM 2838 C C . TYR A 1 336 ? 8.275 20.006 -23.691 1.00 93.50 336 TYR A C 1
ATOM 2840 O O . TYR A 1 336 ? 7.460 19.097 -23.637 1.00 93.50 336 TYR A O 1
ATOM 2848 N N . HIS A 1 337 ? 7.914 21.271 -23.452 1.00 92.62 337 HIS A N 1
ATOM 2849 C CA . HIS A 1 337 ? 6.549 21.636 -23.069 1.00 92.62 337 HIS A CA 1
ATOM 2850 C C . HIS A 1 337 ? 5.529 21.336 -24.186 1.00 92.62 337 HIS A C 1
ATOM 2852 O O . HIS A 1 337 ? 4.373 21.014 -23.908 1.00 92.62 337 HIS A O 1
ATOM 2858 N N . LYS A 1 338 ? 5.911 21.437 -25.468 1.00 93.25 338 LYS A N 1
ATOM 2859 C CA . LYS A 1 338 ? 5.031 20.991 -26.562 1.00 93.25 338 LYS A CA 1
ATOM 2860 C C . LYS A 1 338 ? 4.817 19.482 -26.513 1.00 93.25 338 LYS A C 1
ATOM 2862 O O . LYS A 1 338 ? 3.692 19.061 -26.736 1.00 93.25 338 LYS A O 1
ATOM 2867 N N . TRP A 1 339 ? 5.853 18.703 -26.207 1.00 93.44 339 TRP A N 1
ATOM 2868 C CA . TRP A 1 339 ? 5.719 17.261 -26.007 1.00 93.44 339 TRP A CA 1
ATOM 2869 C C . TRP A 1 339 ? 4.814 16.947 -24.807 1.00 93.44 339 TRP A C 1
ATOM 2871 O O . TRP A 1 339 ? 3.852 16.211 -24.976 1.00 93.44 339 TRP A O 1
ATOM 2881 N N . GLU A 1 340 ? 5.016 17.593 -23.650 1.00 91.31 340 GLU A N 1
ATOM 2882 C CA . GLU A 1 340 ? 4.145 17.451 -22.463 1.00 91.31 340 GLU A CA 1
ATOM 2883 C C . GLU A 1 340 ? 2.668 17.757 -22.775 1.00 91.31 340 GLU A C 1
ATOM 2885 O O . GLU A 1 340 ? 1.784 17.095 -22.255 1.00 91.31 340 GLU A O 1
ATOM 2890 N N . LYS A 1 341 ? 2.380 18.732 -23.650 1.00 89.75 341 LYS A N 1
ATOM 2891 C CA . LYS A 1 341 ? 1.001 19.057 -24.069 1.00 89.75 341 LYS A CA 1
ATOM 2892 C C . LYS A 1 341 ? 0.370 18.034 -25.015 1.00 89.75 341 LYS A C 1
ATOM 2894 O O . LYS A 1 341 ? -0.844 18.066 -25.190 1.00 89.75 341 LYS A O 1
ATOM 2899 N N . LEU A 1 342 ? 1.183 17.229 -25.693 1.00 88.50 342 LEU A N 1
ATOM 2900 C CA . LEU A 1 342 ? 0.719 16.190 -26.615 1.00 88.50 342 LEU A CA 1
ATOM 2901 C C . LEU A 1 342 ? 0.510 14.854 -25.907 1.00 88.50 342 LEU A C 1
ATOM 2903 O O . LEU A 1 342 ? -0.291 14.048 -26.376 1.00 88.50 342 LEU A O 1
ATOM 2907 N N . ILE A 1 343 ? 1.198 14.638 -24.783 1.00 85.38 343 ILE A N 1
ATOM 2908 C CA . ILE A 1 343 ? 0.909 13.523 -23.888 1.00 85.38 343 ILE A CA 1
ATOM 2909 C C . ILE A 1 343 ? -0.502 13.719 -23.333 1.00 85.38 343 ILE A C 1
ATOM 2911 O O . ILE A 1 343 ? -0.781 14.636 -22.563 1.00 85.38 343 ILE A O 1
ATOM 2915 N N . SER A 1 344 ? -1.394 12.855 -23.794 1.00 80.44 344 SER A N 1
ATOM 2916 C CA . SER A 1 344 ? -2.751 12.672 -23.294 1.00 80.44 344 SER A CA 1
ATOM 2917 C C . SER A 1 344 ? -2.879 11.248 -22.766 1.00 80.44 344 SER A C 1
ATOM 2919 O O . SER A 1 344 ? -2.017 10.408 -23.048 1.00 80.44 344 SER A O 1
ATOM 2921 N N . ASP A 1 345 ? -3.949 10.965 -22.028 1.00 74.81 345 ASP A N 1
ATOM 2922 C CA . ASP A 1 345 ? -4.233 9.607 -21.555 1.00 74.81 345 ASP A CA 1
ATOM 2923 C C . ASP A 1 345 ? -4.272 8.622 -22.741 1.00 74.81 345 ASP A C 1
ATOM 2925 O O . ASP A 1 345 ? -3.570 7.614 -22.714 1.00 74.81 345 ASP A O 1
ATOM 2929 N N . ASP A 1 346 ? -4.935 9.000 -23.842 1.00 79.44 346 ASP A N 1
ATOM 2930 C CA . ASP A 1 346 ? -5.037 8.201 -25.074 1.00 79.44 346 ASP A CA 1
ATOM 2931 C C . ASP A 1 346 ? -3.670 7.861 -25.698 1.00 79.44 346 ASP A C 1
ATOM 2933 O O . ASP A 1 346 ? -3.411 6.715 -26.064 1.00 79.44 346 ASP A O 1
ATOM 2937 N N . LEU A 1 347 ? -2.768 8.846 -25.816 1.00 81.62 347 LEU A N 1
ATOM 2938 C CA . LEU A 1 347 ? -1.427 8.610 -26.368 1.00 81.62 347 LEU A CA 1
ATOM 2939 C C . LEU A 1 347 ? -0.594 7.725 -25.430 1.00 81.62 347 LEU A C 1
ATOM 2941 O O . LEU A 1 347 ? 0.238 6.946 -25.885 1.00 81.62 347 LEU A O 1
ATOM 2945 N N . THR A 1 348 ? -0.808 7.843 -24.120 1.00 80.56 348 THR A N 1
ATOM 2946 C CA . THR A 1 348 ? -0.073 7.047 -23.131 1.00 80.56 348 THR A CA 1
ATOM 2947 C C . THR A 1 348 ? -0.533 5.590 -23.133 1.00 80.56 348 THR A C 1
ATOM 2949 O O . THR A 1 348 ? 0.300 4.687 -23.046 1.00 80.56 348 THR A O 1
ATOM 2952 N N . ASP A 1 349 ? -1.834 5.353 -23.311 1.00 83.69 349 ASP A N 1
ATOM 2953 C CA . ASP A 1 349 ? -2.395 4.021 -23.540 1.00 83.69 349 ASP A CA 1
ATOM 2954 C C . ASP A 1 349 ? -1.878 3.399 -24.842 1.00 83.69 349 ASP A C 1
ATOM 2956 O O . ASP A 1 349 ? -1.471 2.238 -24.834 1.00 83.69 349 ASP A O 1
ATOM 2960 N N . GLU A 1 350 ? -1.785 4.177 -25.927 1.00 89.31 350 GLU A N 1
ATOM 2961 C CA . GLU A 1 350 ? -1.197 3.717 -27.196 1.00 89.31 350 GLU A CA 1
ATOM 2962 C C . GLU A 1 350 ? 0.268 3.272 -27.016 1.00 89.31 350 GLU A C 1
ATOM 2964 O O . GLU A 1 350 ? 0.678 2.228 -27.531 1.00 89.31 350 GLU A O 1
ATOM 2969 N N . ILE A 1 351 ? 1.064 4.026 -26.246 1.00 89.75 351 ILE A N 1
ATOM 2970 C CA . ILE A 1 351 ? 2.455 3.657 -25.934 1.00 89.75 351 ILE A CA 1
ATOM 2971 C C . ILE A 1 351 ? 2.498 2.345 -25.153 1.00 89.75 351 ILE A C 1
ATOM 2973 O O . ILE A 1 351 ? 3.285 1.457 -25.483 1.00 89.75 351 ILE A O 1
ATOM 2977 N N . LEU A 1 352 ? 1.664 2.202 -24.123 1.00 89.00 352 LEU A N 1
ATOM 2978 C CA . LEU A 1 352 ? 1.650 0.994 -23.306 1.00 89.00 352 LEU A CA 1
ATOM 2979 C C . LEU A 1 352 ? 1.146 -0.226 -24.076 1.00 89.00 352 LEU A C 1
ATOM 2981 O O . LEU A 1 352 ? 1.702 -1.304 -23.888 1.00 89.00 352 LEU A O 1
ATOM 2985 N N . GLU A 1 353 ? 0.185 -0.075 -24.986 1.00 91.44 353 GLU A N 1
ATOM 2986 C CA . GLU A 1 353 ? -0.258 -1.146 -25.885 1.00 91.44 353 GLU A CA 1
ATOM 2987 C C . GLU A 1 353 ? 0.852 -1.556 -26.866 1.00 91.44 353 GLU A C 1
ATOM 2989 O O . GLU A 1 353 ? 1.109 -2.747 -27.075 1.00 91.44 353 GLU A O 1
ATOM 2994 N N . CYS A 1 354 ? 1.566 -0.581 -27.431 1.00 92.38 354 CYS A N 1
ATOM 2995 C CA . CYS A 1 354 ? 2.721 -0.834 -28.289 1.00 92.38 354 CYS A CA 1
ATOM 2996 C C . CYS A 1 354 ? 3.799 -1.641 -27.543 1.00 92.38 354 CYS A C 1
ATOM 2998 O O . CYS A 1 354 ? 4.244 -2.696 -28.012 1.00 92.38 354 CYS A O 1
ATOM 3000 N N . LEU A 1 355 ? 4.143 -1.214 -26.326 1.00 92.19 355 LEU A N 1
ATOM 3001 C CA . LEU A 1 355 ? 5.124 -1.890 -25.479 1.00 92.19 355 LEU A CA 1
ATOM 3002 C C . LEU A 1 355 ? 4.643 -3.256 -24.979 1.00 92.19 355 LEU A C 1
ATOM 3004 O O . LEU A 1 355 ? 5.423 -4.209 -24.962 1.00 92.19 355 LEU A O 1
ATOM 3008 N N . TYR A 1 356 ? 3.363 -3.395 -24.632 1.00 92.88 356 TYR A N 1
ATOM 3009 C CA . TYR A 1 356 ? 2.736 -4.667 -24.266 1.00 92.88 356 TYR A CA 1
ATOM 3010 C C . TYR A 1 356 ? 2.933 -5.704 -25.375 1.00 92.88 356 TYR A C 1
ATOM 3012 O O . TYR A 1 356 ? 3.400 -6.820 -25.133 1.00 92.88 356 TYR A O 1
ATOM 3020 N N . ASN A 1 357 ? 2.688 -5.295 -26.620 1.00 91.00 357 ASN A N 1
ATOM 3021 C CA . ASN A 1 357 ? 2.889 -6.129 -27.799 1.00 91.00 357 ASN A CA 1
ATOM 3022 C C . ASN A 1 357 ? 4.372 -6.333 -28.154 1.00 91.00 357 ASN A C 1
ATOM 3024 O O . ASN A 1 357 ? 4.689 -7.164 -29.008 1.00 91.00 357 ASN A O 1
ATOM 3028 N N . GLY A 1 358 ? 5.299 -5.656 -27.470 1.00 84.94 358 GLY A N 1
ATOM 3029 C CA . GLY A 1 358 ? 6.742 -5.707 -27.711 1.00 84.94 358 GLY A CA 1
ATOM 3030 C C . GLY A 1 358 ? 7.143 -5.087 -29.046 1.00 84.94 358 GLY A C 1
ATOM 3031 O O . GLY A 1 358 ? 8.057 -5.602 -29.690 1.00 84.94 358 GLY A O 1
ATOM 3032 N N . SER A 1 359 ? 6.406 -4.064 -29.473 1.00 87.62 359 SER A N 1
ATOM 3033 C CA . SER A 1 359 ? 6.676 -3.266 -30.665 1.00 87.62 359 SER A CA 1
ATOM 3034 C C . SER A 1 359 ? 7.598 -2.087 -30.336 1.00 87.62 359 SER A C 1
ATOM 3036 O O . SER A 1 359 ? 7.763 -1.712 -29.174 1.00 87.62 359 SER A O 1
ATOM 3038 N N . ASP A 1 360 ? 8.219 -1.525 -31.371 1.00 84.81 360 ASP A N 1
ATOM 3039 C CA . ASP A 1 360 ? 9.066 -0.337 -31.264 1.00 84.81 360 ASP A CA 1
ATOM 3040 C C . ASP A 1 360 ? 8.210 0.930 -31.095 1.00 84.81 360 ASP A C 1
ATOM 3042 O O . ASP A 1 360 ? 7.210 1.114 -31.792 1.00 84.81 360 ASP A O 1
ATOM 3046 N N . ILE A 1 361 ? 8.612 1.821 -30.189 1.00 90.00 361 ILE A N 1
ATOM 3047 C CA . ILE A 1 361 ? 7.925 3.092 -29.954 1.00 90.00 361 ILE A CA 1
ATOM 3048 C C . ILE A 1 361 ? 8.329 4.188 -30.945 1.00 90.00 361 ILE A C 1
ATOM 3050 O O . ILE A 1 361 ? 7.696 5.243 -30.927 1.00 90.00 361 ILE A O 1
ATOM 3054 N N . SER A 1 362 ? 9.329 3.977 -31.814 1.00 89.62 362 SER A N 1
ATOM 3055 C CA . SER A 1 362 ? 9.788 4.990 -32.779 1.00 89.62 362 SER A CA 1
ATOM 3056 C C . SER A 1 362 ? 8.658 5.544 -33.660 1.00 89.62 362 SER A C 1
ATOM 3058 O O . SER A 1 362 ? 8.659 6.731 -33.981 1.00 89.62 362 SER A O 1
ATOM 3060 N N . GLU A 1 363 ? 7.663 4.730 -34.032 1.00 88.56 363 GLU A N 1
ATOM 3061 C CA . GLU A 1 363 ? 6.508 5.195 -34.822 1.00 88.56 363 GLU A CA 1
ATOM 3062 C C . GLU A 1 363 ? 5.643 6.193 -34.037 1.00 88.56 363 GLU A C 1
ATOM 3064 O O . GLU A 1 363 ? 5.235 7.232 -34.562 1.00 88.56 363 GLU A O 1
ATOM 3069 N N . ILE A 1 364 ? 5.422 5.920 -32.750 1.00 9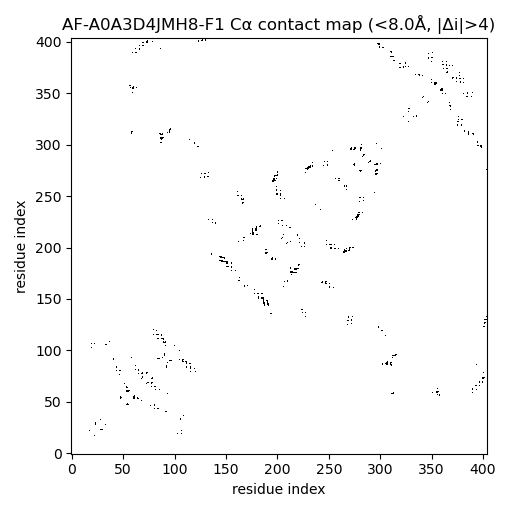0.38 364 ILE A N 1
ATOM 3070 C CA . ILE A 1 364 ? 4.678 6.809 -31.853 1.00 90.38 364 ILE A CA 1
ATOM 3071 C C . ILE A 1 364 ? 5.513 8.057 -31.547 1.00 90.38 364 ILE A C 1
ATOM 3073 O O . ILE A 1 364 ? 5.000 9.176 -31.602 1.00 90.38 364 ILE A O 1
ATOM 3077 N N . ALA A 1 365 ? 6.816 7.892 -31.304 1.00 90.94 365 ALA A N 1
ATOM 3078 C CA . ALA A 1 365 ? 7.756 8.991 -31.104 1.00 90.94 365 ALA A CA 1
ATOM 3079 C C . ALA A 1 365 ? 7.825 9.913 -32.331 1.00 90.94 365 ALA A C 1
ATOM 3081 O O . ALA A 1 365 ? 7.924 11.128 -32.168 1.00 90.94 365 ALA A O 1
ATOM 3082 N N . GLY A 1 366 ? 7.658 9.371 -33.541 1.00 91.00 366 GLY A N 1
ATOM 3083 C CA . GLY A 1 366 ? 7.553 10.119 -34.795 1.00 91.00 366 GLY A CA 1
ATOM 3084 C C . GLY A 1 366 ? 6.412 11.140 -34.840 1.00 91.00 366 GLY A C 1
ATOM 3085 O O . GLY A 1 366 ? 6.474 12.095 -35.614 1.00 91.00 366 GLY A O 1
ATOM 3086 N N . LYS A 1 367 ? 5.392 10.994 -33.983 1.00 90.38 367 LYS A N 1
ATOM 3087 C CA . LYS A 1 367 ? 4.304 11.974 -33.832 1.00 90.38 367 LYS A CA 1
ATOM 3088 C C . LYS A 1 367 ? 4.742 13.219 -33.046 1.00 90.38 367 LYS A C 1
ATOM 3090 O O . LYS A 1 367 ? 4.053 14.241 -33.085 1.00 90.38 367 LYS A O 1
ATOM 3095 N N . LEU A 1 368 ? 5.868 13.161 -32.326 1.00 91.25 368 LEU A N 1
ATOM 3096 C CA . LEU A 1 368 ? 6.373 14.288 -31.548 1.00 91.25 368 LEU A CA 1
ATOM 3097 C C . LEU A 1 368 ? 7.040 15.341 -32.456 1.00 91.25 368 LEU A C 1
ATOM 3099 O O . LEU A 1 368 ? 7.828 15.011 -33.343 1.00 91.25 368 LEU A O 1
ATOM 3103 N N . PRO A 1 369 ? 6.778 16.644 -32.231 1.00 92.38 369 PRO A N 1
ATOM 3104 C CA . PRO A 1 369 ? 7.427 17.722 -32.965 1.00 92.38 369 PRO A CA 1
ATOM 3105 C C . PRO A 1 369 ? 8.954 17.612 -32.931 1.00 92.38 369 PRO A C 1
ATOM 3107 O O . PRO A 1 369 ? 9.525 17.475 -31.849 1.00 92.38 369 PRO A O 1
ATOM 3110 N N . ARG A 1 370 ? 9.603 17.776 -34.092 1.00 92.00 370 ARG A N 1
ATOM 3111 C CA . ARG A 1 370 ? 11.068 17.703 -34.265 1.00 92.00 370 ARG A CA 1
ATOM 3112 C C . ARG A 1 370 ? 11.671 16.350 -33.858 1.00 92.00 370 ARG A C 1
ATOM 3114 O O . ARG A 1 370 ? 12.813 16.305 -33.402 1.00 92.00 370 ARG A O 1
ATOM 3121 N N . TYR A 1 371 ? 10.912 15.262 -33.997 1.00 92.44 371 TYR A N 1
ATOM 3122 C CA . TYR A 1 371 ? 11.414 13.899 -33.801 1.00 92.44 371 TYR A CA 1
ATOM 3123 C C . TYR A 1 371 ? 12.636 13.604 -34.679 1.00 92.44 371 TYR A C 1
ATOM 3125 O O . TYR A 1 371 ? 13.624 13.060 -34.209 1.00 92.44 371 TYR A O 1
ATOM 3133 N N . ASP A 1 372 ? 12.597 14.038 -35.932 1.00 93.25 372 ASP A N 1
ATOM 3134 C CA . ASP A 1 372 ? 13.668 13.956 -36.921 1.00 93.25 372 ASP A CA 1
ATOM 3135 C C . ASP A 1 372 ? 14.987 14.600 -36.462 1.00 93.25 372 ASP A C 1
ATOM 3137 O O . ASP A 1 372 ? 16.066 14.161 -36.859 1.00 93.25 372 ASP A O 1
ATOM 3141 N N . GLU A 1 373 ? 14.919 15.594 -35.575 1.00 93.19 373 GLU A N 1
ATOM 3142 C CA . GLU A 1 373 ? 16.096 16.244 -34.994 1.00 93.19 373 GLU A CA 1
ATOM 3143 C C . GLU A 1 373 ? 16.522 15.631 -33.650 1.00 93.19 373 GLU A C 1
ATOM 3145 O O . GLU A 1 373 ? 17.698 15.688 -33.287 1.00 93.19 373 GLU A O 1
ATOM 3150 N N . PHE A 1 374 ? 15.580 15.046 -32.901 1.00 93.62 374 PHE A N 1
ATOM 3151 C CA . PHE A 1 374 ? 15.797 14.548 -31.538 1.00 93.62 374 PHE A CA 1
ATOM 3152 C C . PHE A 1 374 ? 15.160 13.169 -31.278 1.00 93.62 374 PHE A C 1
ATOM 3154 O O . PHE A 1 374 ? 14.439 13.016 -30.286 1.00 93.62 374 PHE A O 1
ATOM 3161 N N . PRO A 1 375 ? 15.441 12.139 -32.097 1.00 93.38 375 PRO A N 1
ATOM 3162 C CA . PR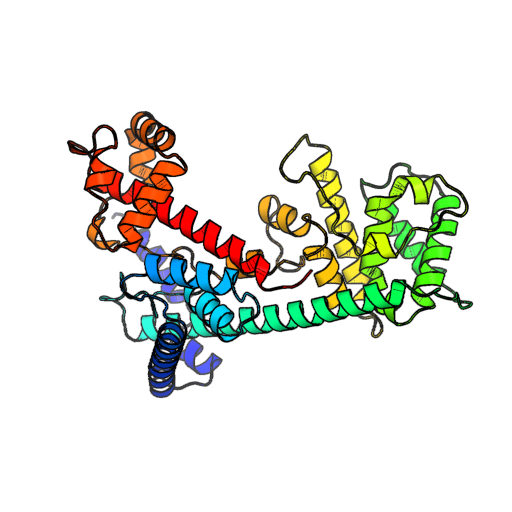O A 1 375 ? 14.676 10.891 -32.061 1.00 93.38 375 PRO A CA 1
ATOM 3163 C C . PRO A 1 375 ? 14.847 10.147 -30.732 1.00 93.38 375 PRO A C 1
ATOM 3165 O O . PRO A 1 375 ? 13.875 9.768 -30.086 1.00 93.38 375 PRO A O 1
ATOM 3168 N N . ARG A 1 376 ? 16.087 10.059 -30.238 1.00 93.19 376 ARG A N 1
ATOM 3169 C CA . ARG A 1 376 ? 16.400 9.397 -28.963 1.00 93.19 376 ARG A CA 1
ATOM 3170 C C . ARG A 1 376 ? 15.797 10.096 -27.744 1.00 93.19 376 ARG A C 1
ATOM 3172 O O . ARG A 1 376 ? 15.376 9.430 -26.807 1.00 93.19 376 ARG A O 1
ATOM 3179 N N . TYR A 1 377 ? 15.743 11.429 -27.746 1.00 94.38 377 TYR A N 1
ATOM 3180 C CA . TYR A 1 377 ? 15.128 12.184 -26.648 1.00 94.38 377 TYR A CA 1
ATOM 3181 C C . TYR A 1 377 ? 13.606 12.051 -26.656 1.00 94.38 377 TYR A C 1
ATOM 3183 O O . TYR A 1 377 ? 13.003 11.997 -25.590 1.00 94.38 377 TYR A O 1
ATOM 3191 N N . ALA A 1 378 ? 12.998 11.993 -27.843 1.00 93.50 378 ALA A N 1
ATOM 3192 C CA . ALA A 1 378 ? 11.570 11.766 -28.008 1.00 93.50 378 ALA A CA 1
ATOM 3193 C C . ALA A 1 378 ? 11.166 10.371 -27.501 1.00 93.50 378 ALA A C 1
ATOM 3195 O O . ALA A 1 378 ? 10.237 10.258 -26.707 1.00 93.50 378 ALA A O 1
ATOM 3196 N N . GLU A 1 379 ? 11.906 9.326 -27.875 1.00 93.62 379 GLU A N 1
ATOM 3197 C CA . GLU A 1 379 ? 11.697 7.965 -27.363 1.00 93.62 379 GLU A CA 1
ATOM 3198 C C . GLU A 1 379 ? 11.891 7.879 -25.845 1.00 93.62 379 GLU A C 1
ATOM 3200 O O . GLU A 1 379 ? 11.012 7.386 -25.141 1.00 93.62 379 GLU A O 1
ATOM 3205 N N . LEU A 1 380 ? 12.997 8.420 -25.319 1.00 91.69 380 LEU A N 1
ATOM 3206 C CA . LEU A 1 380 ? 13.270 8.437 -23.879 1.00 91.69 380 LEU A CA 1
ATOM 3207 C C . LEU A 1 380 ? 12.181 9.189 -23.096 1.00 91.69 380 LEU A C 1
ATOM 3209 O O . LEU A 1 380 ? 11.788 8.769 -22.008 1.00 91.69 380 LEU A O 1
ATOM 3213 N N . PHE A 1 381 ? 11.661 10.281 -23.661 1.00 92.06 381 PHE A N 1
ATOM 3214 C CA . PHE A 1 381 ? 10.524 11.007 -23.107 1.00 92.06 381 PHE A CA 1
ATOM 3215 C C . PHE A 1 381 ? 9.261 10.134 -23.051 1.00 92.06 381 PHE A C 1
ATOM 3217 O O . PHE A 1 381 ? 8.594 10.102 -22.016 1.00 92.06 381 PHE A O 1
ATOM 3224 N N . LEU A 1 382 ? 8.934 9.401 -24.121 1.00 92.50 382 LEU A N 1
ATOM 3225 C CA . LEU A 1 382 ? 7.775 8.502 -24.137 1.00 92.50 382 LEU A CA 1
ATOM 3226 C C . LEU A 1 382 ? 7.930 7.334 -23.155 1.00 92.50 382 LEU A C 1
ATOM 3228 O O . LEU A 1 382 ? 6.983 7.031 -22.429 1.00 92.50 382 LEU A O 1
ATOM 3232 N N . PHE A 1 383 ? 9.120 6.731 -23.071 1.00 91.00 383 PHE A N 1
ATOM 3233 C CA . PHE A 1 383 ? 9.410 5.694 -22.082 1.00 91.00 383 PHE A CA 1
ATOM 3234 C C . PHE A 1 383 ? 9.187 6.196 -20.654 1.00 91.00 383 PHE A C 1
ATOM 3236 O O . PHE A 1 383 ? 8.483 5.537 -19.897 1.00 91.00 383 PHE A O 1
ATOM 3243 N N . GLY A 1 384 ? 9.687 7.384 -20.302 1.00 89.12 384 GLY A N 1
ATOM 3244 C CA . GLY A 1 384 ? 9.480 7.948 -18.964 1.00 89.12 384 GLY A CA 1
ATOM 3245 C C . GLY A 1 384 ? 8.000 8.134 -18.599 1.00 89.12 384 GLY A C 1
ATOM 3246 O O . GLY A 1 384 ? 7.599 7.836 -17.474 1.00 89.12 384 GLY A O 1
ATOM 3247 N N . ASN A 1 385 ? 7.165 8.561 -19.554 1.00 89.31 385 ASN A N 1
ATOM 3248 C CA . ASN A 1 385 ? 5.716 8.681 -19.336 1.00 89.31 385 ASN A CA 1
ATOM 3249 C C . ASN A 1 385 ? 5.047 7.306 -19.158 1.00 89.31 385 ASN A C 1
ATOM 3251 O O . ASN A 1 385 ? 4.220 7.128 -18.263 1.00 89.31 385 ASN A O 1
ATOM 3255 N N . ALA A 1 386 ? 5.431 6.318 -19.970 1.00 90.31 386 ALA A N 1
ATOM 3256 C CA . ALA A 1 386 ? 4.928 4.952 -19.863 1.00 90.31 386 ALA A CA 1
ATOM 3257 C C . ALA 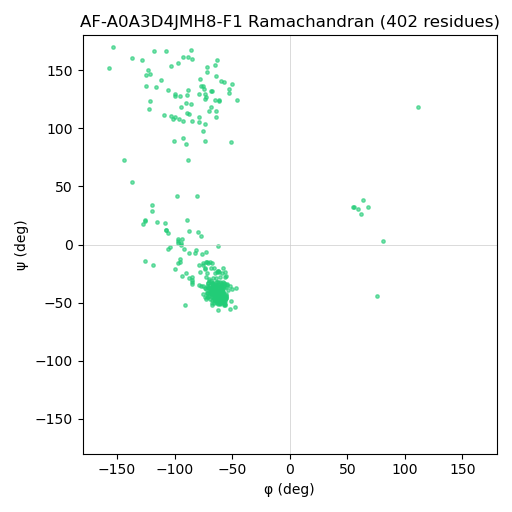A 1 386 ? 5.332 4.272 -18.540 1.00 90.31 386 ALA A C 1
ATOM 3259 O O . ALA A 1 386 ? 4.496 3.625 -17.908 1.00 90.31 386 ALA A O 1
ATOM 3260 N N . GLU A 1 387 ? 6.576 4.455 -18.079 1.00 89.81 387 GLU A N 1
ATOM 3261 C CA . GLU A 1 387 ? 7.042 3.959 -16.773 1.00 89.81 387 GLU A CA 1
ATOM 3262 C C . GLU A 1 387 ? 6.208 4.538 -15.634 1.00 89.81 387 GLU A C 1
ATOM 3264 O O . GLU A 1 387 ? 5.755 3.797 -14.758 1.00 89.81 387 GLU A O 1
ATOM 3269 N N . GLN A 1 388 ? 5.965 5.852 -15.665 1.00 89.31 388 GLN A N 1
ATOM 3270 C CA . GLN A 1 388 ? 5.163 6.531 -14.654 1.00 89.31 388 GLN A CA 1
ATOM 3271 C C . GLN A 1 388 ? 3.724 6.005 -14.631 1.00 89.31 388 GLN A C 1
ATOM 3273 O O . GLN A 1 388 ? 3.221 5.669 -13.558 1.00 89.31 388 GLN A O 1
ATOM 3278 N N . LEU A 1 389 ? 3.069 5.882 -15.790 1.00 89.81 389 LEU A N 1
ATOM 3279 C CA . LEU A 1 389 ? 1.693 5.389 -15.850 1.00 89.81 389 LEU A CA 1
ATOM 3280 C C . LEU A 1 389 ? 1.588 3.930 -15.384 1.00 89.81 389 LEU A C 1
ATOM 3282 O O . LEU A 1 389 ? 0.703 3.600 -14.592 1.00 89.81 389 LEU A O 1
ATOM 3286 N N . LEU A 1 390 ? 2.504 3.058 -15.815 1.00 92.19 390 LEU A N 1
ATOM 3287 C CA . LEU A 1 390 ? 2.519 1.660 -15.382 1.00 92.19 390 LEU A CA 1
ATOM 3288 C C . LEU A 1 390 ? 2.781 1.540 -13.873 1.00 92.19 390 LEU A C 1
ATOM 3290 O O . LEU A 1 390 ? 2.138 0.735 -13.199 1.00 92.19 390 LEU A O 1
ATOM 3294 N N . GLN A 1 391 ? 3.678 2.365 -13.324 1.00 92.81 391 GLN A N 1
ATOM 3295 C CA . GLN A 1 391 ? 3.914 2.443 -11.882 1.00 92.81 391 GLN A CA 1
ATOM 3296 C C . GLN A 1 391 ? 2.649 2.870 -11.129 1.00 92.81 391 GLN A C 1
ATOM 3298 O O . GLN A 1 391 ? 2.309 2.234 -10.133 1.00 92.81 391 GLN A O 1
ATOM 3303 N N . CYS A 1 392 ? 1.945 3.907 -11.597 1.00 91.88 392 CYS A N 1
ATOM 3304 C CA . CYS A 1 392 ? 0.678 4.343 -11.006 1.00 91.88 392 CYS A CA 1
ATOM 3305 C C . CYS A 1 392 ? -0.346 3.204 -10.994 1.00 91.88 392 CYS A C 1
ATOM 3307 O O . CYS A 1 392 ? -0.858 2.872 -9.931 1.00 91.88 392 CYS A O 1
ATOM 3309 N N . ARG A 1 393 ? -0.550 2.518 -12.128 1.00 93.81 393 ARG A N 1
ATOM 3310 C CA . ARG A 1 393 ? -1.485 1.380 -12.218 1.00 93.81 393 ARG A CA 1
ATOM 3311 C C . ARG A 1 393 ? -1.124 0.239 -11.269 1.00 93.81 393 ARG A C 1
ATOM 3313 O O . ARG A 1 393 ? -2.007 -0.319 -10.625 1.00 93.81 393 ARG A O 1
ATOM 3320 N N . MET A 1 394 ? 0.165 -0.089 -11.152 1.00 95.75 394 MET A N 1
ATOM 3321 C CA . MET A 1 394 ? 0.643 -1.090 -10.193 1.00 95.75 394 MET A CA 1
ATOM 3322 C C . MET A 1 394 ? 0.319 -0.666 -8.749 1.00 95.75 394 MET A C 1
ATOM 3324 O O . MET A 1 394 ? -0.266 -1.432 -7.984 1.00 95.75 394 MET A O 1
ATOM 3328 N N . LEU A 1 395 ? 0.643 0.572 -8.373 1.00 94.62 395 LEU A N 1
ATOM 3329 C CA . LEU A 1 395 ? 0.373 1.076 -7.024 1.00 94.62 395 LEU A CA 1
ATOM 3330 C C . LEU A 1 395 ? -1.126 1.134 -6.713 1.00 94.62 395 LEU A C 1
ATOM 3332 O O . LEU A 1 395 ? -1.522 0.764 -5.606 1.00 94.62 395 LEU A O 1
ATOM 3336 N N . ASP A 1 396 ? -1.954 1.535 -7.674 1.00 94.31 396 ASP A N 1
ATOM 3337 C CA . ASP A 1 396 ? -3.405 1.597 -7.516 1.00 94.31 396 ASP A CA 1
ATOM 3338 C C . ASP A 1 396 ? -3.995 0.204 -7.295 1.00 94.31 396 ASP A C 1
ATOM 3340 O O . ASP A 1 396 ? -4.736 -0.001 -6.329 1.00 94.31 396 ASP A O 1
ATOM 3344 N N . ILE A 1 397 ? -3.603 -0.789 -8.108 1.00 96.69 397 ILE A N 1
ATOM 3345 C CA . ILE A 1 397 ? -4.148 -2.141 -7.958 1.00 96.69 397 ILE A CA 1
ATOM 3346 C C . ILE A 1 397 ? -3.768 -2.774 -6.615 1.00 96.69 397 ILE A C 1
ATOM 3348 O O . ILE A 1 397 ? -4.545 -3.548 -6.058 1.00 96.69 397 ILE A O 1
ATOM 3352 N N . SER A 1 398 ? -2.622 -2.406 -6.032 1.00 96.19 398 SER A N 1
ATOM 3353 C CA . SER A 1 398 ? -2.195 -2.941 -4.733 1.00 96.19 398 SER A CA 1
ATOM 3354 C C . SER A 1 398 ? -3.145 -2.602 -3.579 1.00 96.19 398 SER A C 1
ATOM 3356 O O . SER A 1 398 ? -3.195 -3.335 -2.592 1.00 96.19 398 SER A O 1
ATOM 3358 N N . GLN A 1 399 ? -3.955 -1.543 -3.705 1.00 92.19 399 GLN A N 1
ATOM 3359 C CA . GLN A 1 399 ? -4.968 -1.197 -2.701 1.00 92.19 399 GLN A CA 1
ATOM 3360 C C . GLN A 1 399 ? -6.064 -2.267 -2.592 1.00 92.19 399 GLN A C 1
ATOM 3362 O O . GLN A 1 399 ? -6.676 -2.417 -1.537 1.00 92.19 399 GLN A O 1
ATOM 3367 N N . SER A 1 400 ? -6.283 -3.054 -3.652 1.00 94.88 400 SER A N 1
ATOM 3368 C CA . SER A 1 400 ? -7.266 -4.145 -3.661 1.00 94.88 400 SER A CA 1
ATOM 3369 C C . SER A 1 400 ? -6.864 -5.345 -2.795 1.00 94.88 400 SER A C 1
ATOM 3371 O O . SER A 1 400 ? -7.722 -6.160 -2.452 1.00 94.88 400 SER A O 1
ATOM 3373 N N . PHE A 1 401 ? -5.589 -5.451 -2.397 1.00 95.88 401 PHE A N 1
ATOM 3374 C CA . PHE A 1 401 ? -5.074 -6.588 -1.625 1.00 95.88 401 PHE A CA 1
ATOM 3375 C C . PHE A 1 401 ? -5.721 -6.744 -0.250 1.00 95.88 401 PHE A C 1
ATOM 3377 O O . PHE A 1 401 ? -5.700 -7.841 0.307 1.00 95.88 401 PHE A O 1
ATOM 3384 N N . ILE A 1 402 ? -6.280 -5.664 0.298 1.00 91.38 402 ILE A N 1
ATOM 3385 C CA . ILE A 1 402 ? -6.872 -5.624 1.633 1.00 91.38 402 ILE A CA 1
ATOM 3386 C C . ILE A 1 402 ? -8.366 -5.342 1.498 1.00 91.38 402 ILE A C 1
ATOM 3388 O O . ILE A 1 402 ? -8.801 -4.466 0.754 1.00 91.38 402 ILE A O 1
ATOM 3392 N N . ARG A 1 403 ? -9.183 -6.081 2.249 1.00 83.81 403 ARG A N 1
ATOM 3393 C CA . ARG A 1 403 ? -10.627 -5.847 2.324 1.00 83.81 403 ARG A CA 1
ATOM 3394 C C . ARG A 1 403 ? -10.929 -4.823 3.420 1.00 83.81 403 ARG A C 1
ATOM 3396 O O . ARG A 1 403 ? -10.742 -5.135 4.589 1.00 83.81 403 ARG A O 1
ATOM 3403 N N . ILE A 1 404 ? -11.399 -3.623 3.090 1.00 82.44 404 ILE A N 1
ATOM 3404 C CA . ILE A 1 404 ? -11.729 -2.586 4.096 1.00 82.44 404 ILE A CA 1
ATOM 3405 C C . ILE A 1 404 ? -13.215 -2.556 4.434 1.00 82.44 404 ILE A C 1
ATOM 3407 O O . ILE A 1 404 ? -14.068 -2.811 3.555 1.00 82.44 404 ILE A O 1
#

Secondary structure (DSSP, 8-state):
----HHHHHHHHHHHHSPPHHHHHHHHT--HHHHHHHHHHHHHHHHHHHHHHT---SSHHHHHHHHHHHHHH-TT-HHHHHHHHHHHT-SSSS-GGG-TT--HHHHHHHHHHHHHHHHHHHHHHHHHHHHHHHHHHHHHHTTSPPPPP----HHHHHHHHHHHTTSTT----S--HHHHHHHHHHHHHHHTSHHHHTTHHHHHHHHHHHSHHHHHHSTT----HHHHTSPPP--TT---SHHHHHHHHHHHHHHHHHHHHTT-TT--HHHHHHHHHHS-THHHHHHHHS---TTS---HHHHHHHHS-TT-S--S-TGGGTT--HHHHHHHTHHHHHHHHHH--HHHHHHHHHHHHTT--THHHHTTSTTTTT-HHHHHHHHHHHHHHHHHHHHHHHHGGGS--

Foldseek 3Di:
DPPPPVVVVVVVCVVPPDDLVVVCVVVVHDLVRLVVVLVVVQVLLVVLCVVQVQDLPALLSNLVSLLVSCVVPVQDPSSLLNLLLQLQQPCSSPVQAVPPDDSSNNSVSSVLSVVLSVVLVVVLVLLQVLLVLLVVVLVVLVDDQDFDDDDCPVVLVVLVVLLLVFPLADDDDPQVLLSQQVRVVVRRQVSDLSSVQQVLLQSLQCCLVVVCCSRPPHPDHDSSSVSQAADEDPLVDDPPVSVSSLVRSQVSSVVSCVVCVPPPSYNSSSNLSSVAVRYCSLVSCVVPHDDDPPRRYDSLVSSVVSGDPCRPPRHHVVLLPPDDLVVCCVVPVVLVVQLVVVDDPVLLVVLSVCVSVPHDCLVSLVVRPCCVVVVSSSSVSSSVSNRVVSSVSSSVSNNSNYDD

Sequence (404 aa):
MEYDLNYEIFRYVDKETDKYEKILDKNGVSIDEVKRNIDKFKCKFNMLTEKYGIGRKNIVQTCYDTIIKIENDPYNKDLQYIYFCLATDFGIINEINSSDWTKEQKIRNYLRQNDRINELLDFLSIQNENSEKLNTLRKHLKKAVYSKNIECSEELELICQIAQQHDFFNENTENNILRDNLNALLIHIGSDEILNTAKPYIIYAVLTRKTGMMQKRENFFPNIKSVFQYQIYNIYSNNGKNFNNYQSCIEFYDHLRRIYADEKNIDMDFCDFCFANLSPLSEWYYAYCQPDFEIPMIISRKIYQLKPMSFPMIFCYDNYSGCDLNEFKHKNYKLYHKWEKLISDDLTDEILECLYNGSDISEIAGKLPRYDEFPRYAELFLFGNAEQLLQCRMLDISQSFIRI